Protein AF-A0A5E4KPK5-F1 (afdb_monomer)

Nearest PDB structures (foldseek):
  5vmr-assembly2_B  TM=8.075E-01  e=2.593E-10  Clostridium botulinum
  2nm1-assembly1_A  TM=7.982E-01  e=4.116E-10  Clostridium botulinum
  6uht-assembly2_B  TM=7.880E-01  e=7.507E-10  Clostridium botulinum
  1s0g-assembly1_A  TM=8.125E-01  e=2.384E-09  Clostridium botulinum
  3ja6-assembly1_I  TM=2.885E-01  e=7.053E-01  Escherichia coli

Radius of gyration: 38.28 Å; Cα contacts (8 Å, |Δi|>4): 1017; chains: 1; bounding box: 97×97×131 Å

Foldseek 3Di:
DPPPPPPPVVVVPPPPPDPDDDPDDDDDDDLDLAQWLFKAFLQPAQFTPSPNTQRKDWDPWDWDQDLPRIWTAWAQPTTKIWGAFDVSPLQQAKKKKKKKWAAAPDDPFWKFQKFFDDPPWTLWTWTQTRVQWIKIKTAAPVRDIDMDTFQDGDDHRDIWMWMWIDHGQKIWIDILLHTRDIDGHPDGGGGDSGIMMGQAYDPPGDRGTGGIMGTITMGSHGDDSVSSNQVSCVSVPVDADDDDDDDDDDDDDDDDDDDQLPVVLLVVLVVVVDAPQFDDKDWDDWFQAPVAIKTKMWTDGPPRLQTFIWMAGSVNDTDDDPSVVLLTLLLLLLLVLLVLQDPVLLVLLVVLLVLLVCLCVLCVLLLVLLVVLLVLLVLQVPAWDQDPPPGIDGLCVLLCVLPVCSVCLNVLSVVLVVLSVQLNVLSVQLNVQSVLLSVQSVCSNVSHHHDSCNLVSLVSNLVSLVSNLVSLVVNLVSLVVSLVSLVSSLVSLCVSCPDPVSNVSSVSSSVSSVSSSVSSVVSSVSSVVSNVSSVVSSVSSVSSSVSSVVSSVRNVSRHVSNSCSNVVVVVVVVVVVVVVVVVVVVVVVVVVVVVVVVVPDDDD

Sequence (604 aa):
MNNAKFSLAARILSMGMVVALVLIGTAMGEVSRDGLVAEYHFDSDAKDSSGNGHDMEIYGATFVDGKVGKALSFNGVDDYLYRADDDNLDITGDMSVIAWINHAETSSGDEGIISKESRPKYAYQFVIRSSNKIHFFHRNSGSQSEGHDSLGTVSPSSWHQVAYTISGTTLTFYIDGSSSGSSTLLYSRSGTNGNLYIGVENPAPKNYFNGLIDEVRIYNRALSAEEIKAEYDSYTTPSSSQLTSASTTLSSTITSNASPVSTSLILENANNYKVLLDSEISLQDSASLSHGAYYVVSYSNLLPYASGIEIFSSEGKKITSESEAEPVFTSIAWKEASGQVKPSDIQTMKDILQTSKDIDSAVSPVISVTGTTISSINSLKNACISVPFVGKKCAWDAVSSAFPGISTLASQLESLNSELDQWKSAAASAQQHLPNAISGIEQAKSGGDINPQLQSEISQSLSAFGTLQSKTNQMSEKLASVSSTLSDAESGVRNAAETPVVGSLISPVANAIGSMHSQVDSLKGKADSFSSNMGEQRAKLSAVTDTANKRDSELKSQWNARQSASTMVYGTIGGVVAVLIIVILLIRKKRSAERSSQEDKPKE

Solvent-accessible surface area (backbone atoms only — not comparable to full-atom values): 32135 Å² total; per-residue (Å²): 143,84,84,82,77,70,80,64,70,69,68,73,72,78,80,85,81,85,89,78,86,86,92,68,78,91,74,74,93,61,83,75,66,74,51,51,52,39,27,33,53,34,64,86,55,56,52,32,73,53,75,71,70,67,47,41,48,80,36,84,46,43,83,42,87,34,89,58,78,15,9,36,40,27,79,40,73,79,19,30,34,41,28,78,56,55,77,86,74,38,60,47,63,29,23,24,42,39,31,33,37,25,38,51,89,76,59,98,43,52,22,13,53,35,21,29,21,30,87,75,19,23,35,38,36,36,28,41,33,63,80,34,22,45,33,44,36,36,16,13,89,86,64,53,68,57,71,49,69,35,72,53,66,60,68,52,78,39,82,41,40,42,35,40,28,25,50,87,47,40,37,36,29,29,47,66,41,36,82,21,50,72,47,75,58,90,69,72,57,26,52,42,91,18,39,40,28,36,25,21,32,65,76,62,85,42,40,31,22,39,31,36,44,24,56,35,37,36,28,61,35,49,62,51,70,66,55,47,25,50,59,32,25,58,70,75,27,89,64,52,79,78,91,82,81,90,78,81,92,77,94,75,93,77,94,72,92,70,75,78,73,51,72,64,55,45,54,54,45,53,60,77,69,63,48,89,61,56,76,47,76,46,82,73,52,70,32,40,45,98,90,47,42,36,37,36,34,37,39,42,26,80,52,69,75,44,21,26,34,49,39,26,40,69,88,44,49,74,62,83,53,64,58,72,45,49,62,44,36,47,38,43,17,37,25,58,22,31,61,75,57,48,74,68,53,56,48,50,53,51,50,51,50,50,50,38,65,45,45,54,71,59,45,51,61,43,54,56,38,45,56,54,30,43,52,38,58,60,53,33,71,73,39,63,49,78,42,88,102,75,46,80,47,45,46,37,62,40,26,42,71,55,27,63,63,62,80,50,46,53,60,53,51,53,53,46,48,57,51,52,52,53,37,44,52,30,25,53,50,30,62,70,27,39,61,54,29,53,51,36,43,55,32,14,54,70,52,44,60,51,58,88,57,36,66,56,31,38,52,52,23,51,50,24,45,52,49,31,43,54,38,34,51,54,46,33,54,51,34,51,55,50,32,54,51,30,52,52,44,29,53,17,43,58,66,36,42,84,41,78,72,51,30,65,71,38,48,66,42,32,51,35,35,46,55,36,29,56,44,36,50,54,46,29,58,51,33,57,63,51,44,69,58,50,60,59,52,49,54,54,57,49,52,31,52,55,44,17,55,50,44,27,53,52,50,53,52,27,31,57,33,33,78,48,20,58,63,54,50,54,52,51,52,51,50,54,51,51,52,52,51,51,51,53,50,51,52,51,53,50,56,50,53,57,50,56,64,59,69,72,53,80,87,126

Structure (mmCIF, N/CA/C/O backbone):
data_AF-A0A5E4KPK5-F1
#
_entry.id   AF-A0A5E4KPK5-F1
#
loop_
_atom_site.group_PDB
_atom_site.id
_atom_site.type_symbol
_atom_site.label_atom_id
_atom_site.label_alt_id
_atom_site.label_comp_id
_atom_site.label_asym_id
_atom_site.label_entity_id
_atom_site.label_seq_id
_atom_site.pdbx_PDB_ins_code
_atom_site.Cartn_x
_atom_site.Cartn_y
_atom_site.Cartn_z
_atom_site.occupancy
_atom_site.B_iso_or_equiv
_atom_site.auth_seq_id
_atom_site.auth_comp_id
_atom_site.auth_asym_id
_atom_site.auth_atom_id
_atom_site.pdbx_PDB_model_num
ATOM 1 N N . MET A 1 1 ? -32.509 -30.599 69.204 1.00 42.00 1 MET A N 1
ATOM 2 C CA . MET A 1 1 ? -31.699 -30.552 67.960 1.00 42.00 1 MET A CA 1
ATOM 3 C C . MET A 1 1 ? -32.255 -29.506 66.980 1.00 42.00 1 MET A C 1
ATOM 5 O O . MET A 1 1 ? -32.537 -29.821 65.832 1.00 42.00 1 MET A O 1
ATOM 9 N N . ASN A 1 2 ? -32.406 -28.252 67.429 1.00 38.78 2 ASN A N 1
ATOM 10 C CA . ASN A 1 2 ? -33.184 -27.207 66.738 1.00 38.78 2 ASN A CA 1
ATOM 11 C C . ASN A 1 2 ? -32.368 -25.974 66.291 1.00 38.78 2 ASN A C 1
ATOM 13 O O . ASN A 1 2 ? -32.964 -24.945 66.019 1.00 38.78 2 ASN A O 1
ATOM 17 N N . ASN A 1 3 ? -31.039 -26.063 66.143 1.00 35.88 3 ASN A N 1
ATOM 18 C CA . ASN A 1 3 ? -30.207 -24.888 65.807 1.00 35.88 3 ASN A CA 1
ATOM 19 C C . ASN A 1 3 ? -29.458 -24.957 64.460 1.00 35.88 3 ASN A C 1
ATOM 21 O O . ASN A 1 3 ? -28.639 -24.092 64.188 1.00 35.88 3 ASN A O 1
ATOM 25 N N . ALA A 1 4 ? -29.749 -25.926 63.583 1.00 40.06 4 ALA A N 1
ATOM 26 C CA . ALA A 1 4 ? -29.068 -26.043 62.279 1.00 40.06 4 ALA A CA 1
ATOM 27 C C . ALA A 1 4 ? -29.969 -25.794 61.051 1.00 40.06 4 ALA A C 1
ATOM 29 O O . ALA A 1 4 ? -29.504 -25.879 59.920 1.00 40.06 4 ALA A O 1
ATOM 30 N N . LYS A 1 5 ? -31.260 -25.484 61.243 1.00 39.75 5 LYS A N 1
ATOM 31 C CA . LYS A 1 5 ? -32.221 -25.280 60.136 1.00 39.75 5 LYS A CA 1
ATOM 32 C C . LYS A 1 5 ? -32.587 -23.815 59.862 1.00 39.75 5 LYS A C 1
ATOM 34 O O . LYS A 1 5 ? -33.341 -23.557 58.932 1.00 39.75 5 LYS A O 1
ATOM 39 N N . PHE A 1 6 ? -32.024 -22.860 60.607 1.00 38.12 6 PHE A N 1
ATOM 40 C CA . PHE A 1 6 ? -32.364 -21.434 60.479 1.00 38.12 6 PHE A CA 1
ATOM 41 C C . PHE A 1 6 ? -31.363 -20.576 59.681 1.00 38.12 6 PHE A C 1
ATOM 43 O O . PHE A 1 6 ? -31.655 -19.411 59.439 1.00 38.12 6 PHE A O 1
ATOM 50 N N . SER A 1 7 ? -30.230 -21.110 59.198 1.00 47.94 7 SER A N 1
ATOM 51 C CA . SER A 1 7 ? -29.227 -20.289 58.479 1.00 47.94 7 SER A CA 1
ATOM 52 C C . SER A 1 7 ? -29.191 -20.452 56.952 1.00 47.94 7 SER A C 1
ATOM 54 O O . SER A 1 7 ? -28.295 -19.901 56.314 1.00 47.94 7 SER A O 1
ATOM 56 N N . LEU A 1 8 ? -30.143 -21.173 56.348 1.00 40.12 8 LEU A N 1
ATOM 57 C CA . LEU A 1 8 ? -30.224 -21.310 54.883 1.00 40.12 8 LEU A CA 1
ATOM 58 C C . LEU A 1 8 ? -31.479 -20.651 54.287 1.00 40.12 8 LEU A C 1
ATOM 60 O O . LEU A 1 8 ? -31.423 -20.126 53.183 1.00 40.12 8 LEU A O 1
ATOM 64 N N . ALA A 1 9 ? -32.577 -20.568 55.047 1.00 36.25 9 ALA A N 1
ATOM 65 C CA . ALA A 1 9 ? -33.789 -19.854 54.630 1.00 36.25 9 ALA A CA 1
ATOM 66 C C . ALA A 1 9 ? -33.678 -18.320 54.783 1.00 36.25 9 ALA A C 1
ATOM 68 O O . ALA A 1 9 ? -34.350 -17.585 54.070 1.00 36.25 9 ALA A O 1
ATOM 69 N N . ALA A 1 10 ? -32.784 -17.825 55.649 1.00 34.59 10 ALA A N 1
ATOM 70 C CA . ALA A 1 10 ? -32.555 -16.390 55.862 1.00 34.59 10 ALA A CA 1
ATOM 71 C C . ALA A 1 10 ? -31.521 -15.759 54.901 1.00 34.59 10 ALA A C 1
ATOM 73 O O . ALA A 1 10 ? -31.334 -14.549 54.922 1.00 34.59 10 ALA A O 1
ATOM 74 N N . ARG A 1 11 ? -30.858 -16.553 54.044 1.00 41.56 11 ARG A N 1
ATOM 75 C CA . ARG A 1 11 ? -29.912 -16.059 53.018 1.00 41.56 11 ARG A CA 1
ATOM 76 C C . ARG A 1 11 ? -30.475 -16.067 51.591 1.00 41.56 11 ARG A C 1
ATOM 78 O O . ARG A 1 11 ? -29.820 -15.581 50.682 1.00 41.56 11 ARG A O 1
ATOM 85 N N . ILE A 1 12 ? -31.689 -16.588 51.400 1.00 41.06 12 ILE A N 1
ATOM 86 C CA . ILE A 1 12 ? -32.365 -16.680 50.091 1.00 41.06 12 ILE A CA 1
ATOM 87 C C . ILE A 1 12 ? -33.417 -15.561 49.912 1.00 41.06 12 ILE A C 1
ATOM 89 O O . ILE A 1 12 ? -33.955 -15.373 48.829 1.00 41.06 12 ILE A O 1
ATOM 93 N N . LEU A 1 13 ? -33.655 -14.743 50.943 1.00 33.31 13 LEU A N 1
ATOM 94 C CA . LEU A 1 13 ? -34.635 -13.646 50.927 1.00 33.31 13 LEU A CA 1
ATOM 95 C C . LEU A 1 13 ? -34.024 -12.233 50.886 1.00 33.31 13 LEU A C 1
ATOM 97 O O . LEU A 1 13 ? -34.763 -11.257 50.918 1.00 33.31 13 LEU A O 1
ATOM 101 N N . SER A 1 14 ? -32.699 -12.097 50.763 1.00 32.75 14 SER A N 1
ATOM 102 C CA . SER A 1 14 ? -32.002 -10.797 50.731 1.00 32.75 14 SER A CA 1
ATOM 103 C C . SER A 1 14 ? -31.348 -10.462 49.385 1.00 32.75 14 SER A C 1
ATOM 105 O O . SER A 1 14 ? -30.422 -9.660 49.339 1.00 32.75 14 SER A O 1
ATOM 107 N N . MET A 1 15 ? -31.799 -11.072 48.286 1.00 32.81 15 MET A N 1
ATOM 108 C CA . MET A 1 15 ? -31.254 -10.811 46.943 1.00 32.81 15 MET A CA 1
ATOM 109 C C . MET A 1 15 ? -32.362 -10.715 45.886 1.00 32.81 15 MET A C 1
ATOM 111 O O . MET A 1 15 ? -32.217 -11.168 44.759 1.00 32.81 15 MET A O 1
ATOM 115 N N . GLY A 1 16 ? -33.509 -10.163 46.291 1.00 32.56 16 GLY A N 1
ATOM 116 C CA . GLY A 1 16 ? -34.693 -9.959 45.453 1.00 32.56 16 GLY A CA 1
ATOM 117 C C . GLY A 1 16 ? -34.993 -8.493 45.136 1.00 32.56 16 GLY A C 1
ATOM 118 O O . GLY A 1 16 ? -36.126 -8.182 44.795 1.00 32.56 16 GLY A O 1
ATOM 119 N N . MET A 1 17 ? -34.034 -7.572 45.283 1.00 30.61 17 MET A N 1
ATOM 120 C CA . MET A 1 17 ? -34.313 -6.141 45.121 1.00 30.61 17 MET A CA 1
ATOM 121 C C . MET A 1 17 ? -33.140 -5.355 44.527 1.00 30.61 17 MET A C 1
ATOM 123 O O . MET A 1 17 ? -32.620 -4.465 45.180 1.00 30.61 17 MET A O 1
ATOM 127 N N . VAL A 1 18 ? -32.755 -5.675 43.286 1.00 29.86 18 VAL A N 1
ATOM 128 C CA . VAL A 1 18 ? -32.304 -4.688 42.280 1.00 29.86 18 VAL A CA 1
ATOM 129 C C . VAL A 1 18 ? -32.681 -5.233 40.893 1.00 29.86 18 VAL A C 1
ATOM 131 O O . VAL A 1 18 ? -31.852 -5.704 40.126 1.00 29.86 18 VAL A O 1
ATOM 134 N N . VAL A 1 19 ? -33.978 -5.228 40.588 1.00 34.06 19 VAL A N 1
ATOM 135 C CA . VAL A 1 19 ? -34.464 -5.159 39.204 1.00 34.06 19 VAL A CA 1
ATOM 136 C C . VAL A 1 19 ? -35.104 -3.786 39.086 1.00 34.06 19 VAL A C 1
ATOM 138 O O . VAL A 1 19 ? -36.263 -3.611 39.445 1.00 34.06 19 VAL A O 1
ATOM 141 N N . ALA A 1 20 ? -34.309 -2.801 38.677 1.00 26.09 20 ALA A N 1
ATOM 142 C CA . ALA A 1 20 ? -34.774 -1.533 38.131 1.00 26.09 20 ALA A CA 1
ATOM 143 C C . ALA A 1 20 ? -33.590 -0.815 37.460 1.00 26.09 20 ALA A C 1
ATOM 145 O O . ALA A 1 20 ? -32.699 -0.324 38.142 1.00 26.09 20 ALA A O 1
ATOM 146 N N . LEU A 1 21 ? -33.644 -0.762 36.124 1.00 27.75 21 LEU A N 1
ATOM 147 C CA . LEU A 1 21 ? -32.968 0.189 35.231 1.00 27.75 21 LEU A CA 1
ATOM 148 C C . LEU A 1 21 ? -31.429 0.214 35.218 1.00 27.75 21 LEU A C 1
ATOM 150 O O . LEU A 1 21 ? -30.827 1.028 35.898 1.00 27.75 21 LEU A O 1
ATOM 154 N N . VAL A 1 22 ? -30.823 -0.566 34.314 1.00 27.08 22 VAL A N 1
ATOM 155 C CA . VAL A 1 22 ? -30.172 -0.025 33.098 1.00 27.08 22 VAL A CA 1
ATOM 156 C C . VAL A 1 22 ? -30.328 -1.079 31.993 1.00 27.08 22 VAL A C 1
ATOM 158 O O . VAL A 1 22 ? -29.552 -2.020 31.883 1.00 27.08 22 VAL A O 1
ATOM 161 N N . LEU A 1 23 ? -31.389 -0.944 31.199 1.00 35.34 23 LEU A N 1
ATOM 162 C CA . LEU A 1 23 ? -31.427 -1.431 29.823 1.00 35.34 23 LEU A CA 1
ATOM 163 C C . LEU A 1 23 ? -30.988 -0.233 28.981 1.00 35.34 23 LEU A C 1
ATOM 165 O O . LEU A 1 23 ? -31.818 0.578 28.590 1.00 35.34 23 LEU A O 1
ATOM 169 N N . ILE A 1 24 ? -29.683 -0.076 28.790 1.00 31.69 24 ILE A N 1
ATOM 170 C CA . ILE A 1 24 ? -29.124 0.655 27.653 1.00 31.69 24 ILE A CA 1
ATOM 171 C C . ILE A 1 24 ? -27.986 -0.222 27.162 1.00 31.69 24 ILE A C 1
ATOM 173 O O . ILE A 1 24 ? -27.135 -0.647 27.944 1.00 31.69 24 ILE A O 1
ATOM 177 N N . GLY A 1 25 ? -28.089 -0.595 25.892 1.00 29.16 25 GLY A N 1
ATOM 178 C CA . GLY A 1 25 ? -27.221 -1.557 25.254 1.00 29.16 25 GLY A CA 1
ATOM 179 C C . GLY A 1 25 ? -25.757 -1.156 25.322 1.00 29.16 25 GLY A C 1
ATOM 180 O O . GLY A 1 25 ? -25.384 0.014 25.343 1.00 29.16 25 GLY A O 1
ATOM 181 N N . THR A 1 26 ? -24.934 -2.190 25.310 1.00 37.16 26 THR A N 1
ATOM 182 C CA . THR A 1 26 ? -23.616 -2.159 24.695 1.00 37.16 26 THR A CA 1
ATOM 183 C C . THR A 1 26 ? -23.702 -1.473 23.330 1.00 37.16 26 THR A C 1
ATOM 185 O O . THR A 1 26 ? -24.361 -1.999 22.436 1.00 37.16 26 THR A O 1
ATOM 188 N N . ALA A 1 27 ? -23.029 -0.341 23.160 1.00 31.02 27 ALA A N 1
ATOM 189 C CA . ALA A 1 27 ? -22.614 0.128 21.847 1.00 31.02 27 ALA A CA 1
ATOM 190 C C . ALA A 1 27 ? -21.089 0.086 21.844 1.00 31.02 27 ALA A C 1
ATOM 192 O O . ALA A 1 27 ? -20.419 0.830 22.560 1.00 31.02 27 ALA A O 1
ATOM 193 N N . MET A 1 28 ? -20.563 -0.892 21.113 1.00 38.31 28 MET A N 1
ATOM 194 C CA . MET A 1 28 ? -19.174 -0.893 20.673 1.00 38.31 28 MET A CA 1
ATOM 195 C C . MET A 1 28 ? -18.973 0.364 19.812 1.00 38.31 28 MET A C 1
ATOM 197 O O . MET A 1 28 ? -19.945 0.853 19.243 1.00 38.31 28 MET A O 1
ATOM 201 N N . GLY A 1 29 ? -17.762 0.925 19.776 1.00 36.84 29 GLY A N 1
ATOM 202 C CA . GLY A 1 29 ? -17.456 2.149 19.028 1.00 36.84 29 GLY A CA 1
ATOM 203 C C . GLY A 1 29 ? -17.577 1.965 17.515 1.00 36.84 29 GLY A C 1
ATOM 204 O O . GLY A 1 29 ? -16.570 1.893 16.824 1.00 36.84 29 GLY A O 1
ATOM 205 N N . GLU A 1 30 ? -18.808 1.882 17.024 1.00 45.12 30 GLU A N 1
ATOM 206 C CA . GLU A 1 30 ? -19.176 2.221 15.658 1.00 45.12 30 GLU A CA 1
ATOM 207 C C . GLU A 1 30 ? -19.081 3.743 15.494 1.00 45.12 30 GLU A C 1
ATOM 209 O O . GLU A 1 30 ? -19.360 4.501 16.431 1.00 45.12 30 GLU A O 1
ATOM 214 N N . VAL A 1 31 ? -18.704 4.194 14.297 1.00 56.38 31 VAL A N 1
ATOM 215 C CA . VAL A 1 31 ? -18.865 5.592 13.883 1.00 56.38 31 VAL A CA 1
ATOM 216 C C . VAL A 1 31 ? -20.313 5.977 14.164 1.00 56.38 31 VAL A C 1
ATOM 218 O O . VAL A 1 31 ? -21.239 5.302 13.713 1.00 56.38 31 VAL A O 1
ATOM 221 N N . SER A 1 32 ? -20.512 7.010 14.984 1.00 66.88 32 SER A N 1
ATOM 222 C CA . SER A 1 32 ? -21.834 7.355 15.497 1.00 66.88 32 SER A CA 1
ATOM 223 C C . SER A 1 32 ? -22.799 7.612 14.341 1.00 66.88 32 SER A C 1
ATOM 225 O O . SER A 1 32 ? -22.699 8.620 13.642 1.00 66.88 32 SER A O 1
ATOM 227 N N . ARG A 1 33 ? -23.763 6.703 14.170 1.00 83.50 33 ARG A N 1
ATOM 228 C CA . ARG A 1 33 ? -24.861 6.833 13.201 1.00 83.50 33 ARG A CA 1
ATOM 229 C C . ARG A 1 33 ? -25.929 7.829 13.665 1.00 83.50 33 ARG A C 1
ATOM 231 O O . ARG A 1 33 ? -26.921 8.034 12.972 1.00 83.50 33 ARG A O 1
ATOM 238 N N . ASP A 1 34 ? -25.738 8.449 14.834 1.00 87.56 34 ASP A N 1
ATOM 239 C CA . ASP A 1 34 ? -26.604 9.520 15.312 1.00 87.56 34 ASP A CA 1
ATOM 240 C C . ASP A 1 34 ? -26.581 10.692 14.330 1.00 87.56 34 ASP A C 1
ATOM 242 O O . ASP A 1 34 ? -25.518 11.139 13.894 1.00 87.56 34 ASP A O 1
ATOM 246 N N . GLY A 1 35 ? -27.763 11.174 13.967 1.00 88.44 35 GLY A N 1
ATOM 247 C CA . GLY A 1 35 ? -27.931 12.239 12.987 1.00 88.44 35 GLY A CA 1
ATOM 248 C C . GLY A 1 35 ? -27.468 11.915 11.561 1.00 88.44 35 GLY A C 1
ATOM 249 O O . GLY A 1 35 ? -27.367 12.841 10.759 1.00 88.44 35 GLY A O 1
ATOM 250 N N . LEU A 1 36 ? -27.178 10.652 11.221 1.00 94.94 36 LEU A N 1
ATOM 251 C CA . LEU A 1 36 ? -26.852 10.247 9.851 1.00 94.94 36 LEU A CA 1
ATOM 252 C C . LEU A 1 36 ? -28.104 10.354 8.969 1.00 94.94 36 LEU A C 1
ATOM 254 O O . LEU A 1 36 ? -29.121 9.710 9.228 1.00 94.94 36 LEU A O 1
ATOM 258 N N . VAL A 1 37 ? -28.019 11.181 7.931 1.00 95.94 37 VAL A N 1
ATOM 259 C CA . VAL A 1 37 ? -29.106 11.435 6.981 1.00 95.94 37 VAL A CA 1
ATOM 260 C C . VAL A 1 37 ? -28.945 10.577 5.737 1.00 95.94 37 VAL A C 1
ATOM 262 O O . VAL A 1 37 ? -29.921 9.977 5.317 1.00 95.94 37 VAL A O 1
ATOM 265 N N . ALA A 1 38 ? -27.742 10.485 5.169 1.00 94.50 38 ALA A N 1
ATOM 266 C CA . ALA A 1 38 ? -27.480 9.666 3.986 1.00 94.50 38 ALA A CA 1
ATOM 267 C C . ALA A 1 38 ? -26.055 9.100 4.002 1.00 94.50 38 ALA A C 1
ATOM 269 O O . ALA A 1 38 ? -25.138 9.776 4.474 1.00 94.50 38 ALA A O 1
ATOM 270 N N . GLU A 1 39 ? -25.878 7.887 3.476 1.00 96.06 39 GLU A N 1
ATOM 271 C CA . GLU A 1 39 ? -24.592 7.177 3.397 1.00 9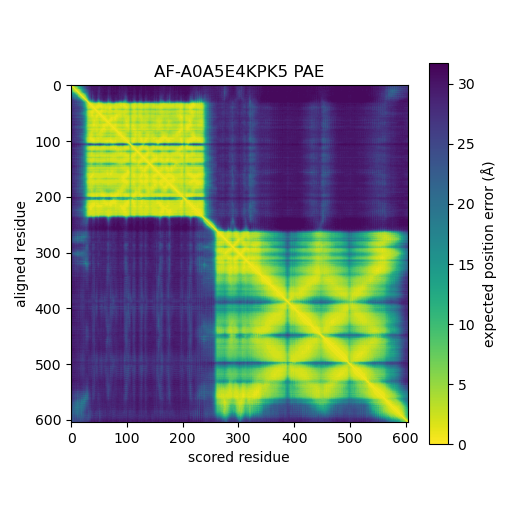6.06 39 GLU A CA 1
ATOM 272 C C . GLU A 1 39 ? -24.486 6.378 2.094 1.00 96.06 39 GLU A C 1
ATOM 274 O O . GLU A 1 39 ? -25.349 5.550 1.811 1.00 96.06 39 GLU A O 1
ATOM 279 N N . TYR A 1 40 ? -23.418 6.586 1.323 1.00 96.25 40 TYR A N 1
ATOM 280 C CA . TYR A 1 40 ? -23.185 5.898 0.054 1.00 96.25 40 TYR A CA 1
ATOM 281 C C . TYR A 1 40 ? -21.757 5.343 -0.008 1.00 96.25 40 TYR A C 1
ATOM 283 O O . TYR A 1 40 ? -20.797 6.111 -0.041 1.00 96.25 40 TYR A O 1
ATOM 291 N N . HIS A 1 41 ? -21.642 4.013 -0.052 1.00 91.81 41 HIS A N 1
ATOM 292 C CA . HIS A 1 41 ? -20.365 3.286 -0.132 1.00 91.81 41 HIS A CA 1
ATOM 293 C C . HIS A 1 41 ? -19.898 3.008 -1.565 1.00 91.81 41 HIS A C 1
ATOM 295 O O . HIS A 1 41 ? -18.753 2.665 -1.778 1.00 91.81 41 HIS A O 1
ATOM 301 N N . PHE A 1 42 ? -20.798 3.060 -2.552 1.00 93.81 42 PHE A N 1
ATOM 302 C CA . PHE A 1 42 ? -20.506 2.781 -3.967 1.00 93.81 42 PHE A CA 1
ATOM 303 C C . PHE A 1 42 ? -19.844 1.426 -4.295 1.00 93.81 42 PHE A C 1
ATOM 305 O O . PHE A 1 42 ? -19.411 1.219 -5.425 1.00 93.81 42 PHE A O 1
ATOM 312 N N . ASP A 1 43 ? -19.891 0.451 -3.385 1.00 85.06 43 ASP A N 1
ATOM 313 C CA . ASP A 1 43 ? -19.323 -0.890 -3.583 1.00 85.06 43 ASP A CA 1
ATOM 314 C C . ASP A 1 43 ? -19.997 -1.727 -4.685 1.00 85.06 43 ASP A C 1
ATOM 316 O O . ASP A 1 43 ? -19.363 -2.555 -5.348 1.00 85.06 43 ASP A O 1
ATOM 320 N N . SER A 1 44 ? -21.311 -1.572 -4.857 1.00 83.12 44 SER A N 1
ATOM 321 C CA . SER A 1 44 ? -22.089 -2.371 -5.822 1.00 83.12 44 SER A CA 1
ATOM 322 C C . SER A 1 44 ? -23.333 -1.680 -6.378 1.00 83.12 44 SER A C 1
ATOM 324 O O . SER A 1 44 ? -23.863 -2.105 -7.406 1.00 83.12 44 SER A O 1
ATOM 326 N N . ASP A 1 45 ? -23.801 -0.622 -5.719 1.00 88.75 45 ASP A N 1
ATOM 327 C CA . ASP A 1 45 ? -24.910 0.219 -6.143 1.00 88.75 45 ASP A CA 1
ATOM 328 C C . ASP A 1 45 ? -24.752 1.641 -5.564 1.00 88.75 45 ASP A C 1
ATOM 330 O O . ASP A 1 45 ? -23.764 1.944 -4.895 1.00 88.75 45 ASP A O 1
ATOM 334 N N . ALA A 1 46 ? -25.703 2.528 -5.861 1.00 92.69 46 ALA A N 1
ATOM 335 C CA . ALA A 1 46 ? -25.784 3.870 -5.281 1.00 92.69 46 ALA A CA 1
ATOM 336 C C . ALA A 1 46 ? -26.945 3.984 -4.274 1.00 92.69 46 ALA A C 1
ATOM 338 O O . ALA A 1 46 ? -27.645 5.000 -4.227 1.00 92.69 46 ALA A O 1
ATOM 339 N N . LYS A 1 47 ? -27.195 2.917 -3.502 1.00 92.44 47 LYS A N 1
ATOM 340 C CA . LYS A 1 47 ? -28.228 2.931 -2.463 1.00 92.44 47 LYS A CA 1
ATOM 341 C C . LYS A 1 47 ? -27.755 3.622 -1.197 1.00 92.44 47 LYS A C 1
ATOM 343 O O . LYS A 1 47 ? -26.579 3.581 -0.840 1.00 92.44 47 LYS A O 1
ATOM 348 N N . ASP A 1 48 ? -28.714 4.220 -0.508 1.00 92.19 48 ASP A N 1
ATOM 349 C CA . ASP A 1 48 ? -28.502 4.855 0.779 1.00 92.19 48 ASP A CA 1
ATOM 350 C C . ASP A 1 48 ? -28.452 3.802 1.897 1.00 92.19 48 ASP A C 1
ATOM 352 O O . ASP A 1 48 ? -29.451 3.169 2.247 1.00 92.19 48 ASP A O 1
ATOM 356 N N . SER A 1 49 ? -27.272 3.639 2.489 1.00 90.12 49 SER A N 1
ATOM 357 C CA . SER A 1 49 ? -27.015 2.708 3.591 1.00 90.12 49 SER A CA 1
ATOM 358 C C . SER A 1 49 ? -27.386 3.284 4.962 1.00 90.12 49 SER A C 1
ATOM 360 O O . SER A 1 49 ? -27.357 2.559 5.958 1.00 90.12 49 SER A O 1
ATOM 362 N N . SER A 1 50 ? -27.815 4.553 5.043 1.00 86.00 50 SER A N 1
ATOM 363 C CA . SER A 1 50 ? -28.240 5.180 6.304 1.00 86.00 50 SER A CA 1
ATOM 364 C C . SER A 1 50 ? -29.517 4.560 6.882 1.00 86.00 50 SER A C 1
ATOM 366 O O . SER A 1 50 ? -29.708 4.558 8.099 1.00 86.00 50 SER A O 1
ATOM 368 N N . GLY A 1 51 ? -30.369 4.000 6.016 1.00 86.62 51 GLY A N 1
ATOM 369 C CA . GLY A 1 51 ? -31.705 3.510 6.354 1.00 86.62 51 GLY A CA 1
ATOM 370 C C . GLY A 1 51 ? -32.832 4.522 6.112 1.00 86.62 51 GLY A C 1
ATOM 371 O O . GLY A 1 51 ? -33.989 4.184 6.363 1.00 86.62 51 GLY A O 1
ATOM 372 N N . ASN A 1 52 ? -32.530 5.723 5.601 1.00 86.56 52 ASN A N 1
ATOM 373 C CA . ASN A 1 52 ? -33.522 6.773 5.332 1.00 86.56 52 ASN A CA 1
ATOM 374 C C . ASN A 1 52 ? -34.097 6.740 3.903 1.00 86.56 52 ASN A C 1
ATOM 376 O O . ASN A 1 52 ? -35.083 7.420 3.619 1.00 86.56 52 ASN A O 1
ATOM 380 N N . GLY A 1 53 ? -33.553 5.897 3.020 1.00 89.75 53 GLY A N 1
ATOM 381 C CA . GLY A 1 53 ? -34.129 5.622 1.700 1.00 89.75 53 GLY A CA 1
ATOM 382 C C . GLY A 1 53 ? -33.848 6.708 0.662 1.00 89.75 53 GLY A C 1
ATOM 383 O O . GLY A 1 53 ? -34.653 6.920 -0.253 1.00 89.75 53 GLY A O 1
ATOM 384 N N . HIS A 1 54 ? -32.709 7.390 0.780 1.00 93.62 54 HIS A N 1
ATOM 385 C CA . HIS A 1 54 ? -32.254 8.400 -0.174 1.00 93.62 54 HIS A CA 1
ATOM 386 C C . HIS A 1 54 ? -31.484 7.809 -1.371 1.00 93.62 54 HIS A C 1
ATOM 388 O O . HIS A 1 54 ? -30.563 8.434 -1.878 1.00 93.62 54 HIS A O 1
ATOM 394 N N . ASP A 1 55 ? -31.879 6.630 -1.864 1.00 94.00 55 ASP A N 1
ATOM 395 C CA . ASP A 1 55 ? -31.230 5.957 -3.001 1.00 94.00 55 ASP A CA 1
ATOM 396 C C . ASP A 1 55 ? -31.069 6.880 -4.219 1.00 94.00 55 ASP A C 1
ATOM 398 O O . ASP A 1 55 ? -32.028 7.531 -4.656 1.00 94.00 55 ASP A O 1
ATOM 402 N N . MET A 1 56 ? -29.863 6.889 -4.783 1.00 94.88 56 MET A N 1
ATOM 403 C CA . MET A 1 56 ? -29.474 7.737 -5.905 1.00 94.88 56 MET A CA 1
ATOM 404 C C . MET A 1 56 ? -29.604 7.008 -7.245 1.00 94.88 56 MET A C 1
ATOM 406 O O . MET A 1 56 ? -29.360 5.805 -7.352 1.00 94.88 56 MET A O 1
ATOM 410 N N . GLU A 1 57 ? -29.919 7.757 -8.299 1.00 95.38 57 GLU A N 1
ATOM 411 C CA . GLU A 1 57 ? -29.859 7.284 -9.682 1.00 95.38 57 GLU A CA 1
ATOM 412 C C . GLU A 1 57 ? -28.558 7.760 -10.348 1.00 95.38 57 GLU A C 1
ATOM 414 O O . GLU A 1 57 ? -28.182 8.926 -10.226 1.00 95.38 57 GLU A O 1
ATOM 419 N N . ILE A 1 58 ? -27.867 6.851 -11.045 1.00 96.38 58 ILE A N 1
ATOM 420 C CA . ILE A 1 58 ? -26.562 7.095 -11.678 1.00 96.38 58 ILE A CA 1
ATOM 421 C C . ILE A 1 58 ? -26.746 7.514 -13.144 1.00 96.38 58 ILE A C 1
ATOM 423 O O . ILE A 1 58 ? -27.409 6.814 -13.910 1.00 96.38 58 ILE A O 1
ATOM 427 N N . TYR A 1 59 ? -26.090 8.603 -13.554 1.00 94.31 59 TYR A N 1
ATOM 428 C CA . TYR A 1 59 ? -26.019 9.093 -14.933 1.00 94.31 59 TYR A CA 1
ATOM 429 C C . TYR A 1 59 ? -24.566 9.101 -15.376 1.00 94.31 59 TYR A C 1
ATOM 431 O O . TYR A 1 59 ? -23.776 9.891 -14.871 1.00 94.31 59 TYR A O 1
ATOM 439 N N . GLY A 1 60 ? -24.215 8.206 -16.301 1.00 91.81 60 GLY A N 1
ATOM 440 C CA . GLY A 1 60 ? -22.900 8.162 -16.951 1.00 91.81 60 GLY A CA 1
ATOM 441 C C . GLY A 1 60 ? -21.749 7.619 -16.090 1.00 91.81 60 GLY A C 1
ATOM 442 O O . GLY A 1 60 ? -20.954 6.828 -16.598 1.00 91.81 60 GLY A O 1
ATOM 443 N N . ALA A 1 61 ? -21.721 7.928 -14.788 1.00 96.06 61 ALA A N 1
ATOM 444 C CA . ALA A 1 61 ? -20.677 7.470 -13.873 1.00 96.06 61 ALA A CA 1
ATOM 445 C C . ALA A 1 61 ? -20.595 5.933 -13.797 1.00 96.06 61 ALA A C 1
ATOM 447 O O . ALA A 1 61 ? -21.604 5.223 -13.864 1.00 96.06 61 ALA A O 1
ATOM 448 N N . THR A 1 62 ? -19.380 5.402 -13.634 1.00 94.94 62 THR A N 1
ATOM 449 C CA . THR A 1 62 ? -19.121 3.949 -13.658 1.00 94.94 62 THR A CA 1
ATOM 450 C C . THR A 1 62 ? -18.338 3.470 -12.442 1.00 94.94 62 THR A C 1
ATOM 452 O O . THR A 1 62 ? -17.522 4.205 -11.892 1.00 94.94 62 THR A O 1
ATOM 455 N N . PHE A 1 63 ? -18.572 2.221 -12.028 1.00 94.50 63 PHE A N 1
ATOM 456 C CA . PHE A 1 63 ? -17.870 1.611 -10.898 1.00 94.50 63 PHE A CA 1
ATOM 457 C C . PHE A 1 63 ? -16.426 1.244 -11.257 1.00 94.50 63 PHE A C 1
ATOM 459 O O . PHE A 1 63 ? -16.181 0.513 -12.221 1.00 94.50 63 PHE A O 1
ATOM 466 N N . VAL A 1 64 ? -15.479 1.693 -10.438 1.00 94.44 64 VAL A N 1
ATOM 467 C CA . VAL A 1 64 ? -14.042 1.388 -10.523 1.00 94.44 64 VAL A CA 1
ATOM 468 C C . VAL A 1 64 ? -13.503 1.005 -9.144 1.00 94.44 64 VAL A C 1
ATOM 470 O O . VAL A 1 64 ? -14.236 1.058 -8.162 1.00 94.44 64 VAL A O 1
ATOM 473 N N . ASP A 1 65 ? -12.243 0.581 -9.048 1.00 91.50 65 ASP A N 1
ATOM 474 C CA . ASP A 1 65 ? -11.624 0.328 -7.739 1.00 91.50 65 ASP A CA 1
ATOM 475 C C . ASP A 1 65 ? -11.537 1.632 -6.930 1.00 91.50 65 ASP A C 1
ATOM 477 O O . ASP A 1 65 ? -11.057 2.655 -7.429 1.00 91.50 65 ASP A O 1
ATOM 481 N N . GLY A 1 66 ? -12.063 1.589 -5.706 1.00 90.12 66 GLY A N 1
ATOM 482 C CA . GLY A 1 66 ? -12.282 2.756 -4.860 1.00 90.12 66 GLY A CA 1
ATOM 483 C C . GLY A 1 66 ? -11.210 2.988 -3.807 1.00 90.12 66 GLY A C 1
ATOM 484 O O . GLY A 1 66 ? -10.159 2.339 -3.788 1.00 90.12 66 GLY A O 1
ATOM 485 N N . LYS A 1 67 ? -11.489 3.934 -2.910 1.00 88.69 67 LYS A N 1
ATOM 486 C CA . LYS A 1 67 ? -10.740 4.096 -1.666 1.00 88.69 67 LYS A CA 1
ATOM 487 C C . LYS A 1 67 ? -11.009 2.905 -0.748 1.00 88.69 67 LYS A C 1
ATOM 489 O O . LYS A 1 67 ? -10.069 2.387 -0.142 1.00 88.69 67 LYS A O 1
ATOM 494 N N . VAL A 1 68 ? -12.269 2.485 -0.677 1.00 85.12 68 VAL A N 1
ATOM 495 C CA . VAL A 1 68 ? -12.750 1.276 -0.011 1.00 85.12 68 VAL A CA 1
ATOM 496 C C . VAL A 1 68 ? -13.543 0.504 -1.051 1.00 85.12 68 VAL A C 1
ATOM 498 O O . VAL A 1 68 ? -14.417 1.068 -1.683 1.00 85.12 68 VAL A O 1
ATOM 501 N N . GLY A 1 69 ? -13.200 -0.762 -1.295 1.00 90.44 69 GLY A N 1
ATOM 502 C CA . GLY A 1 69 ? -13.921 -1.577 -2.278 1.00 90.44 69 GLY A CA 1
ATOM 503 C C . GLY A 1 69 ? -14.044 -0.914 -3.662 1.00 90.44 69 GLY A C 1
ATOM 504 O O . GLY A 1 69 ? -13.060 -0.898 -4.413 1.00 90.44 69 GLY A O 1
ATOM 505 N N . LYS A 1 70 ? -15.238 -0.423 -4.030 1.00 93.62 70 LYS A N 1
ATOM 506 C CA . LYS A 1 70 ? -15.485 0.295 -5.299 1.00 93.62 70 LYS A CA 1
ATOM 507 C C . LYS A 1 70 ? -15.848 1.764 -5.085 1.00 93.62 70 LYS A C 1
ATOM 509 O O . LYS A 1 70 ? -16.494 2.119 -4.123 1.00 93.62 70 LYS A O 1
ATOM 514 N N . ALA A 1 71 ? -15.504 2.590 -6.069 1.00 96.69 71 ALA A N 1
ATOM 515 C CA . ALA A 1 71 ? -15.899 3.993 -6.164 1.00 96.69 71 ALA A CA 1
ATOM 516 C C . ALA A 1 71 ? -16.607 4.269 -7.493 1.00 96.69 71 ALA A C 1
ATOM 518 O O . ALA A 1 71 ? -16.564 3.449 -8.417 1.00 96.69 71 ALA A O 1
ATOM 519 N N . LEU A 1 72 ? -17.191 5.461 -7.627 1.00 97.94 72 LEU A N 1
ATOM 520 C CA . LEU A 1 72 ? -17.713 5.946 -8.904 1.00 97.94 72 LEU A CA 1
ATOM 521 C C . LEU A 1 72 ? -16.714 6.882 -9.588 1.00 97.94 72 LEU A C 1
ATOM 523 O O . LEU A 1 72 ? -16.167 7.793 -8.968 1.00 97.94 72 LEU A O 1
ATOM 527 N N . SER A 1 73 ? -16.482 6.640 -10.878 1.00 97.56 73 SER A N 1
ATOM 528 C CA . SER A 1 73 ? -15.665 7.466 -11.765 1.00 97.56 73 SER A CA 1
ATOM 529 C C . SER A 1 73 ? -16.541 8.427 -12.563 1.00 97.56 73 SER A C 1
ATOM 531 O O . SER A 1 73 ? -17.529 7.999 -13.161 1.00 97.56 73 SER A O 1
ATOM 533 N N . PHE A 1 74 ? -16.141 9.698 -12.575 1.00 96.69 74 PHE A N 1
ATOM 534 C CA . PHE A 1 74 ? -16.805 10.818 -13.235 1.00 96.69 74 PHE A CA 1
ATOM 535 C C . PHE A 1 74 ? -15.866 11.449 -14.267 1.00 96.69 74 PHE A C 1
ATOM 537 O O . PHE A 1 74 ? -14.684 11.671 -13.991 1.00 96.69 74 PHE A O 1
ATOM 544 N N . ASN A 1 75 ? -16.395 11.750 -15.450 1.00 93.62 75 ASN A N 1
ATOM 545 C CA . ASN A 1 75 ? -15.629 12.204 -16.611 1.00 93.62 75 ASN A CA 1
ATOM 546 C C . ASN A 1 75 ? -15.417 13.730 -16.720 1.00 93.62 75 ASN A C 1
ATOM 548 O O . ASN A 1 75 ? -14.757 14.177 -17.660 1.00 93.62 75 ASN A O 1
ATOM 552 N N . GLY A 1 76 ? -15.989 14.537 -15.819 1.00 92.50 76 GLY A N 1
ATOM 553 C CA . GLY A 1 76 ? -15.923 16.004 -15.880 1.00 92.50 76 GLY A CA 1
ATOM 554 C C . GLY A 1 76 ? -16.780 16.663 -16.969 1.00 92.50 76 GLY A C 1
ATOM 555 O O . GLY A 1 76 ? -16.605 17.851 -17.245 1.00 92.50 76 GLY A O 1
ATOM 556 N N . VAL A 1 77 ? -17.690 15.924 -17.612 1.00 91.62 77 VAL A N 1
ATOM 557 C CA . VAL A 1 77 ? -18.486 16.386 -18.763 1.00 91.62 77 VAL A CA 1
ATOM 558 C C . VAL A 1 77 ? -19.987 16.264 -18.524 1.00 91.62 77 VAL A C 1
ATOM 560 O O . VAL A 1 77 ? -20.698 17.252 -18.700 1.00 91.62 77 VAL A O 1
ATOM 563 N N . ASP A 1 78 ? -20.476 15.070 -18.192 1.00 92.19 78 ASP A N 1
ATOM 564 C CA . ASP A 1 78 ? -21.913 14.777 -18.087 1.00 92.19 78 ASP A CA 1
ATOM 565 C C . ASP A 1 78 ? -22.275 13.716 -17.033 1.00 92.19 78 ASP A C 1
ATOM 567 O O . ASP A 1 78 ? -23.456 13.390 -16.882 1.00 92.19 78 ASP A O 1
ATOM 571 N N . ASP A 1 79 ? -21.295 13.235 -16.264 1.00 95.44 79 ASP A N 1
ATOM 572 C CA . ASP A 1 79 ? -21.498 12.214 -15.235 1.00 95.44 79 ASP A CA 1
ATOM 573 C C . ASP A 1 79 ? -21.967 12.815 -13.901 1.00 95.44 79 ASP A C 1
ATOM 575 O O . ASP A 1 79 ? -21.361 13.756 -13.385 1.00 95.44 79 ASP A O 1
ATOM 579 N N . TYR A 1 80 ? -23.022 12.256 -13.304 1.00 96.50 80 TYR A N 1
ATOM 580 C CA . TYR A 1 80 ? -23.507 12.632 -11.969 1.00 96.50 80 TYR A CA 1
ATOM 581 C C . TYR A 1 80 ? -24.423 11.564 -11.362 1.00 96.50 80 TYR A C 1
ATOM 583 O O . TYR A 1 80 ? -24.899 10.653 -12.038 1.00 96.50 80 TYR A O 1
ATOM 591 N N . LEU A 1 81 ? -24.716 11.701 -10.071 1.00 97.06 81 LEU A N 1
ATOM 592 C CA . LEU A 1 81 ? -25.822 11.010 -9.413 1.00 97.06 81 LEU A CA 1
ATOM 593 C C . LEU A 1 81 ? -26.883 12.027 -9.023 1.00 97.06 81 LEU A C 1
ATOM 595 O O . LEU A 1 81 ? -26.544 13.158 -8.664 1.00 97.06 81 LEU A O 1
ATOM 599 N N . TYR A 1 82 ? -28.152 11.626 -9.053 1.00 93.19 82 TYR A N 1
ATOM 600 C CA . TYR A 1 82 ? -29.234 12.470 -8.559 1.00 93.19 82 TYR A CA 1
ATOM 601 C C . TYR A 1 82 ? -30.219 11.715 -7.672 1.00 93.19 82 TYR A C 1
ATOM 603 O O . TYR A 1 82 ? -30.510 10.534 -7.869 1.00 93.19 82 TYR A O 1
ATOM 611 N N . ARG A 1 83 ? -30.797 12.462 -6.731 1.00 92.81 83 ARG A N 1
ATOM 612 C CA . ARG A 1 83 ? -31.950 12.065 -5.929 1.00 92.81 83 ARG A CA 1
ATOM 613 C C . ARG A 1 83 ? -32.983 13.186 -5.935 1.00 92.81 83 ARG A C 1
ATOM 615 O O . ARG A 1 83 ? -32.645 14.358 -5.760 1.00 92.81 83 ARG A O 1
ATOM 622 N N . ALA A 1 84 ? -34.247 12.816 -6.134 1.00 93.81 84 ALA A N 1
ATOM 623 C CA . ALA A 1 84 ? -35.364 13.750 -6.054 1.00 93.81 84 ALA A CA 1
ATOM 624 C C . ALA A 1 84 ? -35.430 14.437 -4.680 1.00 93.81 84 ALA A C 1
ATOM 626 O O . ALA A 1 84 ? -35.057 13.844 -3.669 1.00 93.81 84 ALA A O 1
ATOM 627 N N . ASP A 1 85 ? -35.908 15.678 -4.672 1.00 93.81 85 ASP A N 1
ATOM 628 C CA . ASP A 1 85 ? -36.079 16.496 -3.475 1.00 93.81 85 ASP A CA 1
ATOM 629 C C . ASP A 1 85 ? -36.760 15.757 -2.305 1.00 93.81 85 ASP A C 1
ATOM 631 O O . ASP A 1 85 ? -37.681 14.961 -2.495 1.00 93.81 85 ASP A O 1
ATOM 635 N N . ASP A 1 86 ? -36.278 16.047 -1.098 1.00 92.81 86 ASP A N 1
ATOM 636 C CA . ASP A 1 86 ? -36.730 15.466 0.164 1.00 92.81 86 ASP A CA 1
ATOM 637 C C . ASP A 1 86 ? -36.438 16.452 1.306 1.00 92.81 86 ASP A C 1
ATOM 639 O O . ASP A 1 86 ? -35.313 16.955 1.425 1.00 92.81 86 ASP A O 1
ATOM 643 N N . ASP A 1 87 ? -37.442 16.706 2.150 1.00 90.38 87 ASP A N 1
ATOM 644 C CA . ASP A 1 87 ? -37.360 17.635 3.282 1.00 90.38 87 ASP A CA 1
ATOM 645 C C . ASP A 1 87 ? -36.321 17.184 4.330 1.00 90.38 87 ASP A C 1
ATOM 647 O O . ASP A 1 87 ? -35.748 18.016 5.033 1.00 90.38 87 ASP A O 1
ATOM 651 N N . ASN A 1 88 ? -36.011 15.885 4.431 1.00 89.75 88 ASN A N 1
ATOM 652 C CA . ASN A 1 88 ? -34.981 15.392 5.357 1.00 89.75 88 ASN A CA 1
ATOM 653 C C . ASN A 1 88 ? -33.562 15.812 4.943 1.00 89.75 88 ASN A C 1
ATOM 655 O O . ASN A 1 88 ? -32.648 15.822 5.768 1.00 89.75 88 ASN A O 1
ATOM 659 N N . LEU A 1 89 ? -33.379 16.202 3.678 1.00 93.19 89 LEU A N 1
ATOM 660 C CA . LEU A 1 89 ? -32.116 16.712 3.149 1.00 93.19 89 LEU A CA 1
ATOM 661 C C . LEU A 1 89 ? -32.000 18.241 3.281 1.00 93.19 89 LEU A C 1
ATOM 663 O O . LEU A 1 89 ? -30.937 18.792 2.980 1.00 93.19 89 LEU A O 1
ATOM 667 N N . ASP A 1 90 ? -33.046 18.930 3.755 1.00 92.62 90 ASP A N 1
ATOM 668 C CA . ASP A 1 90 ? -33.081 20.378 4.008 1.00 92.62 90 ASP A CA 1
ATOM 669 C C . ASP A 1 90 ? -32.472 20.752 5.370 1.00 92.62 90 ASP A C 1
ATOM 671 O O . ASP A 1 90 ? -33.109 21.293 6.277 1.00 92.62 90 ASP A O 1
ATOM 675 N N . ILE A 1 91 ? -31.176 20.487 5.514 1.00 94.06 91 ILE A N 1
ATOM 676 C CA . ILE A 1 91 ? -30.455 20.691 6.772 1.00 94.06 91 ILE A CA 1
ATOM 677 C C . ILE A 1 91 ? -30.097 22.175 6.955 1.00 94.06 91 ILE A C 1
ATOM 679 O O . ILE A 1 91 ? -29.103 22.677 6.426 1.00 94.06 91 ILE A O 1
ATOM 683 N N . THR A 1 92 ? -30.907 22.899 7.731 1.00 92.31 92 THR A N 1
ATOM 684 C CA . THR A 1 92 ? -30.703 24.336 8.013 1.00 92.31 92 THR A CA 1
ATOM 685 C C . THR A 1 92 ? -29.952 24.621 9.313 1.00 92.31 92 THR A C 1
ATOM 687 O O . THR A 1 92 ? -29.428 25.721 9.489 1.00 92.31 92 THR A O 1
ATOM 690 N N . GLY A 1 93 ? -29.947 23.656 10.235 1.00 91.94 93 GLY A N 1
ATOM 691 C CA . GLY A 1 93 ? -29.189 23.680 11.487 1.00 91.94 93 GLY A CA 1
ATOM 692 C C . GLY A 1 93 ? -27.829 23.010 11.328 1.00 91.94 93 GLY A C 1
ATOM 693 O O . GLY A 1 93 ? -27.340 22.865 10.208 1.00 91.94 93 GLY A O 1
ATOM 694 N N . ASP A 1 94 ? -27.210 22.623 12.436 1.00 96.50 94 ASP A N 1
ATOM 695 C CA . ASP A 1 94 ? -25.902 21.965 12.441 1.00 96.50 94 ASP A CA 1
ATOM 696 C C . ASP A 1 94 ? -25.823 20.825 11.410 1.00 96.50 94 ASP A C 1
ATOM 698 O O . ASP A 1 94 ? -26.793 20.103 11.196 1.00 96.50 94 ASP A O 1
ATOM 702 N N . MET A 1 95 ? -24.692 20.699 10.716 1.00 96.94 95 MET A N 1
ATOM 703 C CA . MET A 1 95 ? -24.545 19.696 9.657 1.00 96.94 95 MET A CA 1
ATOM 704 C C . MET A 1 95 ? -23.103 19.256 9.480 1.00 96.94 95 MET A C 1
ATOM 706 O O . MET A 1 95 ? -22.187 20.019 9.789 1.00 96.94 95 MET A O 1
ATOM 710 N N . SER A 1 96 ? -22.918 18.073 8.901 1.00 98.25 96 SER A N 1
ATOM 711 C CA . SER A 1 96 ? -21.614 17.618 8.419 1.00 98.25 96 SER A CA 1
ATOM 712 C C . SER A 1 96 ? -21.755 16.893 7.094 1.00 98.25 96 SER A C 1
ATOM 714 O O . SER A 1 96 ? -22.719 16.159 6.890 1.00 98.25 96 SER A O 1
ATOM 716 N N . VAL A 1 97 ? -20.789 17.090 6.207 1.00 98.38 97 VAL A N 1
ATOM 717 C CA . VAL A 1 97 ? -20.685 16.365 4.938 1.00 98.38 97 VAL A CA 1
ATOM 718 C C . VAL A 1 97 ? -19.269 15.850 4.809 1.00 98.38 97 VAL A C 1
ATOM 720 O O . VAL A 1 97 ? -18.331 16.607 5.058 1.00 98.38 97 VAL A O 1
ATOM 723 N N . ILE A 1 98 ? -19.130 14.584 4.424 1.00 97.94 98 ILE A N 1
ATOM 724 C CA . ILE A 1 98 ? -17.851 13.895 4.240 1.00 97.94 98 ILE A CA 1
ATOM 725 C C . ILE A 1 98 ? -17.884 13.164 2.899 1.00 97.94 98 ILE A C 1
ATOM 727 O O . ILE A 1 98 ? -18.916 12.601 2.535 1.00 97.94 98 ILE A O 1
ATOM 731 N N . ALA A 1 99 ? -16.766 13.170 2.180 1.00 98.19 99 ALA A N 1
ATOM 732 C CA . ALA A 1 99 ? -16.544 12.325 1.013 1.00 98.19 99 ALA A CA 1
ATOM 733 C C . ALA A 1 99 ? -15.059 11.966 0.887 1.00 98.19 99 ALA A C 1
ATOM 735 O O . ALA A 1 99 ? -14.187 12.760 1.251 1.00 98.19 99 ALA A O 1
ATOM 736 N N . TRP A 1 100 ? -14.770 10.803 0.314 1.00 98.19 100 TRP A N 1
ATOM 737 C CA . TRP A 1 100 ? -13.459 10.496 -0.243 1.00 98.19 100 TRP A CA 1
ATOM 738 C C . TRP A 1 100 ? -13.422 10.913 -1.708 1.00 98.19 100 TRP A C 1
ATOM 740 O O . TRP A 1 100 ? -14.303 10.548 -2.482 1.00 98.19 100 TRP A O 1
ATOM 750 N N . ILE A 1 101 ? -12.405 11.680 -2.099 1.00 98.19 101 ILE A N 1
ATOM 751 C CA . ILE A 1 101 ? -12.245 12.147 -3.479 1.00 98.19 101 ILE A CA 1
ATOM 752 C C . ILE A 1 101 ? -10.839 11.876 -4.010 1.00 98.19 101 ILE A C 1
ATOM 754 O O . ILE A 1 101 ? -9.856 11.967 -3.276 1.00 98.19 101 ILE A O 1
ATOM 758 N N . ASN A 1 102 ? -10.744 11.588 -5.304 1.00 97.12 102 ASN A N 1
ATOM 759 C CA . ASN A 1 102 ? -9.505 11.586 -6.075 1.00 97.12 102 ASN A CA 1
ATOM 760 C C . ASN A 1 102 ? -9.755 12.363 -7.372 1.00 97.12 102 ASN A C 1
ATOM 762 O O . ASN A 1 102 ? -10.302 11.818 -8.329 1.00 97.12 102 ASN A O 1
ATOM 766 N N . HIS A 1 103 ? -9.432 13.656 -7.362 1.00 93.94 103 HIS A N 1
ATOM 767 C CA . HIS A 1 103 ? -9.722 14.577 -8.468 1.00 93.94 103 HIS A CA 1
ATOM 768 C C . HIS A 1 103 ? -8.557 14.668 -9.462 1.00 93.94 103 HIS A C 1
ATOM 770 O O . HIS A 1 103 ? -7.397 14.481 -9.090 1.00 93.94 103 HIS A O 1
ATOM 776 N N . ALA A 1 104 ? -8.849 14.932 -10.733 1.00 90.31 104 ALA A N 1
ATOM 777 C CA . ALA A 1 104 ? -7.842 15.019 -11.789 1.00 90.31 104 ALA A CA 1
ATOM 778 C C . ALA A 1 104 ? -6.981 16.301 -11.701 1.00 90.31 104 ALA A C 1
ATOM 780 O O . ALA A 1 104 ? -7.371 17.300 -11.113 1.00 90.31 104 ALA A O 1
ATOM 781 N N . GLU A 1 105 ? -5.802 16.318 -12.342 1.00 77.06 105 GLU A N 1
ATOM 782 C CA . GLU A 1 105 ? -4.852 17.454 -12.283 1.00 77.06 105 GLU A CA 1
ATOM 783 C C . GLU A 1 105 ? -5.382 18.798 -12.805 1.00 77.06 105 GLU A C 1
ATOM 785 O O . GLU A 1 105 ? -4.770 19.839 -12.562 1.00 77.06 105 GLU A O 1
ATOM 790 N N . THR A 1 106 ? -6.481 18.806 -13.557 1.00 59.28 106 THR A N 1
ATOM 791 C CA . THR A 1 106 ? -6.964 20.020 -14.216 1.00 59.28 106 THR A CA 1
ATOM 792 C C . THR A 1 106 ? -8.478 20.074 -14.268 1.00 59.28 106 THR A C 1
ATOM 794 O O . THR A 1 106 ? -9.116 19.277 -14.953 1.00 59.28 106 THR A O 1
ATOM 797 N N . SER A 1 107 ? -9.021 21.114 -13.641 1.00 54.22 107 SER A N 1
ATOM 798 C CA . SER A 1 107 ? -10.370 21.597 -13.884 1.00 54.22 107 SER A CA 1
ATOM 799 C C . SER A 1 107 ? -10.349 23.107 -14.114 1.00 54.22 107 SER A C 1
ATOM 801 O O . SER A 1 107 ? -9.672 23.882 -13.432 1.00 54.22 107 SER A O 1
ATOM 803 N N . SER A 1 108 ? -11.045 23.550 -15.158 1.00 62.31 108 SER A N 1
ATOM 804 C CA . SER A 1 108 ? -11.253 24.966 -15.445 1.00 62.31 108 SER A CA 1
ATOM 805 C C . SER A 1 108 ? -12.502 25.447 -14.708 1.00 62.31 108 SER A C 1
ATOM 807 O O . SER A 1 108 ? -13.530 25.687 -15.337 1.00 62.31 108 SER A O 1
ATOM 809 N N . GLY A 1 109 ? -12.443 25.556 -13.382 1.00 76.88 109 GLY A N 1
ATOM 810 C CA . GLY A 1 109 ? -13.559 26.065 -12.583 1.00 76.88 109 GLY A CA 1
ATOM 811 C C . GLY A 1 109 ? -13.733 25.350 -11.253 1.00 76.88 109 GLY A C 1
ATOM 812 O O . GLY A 1 109 ? -12.814 24.703 -10.763 1.00 76.88 109 GLY A O 1
ATOM 813 N N . ASP A 1 110 ? -14.905 25.531 -10.656 1.00 88.88 110 ASP A N 1
ATOM 814 C CA . ASP A 1 110 ? -15.334 24.721 -9.522 1.00 88.88 110 ASP A CA 1
ATOM 815 C C . ASP A 1 110 ? -15.851 23.369 -10.055 1.00 88.88 110 ASP A C 1
ATOM 817 O O . ASP A 1 110 ? -16.315 23.300 -11.192 1.00 88.88 110 ASP A O 1
ATOM 821 N N . GLU A 1 111 ? -15.778 22.310 -9.256 1.00 93.25 111 GLU A N 1
ATOM 822 C CA . GLU A 1 111 ? -16.269 20.964 -9.569 1.00 93.25 111 GLU A CA 1
ATOM 823 C C . GLU A 1 111 ? -17.109 20.428 -8.406 1.00 93.25 111 GLU A C 1
ATOM 825 O O . GLU A 1 111 ? -16.675 20.431 -7.250 1.00 93.25 111 GLU A O 1
ATOM 830 N N . GLY A 1 112 ? -18.330 19.987 -8.701 1.00 94.38 112 GLY A N 1
ATOM 831 C CA . GLY A 1 112 ? -19.318 19.590 -7.705 1.00 94.38 112 GLY A CA 1
ATOM 832 C C . GLY A 1 112 ? -19.005 18.254 -7.047 1.00 94.38 112 GLY A C 1
ATOM 833 O O . GLY A 1 112 ? -19.089 17.222 -7.697 1.00 94.38 112 GLY A O 1
ATOM 834 N N . ILE A 1 113 ? -18.741 18.250 -5.740 1.00 97.25 113 ILE A N 1
ATOM 835 C CA . ILE A 1 113 ? -18.669 17.009 -4.955 1.00 97.25 113 ILE A CA 1
ATOM 836 C C . ILE A 1 113 ? -20.092 16.613 -4.562 1.00 97.25 113 ILE A C 1
ATOM 838 O O . ILE A 1 113 ? -20.554 15.527 -4.904 1.00 97.25 113 ILE A O 1
ATOM 842 N N . ILE A 1 114 ? -20.814 17.526 -3.904 1.00 97.00 114 ILE A N 1
ATOM 843 C CA . ILE A 1 114 ? -22.225 17.355 -3.546 1.00 97.00 114 ILE A CA 1
ATOM 844 C C . ILE A 1 114 ? -22.954 18.702 -3.532 1.00 97.00 114 ILE A C 1
ATOM 846 O O . ILE A 1 114 ? -22.411 19.715 -3.082 1.00 97.00 114 ILE A O 1
ATOM 850 N N . SER A 1 115 ? -24.192 18.737 -4.023 1.00 95.06 115 SER A N 1
ATOM 851 C CA . SER A 1 115 ? -24.997 19.961 -4.059 1.00 95.06 115 SER A CA 1
ATOM 852 C C . SER A 1 115 ? -26.484 19.693 -3.822 1.00 95.06 115 SER A C 1
ATOM 854 O O . SER A 1 115 ? -27.047 18.726 -4.333 1.00 95.06 115 SER A O 1
ATOM 856 N N . LYS A 1 116 ? -27.137 20.571 -3.050 1.00 93.94 116 LYS A N 1
ATOM 857 C CA . LYS A 1 116 ? -28.600 20.638 -2.931 1.00 93.94 116 LYS A CA 1
ATOM 858 C C . LYS A 1 116 ? -29.058 22.081 -3.071 1.00 93.94 116 LYS A C 1
ATOM 860 O O . LYS A 1 116 ? -28.858 22.926 -2.193 1.00 93.94 116 LYS A O 1
ATOM 865 N N . GLU A 1 117 ? -29.684 22.377 -4.200 1.00 89.50 117 GLU A N 1
ATOM 866 C CA . GLU A 1 117 ? -30.011 23.747 -4.572 1.00 89.50 117 GLU A CA 1
ATOM 867 C C . GLU A 1 117 ? -31.125 23.843 -5.614 1.00 89.50 117 GLU A C 1
ATOM 869 O O . GLU A 1 117 ? -31.297 22.992 -6.485 1.00 89.50 117 GLU A O 1
ATOM 874 N N . SER A 1 118 ? -31.875 24.935 -5.524 1.00 89.12 118 SER A N 1
ATOM 875 C CA . SER A 1 118 ? -32.910 25.339 -6.468 1.00 89.12 118 SER A CA 1
ATOM 876 C C . SER A 1 118 ? -32.997 26.856 -6.423 1.00 89.12 118 SER A C 1
ATOM 878 O O . SER A 1 118 ? -33.317 27.460 -5.398 1.00 89.12 118 SER A O 1
ATOM 880 N N . ARG A 1 119 ? -32.640 27.503 -7.535 1.00 83.88 119 ARG A N 1
ATOM 881 C CA . ARG A 1 119 ? -32.473 28.959 -7.593 1.00 83.88 119 ARG A CA 1
ATOM 882 C C . ARG A 1 119 ? -33.756 29.671 -7.132 1.00 83.88 119 ARG A C 1
ATOM 884 O O . ARG A 1 119 ? -34.831 29.371 -7.641 1.00 83.88 119 ARG A O 1
ATOM 891 N N . PRO A 1 120 ? -33.651 30.666 -6.231 1.00 83.44 120 PRO A N 1
ATOM 892 C CA . PRO A 1 120 ? -32.423 31.315 -5.765 1.00 83.44 120 PRO A CA 1
ATOM 893 C C . PRO A 1 120 ? -31.791 30.693 -4.506 1.00 83.44 120 PRO A C 1
ATOM 895 O O . PRO A 1 120 ? -30.823 31.262 -4.014 1.00 83.44 120 PRO A O 1
ATOM 898 N N . LYS A 1 121 ? -32.321 29.593 -3.963 1.00 89.00 121 LYS A N 1
ATOM 899 C CA . LYS A 1 121 ? -31.891 28.993 -2.693 1.00 89.00 121 LYS A CA 1
ATOM 900 C C . LYS A 1 121 ? -30.889 27.862 -2.890 1.00 89.00 121 LYS A C 1
ATOM 902 O O . LYS A 1 121 ? -31.107 26.944 -3.676 1.00 89.00 121 LYS A O 1
ATOM 907 N N . TYR A 1 122 ? -29.804 27.931 -2.142 1.00 90.44 122 TYR A N 1
ATOM 908 C CA . TYR A 1 122 ? -28.720 26.968 -2.186 1.00 90.44 122 TYR A CA 1
ATOM 909 C C . TYR A 1 122 ? -28.606 26.473 -0.752 1.00 90.44 122 TYR A C 1
ATOM 911 O O . TYR A 1 122 ? -28.125 27.223 0.100 1.00 90.44 122 TYR A O 1
ATOM 919 N N . ALA A 1 123 ? -29.148 25.286 -0.467 1.00 91.25 123 ALA A N 1
ATOM 920 C CA . ALA A 1 123 ? -29.141 24.761 0.896 1.00 91.25 123 ALA A CA 1
ATOM 921 C C . ALA A 1 123 ? -27.694 24.516 1.330 1.00 91.25 123 ALA A C 1
ATOM 923 O O . ALA A 1 123 ? -27.272 24.978 2.391 1.00 91.25 123 ALA A O 1
ATOM 924 N N . TYR A 1 124 ? -26.932 23.862 0.455 1.00 93.81 124 TYR A N 1
ATOM 925 C CA . TYR A 1 124 ? -25.492 23.693 0.567 1.00 93.81 124 TYR A CA 1
ATOM 926 C C . TYR A 1 124 ? -24.901 23.282 -0.784 1.00 93.81 124 TYR A C 1
ATOM 928 O O . TYR A 1 124 ? -25.498 22.516 -1.544 1.00 93.81 124 TYR A O 1
ATOM 936 N N . GLN A 1 125 ? -23.703 23.783 -1.057 1.00 93.88 125 GLN A N 1
ATOM 937 C CA . GLN A 1 125 ? -22.821 23.310 -2.113 1.00 93.88 125 GLN A CA 1
ATOM 938 C C . GLN A 1 125 ? -21.472 22.968 -1.499 1.00 93.88 125 GLN A C 1
ATOM 940 O O . GLN A 1 125 ? -20.945 23.741 -0.695 1.00 93.88 125 GLN A O 1
ATOM 945 N N . PHE A 1 126 ? -20.914 21.841 -1.921 1.00 96.88 126 PHE A N 1
ATOM 946 C CA . PHE A 1 126 ? -19.561 21.433 -1.601 1.00 96.88 126 PHE A CA 1
ATOM 947 C C . PHE A 1 126 ? -18.830 21.100 -2.889 1.00 96.88 126 PHE A C 1
ATOM 949 O O . PHE A 1 126 ? -19.220 20.190 -3.625 1.00 96.88 126 PHE A O 1
ATOM 956 N N . VAL A 1 127 ? -17.799 21.880 -3.182 1.00 95.44 127 VAL A N 1
ATOM 957 C CA . VAL A 1 127 ? -17.083 21.815 -4.456 1.00 95.44 127 VAL A CA 1
ATOM 958 C C . VAL A 1 127 ? -15.580 21.814 -4.214 1.00 95.44 127 VAL A C 1
ATOM 960 O O . VAL A 1 127 ? -15.114 22.327 -3.194 1.00 95.44 127 VAL A O 1
ATOM 963 N N . ILE A 1 128 ? -14.816 21.277 -5.160 1.00 94.94 128 ILE A N 1
ATOM 964 C CA . ILE A 1 128 ? -13.381 21.544 -5.264 1.00 94.94 128 ILE A CA 1
ATOM 965 C C . ILE A 1 128 ? -13.161 22.634 -6.312 1.00 94.94 128 ILE A C 1
ATOM 967 O O . ILE A 1 128 ? -13.752 22.611 -7.384 1.00 94.94 128 ILE A O 1
ATOM 971 N N . ARG A 1 129 ? -12.364 23.647 -5.983 1.00 92.31 129 ARG A N 1
ATOM 972 C CA . ARG A 1 129 ? -12.083 24.778 -6.876 1.00 92.31 129 ARG A CA 1
ATOM 973 C C . ARG A 1 129 ? -10.843 24.508 -7.709 1.00 92.31 129 ARG A C 1
ATOM 975 O O . ARG A 1 129 ? -9.957 23.781 -7.273 1.00 92.31 129 ARG A O 1
ATOM 982 N N . SER A 1 130 ? -10.669 25.258 -8.794 1.00 89.69 130 SER A N 1
ATOM 983 C CA . SER A 1 130 ? -9.441 25.249 -9.607 1.00 89.69 130 SER A CA 1
ATOM 984 C C . SER A 1 130 ? -8.157 25.609 -8.835 1.00 89.69 130 SER A C 1
ATOM 986 O O . SER A 1 130 ? -7.054 25.486 -9.358 1.00 89.69 130 SER A O 1
ATOM 988 N N . SER A 1 131 ? -8.277 26.127 -7.607 1.00 90.81 131 SER A N 1
ATOM 989 C CA . SER A 1 131 ? -7.167 26.363 -6.674 1.00 90.81 131 SER A CA 1
ATOM 990 C C . SER A 1 131 ? -6.824 25.142 -5.811 1.00 90.81 131 SER A C 1
ATOM 992 O O . SER A 1 131 ? -6.018 25.264 -4.888 1.00 90.81 131 SER A O 1
ATOM 994 N N . ASN A 1 132 ? -7.448 23.991 -6.076 1.00 92.75 132 ASN A N 1
ATOM 995 C CA . ASN A 1 132 ? -7.399 22.766 -5.280 1.00 92.75 132 ASN A CA 1
ATOM 996 C C . ASN A 1 132 ? -7.922 22.936 -3.849 1.00 92.75 132 ASN A C 1
ATOM 998 O O . ASN A 1 132 ? -7.630 22.129 -2.973 1.00 92.75 132 ASN A O 1
ATOM 1002 N N . LYS A 1 133 ? -8.679 23.997 -3.574 1.00 95.56 133 LYS A N 1
ATOM 1003 C CA . LYS A 1 133 ? -9.322 24.212 -2.276 1.00 95.56 133 LYS A CA 1
ATOM 1004 C C . LYS A 1 133 ? -10.725 23.640 -2.300 1.00 95.56 133 LYS A C 1
ATOM 1006 O O . LYS A 1 133 ? -11.415 23.769 -3.308 1.00 95.56 133 LYS A O 1
ATOM 1011 N N . ILE A 1 134 ? -11.156 23.070 -1.183 1.00 96.94 134 ILE A N 1
ATOM 1012 C CA . ILE A 1 134 ? -12.565 22.732 -1.007 1.00 96.94 134 ILE A CA 1
ATOM 1013 C C . ILE A 1 134 ? -13.334 23.982 -0.591 1.00 96.94 134 ILE A C 1
ATOM 1015 O O . ILE A 1 134 ? -12.807 24.845 0.118 1.00 96.94 134 ILE A O 1
ATOM 1019 N N . HIS A 1 135 ? -14.566 24.089 -1.066 1.00 96.19 135 HIS A N 1
ATOM 1020 C CA . HIS A 1 135 ? -15.382 25.280 -0.922 1.00 96.19 135 HIS A CA 1
ATOM 1021 C C . HIS A 1 135 ? -16.800 24.919 -0.525 1.00 96.19 135 HIS A C 1
ATOM 1023 O O . HIS A 1 135 ? -17.436 24.061 -1.136 1.00 96.19 135 HIS A O 1
ATOM 1029 N N . PHE A 1 136 ? -17.284 25.617 0.496 1.00 97.31 136 PHE A N 1
ATOM 1030 C CA . PHE A 1 136 ? -18.679 25.594 0.895 1.00 97.31 136 PHE A CA 1
ATOM 1031 C C . PHE A 1 136 ? -19.348 26.876 0.429 1.00 97.31 136 PHE A C 1
ATOM 1033 O O . PHE A 1 136 ? -18.815 27.964 0.658 1.00 97.31 136 PHE A O 1
ATOM 1040 N N . PHE A 1 137 ? -20.543 26.747 -0.136 1.00 94.81 137 PHE A N 1
ATOM 1041 C CA . PHE A 1 137 ? -21.390 27.875 -0.494 1.00 94.81 137 PHE A CA 1
ATOM 1042 C C . PHE A 1 137 ? -22.835 27.613 -0.087 1.00 94.81 137 PHE A C 1
ATOM 1044 O O . PHE A 1 137 ? -23.356 26.506 -0.235 1.00 94.81 137 PHE A O 1
ATOM 1051 N N . HIS A 1 138 ? -23.512 28.654 0.393 1.00 94.06 138 HIS A N 1
ATOM 1052 C CA . HIS A 1 138 ? -24.959 28.624 0.575 1.00 94.06 138 HIS A CA 1
ATOM 1053 C C . HIS A 1 138 ? -25.593 29.955 0.201 1.00 94.06 138 HIS A C 1
ATOM 1055 O O . HIS A 1 138 ? -24.938 31.000 0.124 1.00 94.06 138 HIS A O 1
ATOM 1061 N N . ARG A 1 139 ? -26.902 29.906 -0.038 1.00 93.31 139 ARG A N 1
ATOM 1062 C CA . ARG A 1 139 ? -27.708 31.073 -0.367 1.00 93.31 139 ARG A CA 1
ATOM 1063 C C . ARG A 1 139 ? -29.097 30.929 0.214 1.00 93.31 139 ARG A C 1
ATOM 1065 O O . ARG A 1 139 ? -29.841 30.006 -0.119 1.00 93.31 139 ARG A O 1
ATOM 1072 N N . ASN A 1 140 ? -29.459 31.887 1.051 1.00 89.62 140 ASN A N 1
ATOM 1073 C CA . ASN A 1 140 ? -30.693 31.833 1.811 1.00 89.62 140 ASN A CA 1
ATOM 1074 C C . ASN A 1 140 ? -31.912 32.340 1.025 1.00 89.62 140 ASN A C 1
ATOM 1076 O O . ASN A 1 140 ? -31.811 32.885 -0.078 1.00 89.62 140 ASN A O 1
ATOM 1080 N N . SER A 1 141 ? -33.095 32.204 1.628 1.00 84.25 141 SER A N 1
ATOM 1081 C CA . SER A 1 141 ? -34.364 32.686 1.057 1.00 84.25 141 SER A CA 1
ATOM 1082 C C . SER A 1 141 ? -34.402 34.194 0.757 1.00 84.25 141 SER A C 1
ATOM 1084 O O . SER A 1 141 ? -35.128 34.614 -0.142 1.00 84.25 141 SER A O 1
ATOM 1086 N N . GLY A 1 142 ? -33.585 34.996 1.447 1.00 86.38 142 GLY A N 1
ATOM 1087 C CA . GLY A 1 142 ? -33.391 36.427 1.202 1.00 86.38 142 GLY A CA 1
ATOM 1088 C C . GLY A 1 142 ? -32.395 36.741 0.081 1.00 86.38 142 GLY A C 1
ATOM 1089 O O . GLY A 1 142 ? -32.052 37.904 -0.111 1.00 86.38 142 GLY A O 1
ATOM 1090 N N . SER A 1 143 ? -31.928 35.730 -0.663 1.00 84.88 143 SER A N 1
ATOM 1091 C CA . SER A 1 143 ? -30.900 35.839 -1.705 1.00 84.88 143 SER A CA 1
ATOM 1092 C C . SER A 1 143 ? -29.513 36.268 -1.223 1.00 84.88 143 SER A C 1
ATOM 1094 O O . SER A 1 143 ? -28.664 36.555 -2.067 1.00 84.88 143 SER A O 1
ATOM 1096 N N . GLN A 1 144 ? -29.255 36.269 0.084 1.00 91.56 144 GLN A N 1
ATOM 1097 C CA . GLN A 1 144 ? -27.918 36.497 0.624 1.00 91.56 144 GLN A CA 1
ATOM 1098 C C . GLN A 1 144 ? -27.102 35.222 0.457 1.00 91.56 144 GLN A C 1
ATOM 1100 O O . GLN A 1 144 ? -27.590 34.139 0.780 1.00 91.56 144 GLN A O 1
ATOM 1105 N N . SER A 1 145 ? -25.889 35.359 -0.062 1.00 92.00 145 SER A N 1
ATOM 1106 C CA . SER A 1 145 ? -24.974 34.247 -0.279 1.00 92.00 145 SER A CA 1
ATOM 1107 C C . SER A 1 145 ? -23.642 34.509 0.386 1.00 92.00 145 SER A C 1
ATOM 1109 O O . SER A 1 145 ? -23.146 35.637 0.356 1.00 92.00 145 SER A O 1
ATOM 1111 N N . GLU A 1 146 ? -23.032 33.454 0.892 1.00 93.81 146 GLU A N 1
ATOM 1112 C CA . GLU A 1 146 ? -21.650 33.469 1.345 1.00 93.81 146 GLU A CA 1
ATOM 1113 C C . GLU A 1 146 ? -20.975 32.158 0.959 1.00 93.81 146 GLU A C 1
ATOM 1115 O O . GLU A 1 146 ? -21.620 31.111 0.856 1.00 93.81 146 GLU A O 1
ATOM 1120 N N . GLY A 1 147 ? -19.675 32.255 0.703 1.00 95.69 147 GLY A N 1
ATOM 1121 C CA . GLY A 1 147 ? -18.836 31.132 0.337 1.00 95.69 147 GLY A CA 1
ATOM 1122 C C . GLY A 1 147 ? -17.495 31.238 1.040 1.00 95.69 147 GLY A C 1
ATOM 1123 O O . GLY A 1 147 ? -16.964 32.337 1.218 1.00 95.69 147 GLY A O 1
ATOM 1124 N N . HIS A 1 148 ? -16.959 30.096 1.440 1.00 97.62 148 HIS A N 1
ATOM 1125 C CA . HIS A 1 148 ? -15.729 30.007 2.212 1.00 97.62 148 HIS A CA 1
ATOM 1126 C C . HIS A 1 148 ? -14.848 28.910 1.634 1.00 97.62 148 HIS A C 1
ATOM 1128 O O . HIS A 1 148 ? -15.343 27.849 1.263 1.00 97.62 148 HIS A O 1
ATOM 1134 N N . ASP A 1 149 ? -13.546 29.172 1.571 1.00 96.94 149 ASP A N 1
ATOM 1135 C CA . ASP A 1 149 ? -12.556 28.199 1.121 1.00 96.94 149 ASP A CA 1
ATOM 1136 C C . ASP A 1 149 ? -11.821 27.597 2.322 1.00 96.94 149 ASP A C 1
ATOM 1138 O O . ASP A 1 149 ? -11.586 28.273 3.331 1.00 96.94 149 ASP A O 1
ATOM 1142 N N . SER A 1 150 ? -11.355 26.362 2.167 1.00 97.25 150 SER A N 1
ATOM 1143 C CA . SER A 1 150 ? -10.338 25.799 3.048 1.00 97.25 150 SER A CA 1
ATOM 1144 C C . SER A 1 150 ? -9.031 26.606 3.006 1.00 97.25 150 SER A C 1
ATOM 1146 O O . SER A 1 150 ? -8.670 27.258 2.016 1.00 97.25 150 SER A O 1
ATOM 1148 N N . LEU A 1 151 ? -8.259 26.545 4.090 1.00 89.00 151 LEU A N 1
ATOM 1149 C CA . LEU A 1 151 ? -6.906 27.098 4.126 1.00 89.00 151 LEU A CA 1
ATOM 1150 C C . LEU A 1 151 ? -5.943 26.238 3.305 1.00 89.00 151 LEU A C 1
ATOM 1152 O O . LEU A 1 151 ? -5.205 26.789 2.484 1.00 89.00 151 LEU A O 1
ATOM 1156 N N . GLY A 1 152 ? -5.988 24.918 3.507 1.00 90.31 152 GLY A N 1
ATOM 1157 C CA . GLY A 1 152 ? -5.206 23.928 2.768 1.00 90.31 152 GLY A CA 1
ATOM 1158 C C . GLY A 1 152 ? -5.808 23.562 1.410 1.00 90.31 152 GLY A C 1
ATOM 1159 O O . GLY A 1 152 ? -6.925 23.968 1.078 1.00 90.31 152 GLY A O 1
ATOM 1160 N N . THR A 1 153 ? -5.049 22.786 0.641 1.00 94.69 153 THR A N 1
ATOM 1161 C CA . THR A 1 153 ? -5.390 22.304 -0.707 1.00 94.69 153 THR A CA 1
ATOM 1162 C C . THR A 1 153 ? -5.384 20.778 -0.763 1.00 94.69 153 THR A C 1
ATOM 1164 O O . THR A 1 153 ? -4.613 20.148 -0.044 1.00 94.69 153 THR A O 1
ATOM 1167 N N . VAL A 1 154 ? -6.180 20.203 -1.658 1.00 93.69 154 VAL A N 1
ATOM 1168 C CA . VAL A 1 154 ? -6.282 18.770 -1.954 1.00 93.69 154 VAL A CA 1
ATOM 1169 C C . VAL A 1 154 ? -5.440 18.463 -3.192 1.00 93.69 154 VAL A C 1
ATOM 1171 O O . VAL A 1 154 ? -5.722 18.979 -4.274 1.00 93.69 154 VAL A O 1
ATOM 1174 N N . SER A 1 155 ? -4.388 17.654 -3.067 1.00 92.94 155 SER A N 1
ATOM 1175 C CA . SER A 1 155 ? -3.577 17.287 -4.235 1.00 92.94 155 SER A CA 1
ATOM 1176 C C . SER A 1 155 ? -4.379 16.444 -5.234 1.00 92.94 155 SER A C 1
ATOM 1178 O O . SER A 1 155 ? -5.208 15.635 -4.817 1.00 92.94 155 SER A O 1
ATOM 1180 N N . PRO A 1 156 ? -4.167 16.640 -6.546 1.00 92.12 156 PRO A N 1
ATOM 1181 C CA . PRO A 1 156 ? -4.816 15.824 -7.561 1.00 92.12 156 PRO A CA 1
ATOM 1182 C C . PRO A 1 156 ? -4.200 14.425 -7.640 1.00 92.12 156 PRO A C 1
ATOM 1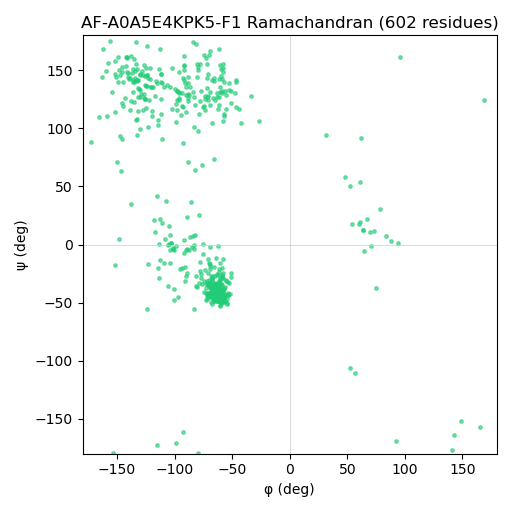184 O O . PRO A 1 156 ? -3.065 14.201 -7.222 1.00 92.12 156 PRO A O 1
ATOM 1187 N N . SER A 1 157 ? -4.928 13.499 -8.263 1.00 90.69 157 SER A N 1
ATOM 1188 C CA . SER A 1 157 ? -4.511 12.117 -8.538 1.00 90.69 157 SER A CA 1
ATOM 1189 C C . SER A 1 157 ? -4.192 11.276 -7.290 1.00 90.69 157 SER A C 1
ATOM 1191 O O . SER A 1 157 ? -3.530 10.240 -7.386 1.00 90.69 157 SER A O 1
ATOM 1193 N N . SER A 1 158 ? -4.677 11.687 -6.118 1.00 92.12 158 SER A N 1
ATOM 1194 C CA . SER A 1 158 ? -4.566 10.960 -4.852 1.00 92.12 158 SER A CA 1
ATOM 1195 C C . SER A 1 158 ? -5.879 10.998 -4.077 1.00 92.12 158 SER A C 1
ATOM 1197 O O . SER A 1 158 ? -6.629 11.968 -4.149 1.00 92.12 158 SER A O 1
ATOM 1199 N N . TRP A 1 159 ? -6.157 9.932 -3.325 1.00 96.38 159 TRP A N 1
ATOM 1200 C CA . TRP A 1 159 ? -7.322 9.869 -2.446 1.00 96.38 159 TRP A CA 1
ATOM 1201 C C . TRP A 1 159 ? -7.155 10.782 -1.235 1.00 96.38 159 TRP A C 1
ATOM 1203 O O . TRP A 1 159 ? -6.190 10.627 -0.488 1.00 96.38 159 TRP A O 1
ATOM 1213 N N . HIS A 1 160 ? -8.143 11.640 -1.004 1.00 97.06 160 HIS A N 1
ATOM 1214 C CA . HIS A 1 160 ? -8.250 12.487 0.178 1.00 97.06 160 HIS A CA 1
ATOM 1215 C C . HIS A 1 160 ? -9.648 12.405 0.777 1.00 97.06 160 HIS A C 1
ATOM 1217 O O . HIS A 1 160 ? -10.636 12.397 0.041 1.00 97.06 160 HIS A O 1
ATOM 1223 N N . GLN A 1 161 ? -9.735 12.405 2.106 1.00 98.06 161 GLN A N 1
ATOM 1224 C CA . GLN A 1 161 ? -11.011 12.652 2.769 1.00 98.06 161 GLN A CA 1
ATOM 1225 C C . GLN A 1 161 ? -11.217 14.160 2.845 1.00 98.06 161 GLN A C 1
ATOM 1227 O O . GLN A 1 161 ? -10.366 14.887 3.360 1.00 98.06 161 GLN A O 1
ATOM 1232 N N . VAL A 1 162 ? -12.360 14.633 2.370 1.00 98.38 162 VAL A N 1
ATOM 1233 C CA . VAL A 1 162 ? -12.757 16.035 2.457 1.00 98.38 162 VAL A CA 1
ATOM 1234 C C . VAL A 1 162 ? -14.061 16.146 3.221 1.00 98.38 162 VAL A C 1
ATOM 1236 O O . VAL A 1 162 ? -14.996 15.376 3.002 1.00 98.38 162 VAL A O 1
ATOM 1239 N N . ALA A 1 163 ? -14.128 17.111 4.132 1.00 98.44 163 ALA A N 1
ATOM 1240 C CA . ALA A 1 163 ? -15.331 17.340 4.909 1.00 98.44 163 ALA A CA 1
ATOM 1241 C C . ALA A 1 163 ? -15.513 18.805 5.292 1.00 98.44 163 ALA A C 1
ATOM 1243 O O . ALA A 1 163 ? -14.564 19.596 5.329 1.00 98.44 163 ALA A O 1
ATOM 1244 N N . TYR A 1 164 ? -16.744 19.150 5.647 1.00 98.44 164 TYR A N 1
ATOM 1245 C CA . TYR A 1 164 ? -17.023 20.345 6.427 1.00 98.44 164 TYR A CA 1
ATOM 1246 C C . TYR A 1 164 ? -18.039 20.046 7.526 1.00 98.44 164 TYR A C 1
ATOM 1248 O O . TYR A 1 164 ? -18.906 19.186 7.371 1.00 98.44 164 TYR A O 1
ATOM 1256 N N . THR A 1 165 ? -17.944 20.789 8.627 1.00 98.12 165 THR A N 1
ATOM 1257 C CA . THR A 1 165 ? -18.927 20.788 9.713 1.00 98.12 165 THR A CA 1
ATOM 1258 C C . THR A 1 165 ? -19.437 22.202 9.944 1.00 98.12 165 THR A C 1
ATOM 1260 O O . THR A 1 165 ? -18.706 23.182 9.776 1.00 98.12 165 THR A O 1
ATOM 1263 N N . ILE A 1 166 ? -20.706 22.325 10.317 1.00 97.94 166 ILE A N 1
ATOM 1264 C CA . ILE A 1 166 ? -21.312 23.580 10.751 1.00 97.94 166 ILE A CA 1
ATOM 1265 C C . ILE A 1 166 ? -21.913 23.352 12.129 1.00 97.94 166 ILE A C 1
ATOM 1267 O O . ILE A 1 166 ? -22.837 22.554 12.247 1.00 97.94 166 ILE A O 1
ATOM 1271 N N . SER A 1 167 ? -21.418 24.072 13.140 1.00 96.94 167 SER A N 1
ATOM 1272 C CA . SER A 1 167 ? -22.028 24.130 14.474 1.00 96.94 167 SER A CA 1
ATOM 1273 C C . SER A 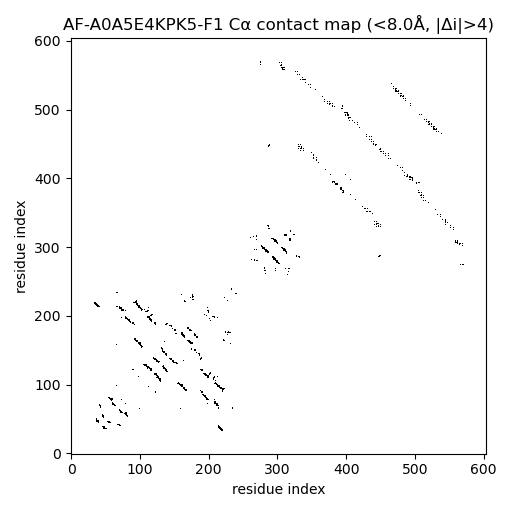1 167 ? -22.426 25.560 14.822 1.00 96.94 167 SER A C 1
ATOM 1275 O O . SER A 1 167 ? -21.578 26.457 14.902 1.00 96.94 167 SER A O 1
ATOM 1277 N N . GLY A 1 168 ? -23.728 25.801 14.968 1.00 95.25 168 GLY A N 1
ATOM 1278 C CA . GLY A 1 168 ? -24.299 27.140 15.027 1.00 95.25 168 GLY A CA 1
ATOM 1279 C C . GLY A 1 168 ? -23.929 27.943 13.777 1.00 95.25 168 GLY A C 1
ATOM 1280 O O . GLY A 1 168 ? -24.388 27.654 12.673 1.00 95.25 168 GLY A O 1
ATOM 1281 N N . THR A 1 169 ? -23.079 28.956 13.951 1.00 94.12 169 THR A N 1
ATOM 1282 C CA . THR A 1 169 ? -22.552 29.793 12.860 1.00 94.12 169 THR A CA 1
ATOM 1283 C C . THR A 1 169 ? -21.115 29.450 12.471 1.00 94.12 169 THR A C 1
ATOM 1285 O O . THR A 1 169 ? -20.546 30.129 11.627 1.00 94.12 169 THR A O 1
ATOM 1288 N N . THR A 1 170 ? -20.478 28.457 13.087 1.00 96.38 170 THR A N 1
ATOM 1289 C CA . THR A 1 170 ? -19.070 28.136 12.818 1.00 96.38 170 THR A CA 1
ATOM 1290 C C . THR A 1 170 ? -18.978 27.046 11.761 1.00 96.38 170 THR A C 1
ATOM 1292 O O . THR A 1 170 ? -19.324 25.902 12.039 1.00 96.38 170 THR A O 1
ATOM 1295 N N . LEU A 1 171 ? -18.487 27.399 10.573 1.00 97.69 171 LEU A N 1
ATOM 1296 C CA . LEU A 1 171 ? -18.097 26.470 9.514 1.00 97.69 171 LEU A CA 1
ATOM 1297 C C . LEU A 1 171 ? -16.634 26.069 9.713 1.00 97.69 171 LEU A C 1
ATOM 1299 O O . LEU A 1 171 ? -15.781 26.946 9.834 1.00 97.69 171 LEU A O 1
ATOM 1303 N N . THR A 1 172 ? -16.332 24.774 9.695 1.00 96.88 172 THR A N 1
ATOM 1304 C CA . THR A 1 172 ? -14.960 24.251 9.749 1.00 96.88 172 THR A CA 1
ATOM 1305 C C . THR A 1 172 ? -14.742 23.255 8.622 1.00 96.88 172 THR A C 1
ATOM 1307 O O . THR A 1 172 ? -15.542 22.341 8.454 1.00 96.88 172 THR A O 1
ATOM 1310 N N . PHE A 1 173 ? -13.662 23.420 7.861 1.00 98.25 173 PHE A N 1
ATOM 1311 C CA . PHE A 1 173 ? -13.246 22.462 6.836 1.00 98.25 173 PHE A CA 1
ATOM 1312 C C . PHE A 1 173 ? -12.280 21.437 7.410 1.00 98.25 173 PHE A C 1
ATOM 1314 O O . PHE A 1 173 ? -11.522 21.749 8.330 1.00 98.25 173 PHE A O 1
ATOM 1321 N N . TYR A 1 174 ? -12.251 20.251 6.813 1.00 98.00 174 TYR A N 1
ATOM 1322 C CA . TYR A 1 174 ? -11.300 19.196 7.131 1.00 98.00 174 TYR A CA 1
ATOM 1323 C C . TYR A 1 174 ? -10.767 18.559 5.848 1.00 98.00 174 TYR A C 1
ATOM 1325 O O . TYR A 1 174 ? -11.512 18.361 4.887 1.00 98.00 174 TYR A O 1
ATOM 1333 N N . ILE A 1 175 ? -9.469 18.267 5.848 1.00 97.81 175 ILE A N 1
ATOM 1334 C CA . ILE A 1 175 ? -8.784 17.489 4.815 1.00 97.81 175 ILE A CA 1
ATOM 1335 C C . ILE A 1 175 ? -7.991 16.413 5.554 1.00 97.81 175 ILE A C 1
ATOM 1337 O O . ILE A 1 175 ? -7.245 16.734 6.482 1.00 97.81 175 ILE A O 1
ATOM 1341 N N . ASP A 1 176 ? -8.187 15.155 5.174 1.00 93.81 176 ASP A N 1
ATOM 1342 C CA . ASP A 1 176 ? -7.507 13.993 5.747 1.00 93.81 176 ASP A CA 1
ATOM 1343 C C . ASP A 1 176 ? -7.599 13.934 7.286 1.00 93.81 176 ASP A C 1
ATOM 1345 O O . ASP A 1 176 ? -6.600 13.872 8.009 1.00 93.81 176 ASP A O 1
ATOM 1349 N N . GLY A 1 177 ? -8.824 14.070 7.807 1.00 91.50 177 GLY A N 1
ATOM 1350 C CA . GLY A 1 177 ? -9.110 14.057 9.246 1.00 91.50 177 GLY A CA 1
ATOM 1351 C C . GLY A 1 177 ? -8.627 15.287 10.030 1.00 91.50 177 GLY A C 1
ATOM 1352 O O . GLY A 1 177 ? -8.859 15.371 11.235 1.00 91.50 177 GLY A O 1
ATOM 1353 N N . SER A 1 178 ? -7.968 16.256 9.385 1.00 89.31 178 SER A N 1
ATOM 1354 C CA . SER A 1 178 ? -7.365 17.428 10.037 1.00 89.31 178 SER A CA 1
ATOM 1355 C C . SER A 1 178 ? -8.083 18.725 9.666 1.00 89.31 178 SER A C 1
ATOM 1357 O O . SER A 1 178 ? -8.438 18.933 8.508 1.00 89.31 178 SER A O 1
ATOM 1359 N N . SER A 1 179 ? -8.276 19.637 10.629 1.00 90.62 179 SER A N 1
ATOM 1360 C CA . SER A 1 179 ? -8.935 20.925 10.362 1.00 90.62 179 SER A CA 1
ATOM 1361 C C . SER A 1 179 ? -8.133 21.777 9.371 1.00 90.62 179 SER A C 1
ATOM 1363 O O . SER A 1 179 ? -6.942 22.024 9.551 1.00 90.62 179 SER A O 1
ATOM 1365 N N . SER A 1 180 ? -8.820 22.274 8.347 1.00 90.38 180 SER A N 1
ATOM 1366 C CA . SER A 1 180 ? -8.298 23.102 7.261 1.00 90.38 180 SER A CA 1
ATOM 1367 C C . SER A 1 180 ? -8.924 24.503 7.290 1.00 90.38 180 SER A C 1
ATOM 1369 O O . SER A 1 180 ? -9.276 25.079 6.262 1.00 90.38 180 SER A O 1
ATOM 1371 N N . GLY A 1 181 ? -9.059 25.065 8.494 1.00 84.19 181 GLY A N 1
ATOM 1372 C CA . GLY A 1 181 ? -9.573 26.414 8.733 1.00 84.19 181 GLY A CA 1
ATOM 1373 C C . GLY A 1 181 ? -11.062 26.474 9.057 1.00 84.19 181 GLY A C 1
ATOM 1374 O O . GLY A 1 181 ? -11.827 25.547 8.788 1.00 84.19 181 GLY A O 1
ATOM 1375 N N . SER A 1 182 ? -11.462 27.598 9.650 1.00 90.56 182 SER A N 1
ATOM 1376 C CA . SER A 1 182 ? -12.844 27.874 10.025 1.00 90.56 182 SER A CA 1
ATOM 1377 C C . SER A 1 182 ? -13.266 29.289 9.642 1.00 90.56 182 SER A C 1
ATOM 1379 O O . SER A 1 182 ? -12.447 30.173 9.382 1.00 90.56 182 SER A O 1
ATOM 1381 N N . SER A 1 183 ? -14.572 29.497 9.555 1.00 93.06 183 SER A N 1
ATOM 1382 C CA . SER A 1 183 ? -15.196 30.780 9.257 1.00 93.06 183 SER A CA 1
ATOM 1383 C C . SER A 1 183 ? -16.507 30.918 10.015 1.00 93.06 183 SER A C 1
ATOM 1385 O O . SER A 1 183 ? -17.163 29.932 10.346 1.00 93.06 183 SER A O 1
ATOM 1387 N N . THR A 1 184 ? -16.899 32.157 10.296 1.00 96.44 184 THR A N 1
ATOM 1388 C CA . THR A 1 184 ? -18.218 32.456 10.852 1.00 96.44 184 THR A CA 1
ATOM 1389 C C . THR A 1 184 ? -19.178 32.757 9.712 1.00 96.44 184 THR A C 1
ATOM 1391 O O . THR A 1 184 ? -18.968 33.720 8.979 1.00 96.44 184 THR A O 1
ATOM 1394 N N . LEU A 1 185 ? -20.224 31.946 9.592 1.00 94.31 185 LEU A N 1
ATOM 1395 C CA . LEU A 1 185 ? -21.361 32.184 8.717 1.00 94.31 185 LEU A CA 1
ATOM 1396 C C . LEU A 1 185 ? -22.136 33.401 9.219 1.00 94.31 185 LEU A C 1
ATOM 1398 O O . LEU A 1 185 ? -22.528 33.477 10.388 1.00 94.31 185 LEU A O 1
ATOM 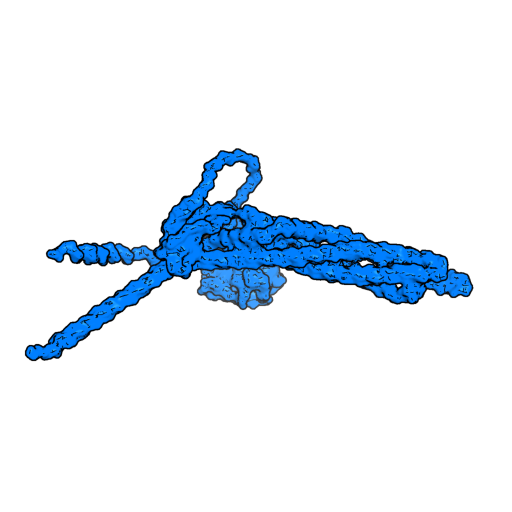1402 N N . LEU A 1 186 ? -22.337 34.364 8.331 1.00 94.19 186 LEU A N 1
ATOM 1403 C CA . LEU A 1 186 ? -23.030 35.616 8.603 1.00 94.19 186 LEU A CA 1
ATOM 1404 C C . LEU A 1 186 ? -24.513 35.532 8.243 1.00 94.19 186 LEU A C 1
ATOM 1406 O O . LEU A 1 186 ? -25.312 36.335 8.733 1.00 94.19 186 LEU A O 1
ATOM 1410 N N . TYR A 1 187 ? -24.888 34.574 7.394 1.00 92.19 187 TYR A N 1
ATOM 1411 C CA . TYR A 1 187 ? -26.249 34.408 6.913 1.00 92.19 187 TYR A CA 1
ATOM 1412 C C . TYR A 1 187 ? -26.840 33.080 7.381 1.00 92.19 187 TYR A C 1
ATOM 1414 O O . TYR A 1 187 ? -26.189 32.038 7.393 1.00 92.19 187 TYR A O 1
ATOM 1422 N N . SER A 1 188 ? -28.122 33.103 7.748 1.00 89.88 188 SER A N 1
ATOM 1423 C CA . SER A 1 188 ? -28.856 31.879 8.062 1.00 89.88 188 SER A CA 1
ATOM 1424 C C . SER A 1 188 ? -29.010 31.012 6.816 1.00 89.88 188 SER A C 1
ATOM 1426 O O . SER A 1 188 ? -29.283 31.529 5.735 1.00 89.88 188 SER A O 1
ATOM 1428 N N . ARG A 1 189 ? -28.887 29.693 6.971 1.00 92.12 189 ARG A N 1
ATOM 1429 C CA . ARG A 1 189 ? -29.170 28.722 5.908 1.00 92.12 189 ARG A CA 1
ATOM 1430 C C . ARG A 1 189 ? -30.669 28.463 5.791 1.00 92.12 189 ARG A C 1
ATOM 1432 O O . ARG A 1 189 ? -31.423 28.636 6.748 1.00 92.12 189 ARG A O 1
ATOM 1439 N N . SER A 1 190 ? -31.108 28.045 4.608 1.00 90.94 190 SER A N 1
ATOM 1440 C CA . SER A 1 190 ? -32.501 27.673 4.351 1.00 90.94 190 SER A CA 1
ATOM 1441 C C . SER A 1 190 ? -32.582 26.453 3.448 1.00 90.94 190 SER A C 1
ATOM 1443 O O . SER A 1 190 ? -31.803 26.363 2.503 1.00 90.94 190 SER A O 1
ATOM 1445 N N . GLY A 1 191 ? -33.570 25.594 3.695 1.00 91.06 191 GLY A N 1
ATOM 1446 C CA . GLY A 1 191 ? -33.917 24.485 2.815 1.00 91.06 191 GLY A CA 1
ATOM 1447 C C . GLY A 1 191 ? -34.364 24.943 1.428 1.00 91.06 191 GLY A C 1
ATOM 1448 O O . GLY A 1 191 ? -34.616 26.135 1.177 1.00 91.06 191 GLY A O 1
ATOM 1449 N N . THR A 1 192 ? -34.450 23.991 0.513 1.00 91.25 192 THR A N 1
ATOM 1450 C CA . THR A 1 192 ? -34.712 24.213 -0.898 1.00 91.25 192 THR A CA 1
ATOM 1451 C C . THR A 1 192 ? -35.421 23.016 -1.511 1.00 91.25 192 THR A C 1
ATOM 1453 O O . THR A 1 192 ? -35.078 21.878 -1.232 1.00 91.25 192 THR A O 1
ATOM 1456 N N . ASN A 1 193 ? -36.329 23.277 -2.452 1.00 91.69 193 ASN A N 1
ATOM 1457 C CA . ASN A 1 193 ? -37.026 22.224 -3.196 1.00 91.69 193 ASN A CA 1
ATOM 1458 C C . ASN A 1 193 ? -36.172 21.617 -4.329 1.00 91.69 193 ASN A C 1
ATOM 1460 O O . ASN A 1 193 ? -36.675 21.215 -5.380 1.00 91.69 193 ASN A O 1
ATOM 1464 N N . GLY A 1 194 ? -34.854 21.707 -4.174 1.00 91.06 194 GLY A N 1
ATOM 1465 C CA . GLY A 1 194 ? -33.871 21.249 -5.134 1.00 91.06 194 GLY A CA 1
ATOM 1466 C C . GLY A 1 194 ? -33.475 19.816 -4.842 1.00 91.06 194 GLY A C 1
ATOM 1467 O O . GLY A 1 194 ? -33.247 19.446 -3.693 1.00 91.06 194 GLY A O 1
ATOM 1468 N N . ASN A 1 195 ? -33.339 19.032 -5.899 1.00 93.81 195 ASN A N 1
ATOM 1469 C CA . ASN A 1 195 ? -32.771 17.692 -5.844 1.00 93.81 195 ASN A CA 1
ATOM 1470 C C . ASN A 1 195 ? -31.339 17.714 -5.266 1.00 93.81 195 ASN A C 1
ATOM 1472 O O . ASN A 1 195 ? -30.633 18.725 -5.359 1.00 93.81 195 ASN A O 1
ATOM 1476 N N . LEU A 1 196 ? -30.923 16.582 -4.702 1.00 95.38 196 LEU A N 1
ATOM 1477 C CA . LEU A 1 196 ? -29.553 16.344 -4.251 1.00 95.38 196 LEU A CA 1
ATOM 1478 C C . LEU A 1 196 ? -28.743 15.729 -5.397 1.00 95.38 196 LEU A C 1
ATOM 1480 O O . LEU A 1 196 ? -29.224 14.807 -6.058 1.00 95.38 196 LEU A O 1
ATOM 1484 N N . TYR A 1 197 ? -27.523 16.217 -5.605 1.00 96.56 197 TYR A N 1
ATOM 1485 C CA . TYR A 1 197 ? -26.594 15.712 -6.615 1.00 96.56 197 TYR A CA 1
ATOM 1486 C C . TYR A 1 197 ? -25.243 15.371 -6.011 1.00 96.56 197 TYR A C 1
ATOM 1488 O O . TYR A 1 197 ? -24.770 16.086 -5.129 1.00 96.56 197 TYR A O 1
ATOM 1496 N N . ILE A 1 198 ? -24.605 14.334 -6.551 1.00 98.06 198 ILE A N 1
ATOM 1497 C CA . ILE A 1 198 ? -23.186 14.021 -6.344 1.00 98.06 198 ILE A CA 1
ATOM 1498 C C . ILE A 1 198 ? -22.492 14.081 -7.707 1.00 98.06 198 ILE A C 1
ATOM 1500 O O . ILE A 1 198 ? -23.027 13.576 -8.695 1.00 98.06 198 ILE A O 1
ATOM 1504 N N . GLY A 1 199 ? -21.319 14.712 -7.767 1.00 95.81 199 GLY A N 1
ATOM 1505 C CA . GLY A 1 199 ? -20.531 14.840 -8.998 1.00 95.81 199 GLY A CA 1
ATOM 1506 C C . GLY A 1 199 ? -20.866 16.052 -9.880 1.00 95.81 199 GLY A C 1
ATOM 1507 O O . GLY A 1 199 ? -20.284 16.192 -10.952 1.00 95.81 199 GLY A O 1
ATOM 1508 N N . VAL A 1 200 ? -21.786 16.940 -9.470 1.00 94.00 200 VAL A N 1
ATOM 1509 C CA . VAL A 1 200 ? -22.137 18.155 -10.233 1.00 94.00 200 VAL A CA 1
ATOM 1510 C C . VAL A 1 200 ? -22.780 19.249 -9.363 1.00 94.00 200 VAL A C 1
ATOM 1512 O O . VAL A 1 200 ? -23.366 18.973 -8.312 1.00 94.00 200 VAL A O 1
ATOM 1515 N N . GLU A 1 201 ? -22.688 20.507 -9.806 1.00 88.75 201 GLU A N 1
ATOM 1516 C CA . GLU A 1 201 ? -23.461 21.641 -9.275 1.00 88.75 201 GLU A CA 1
ATOM 1517 C C . GLU A 1 201 ? -24.819 21.777 -10.003 1.00 88.75 201 GLU A C 1
ATOM 1519 O O . GLU A 1 201 ? -24.890 21.674 -11.230 1.00 88.75 201 GLU A O 1
ATOM 1524 N N . ASN A 1 202 ? -25.906 22.067 -9.280 1.00 77.12 202 ASN A N 1
ATOM 1525 C CA . ASN A 1 202 ? -27.283 22.145 -9.806 1.00 77.12 202 ASN A CA 1
ATOM 1526 C C . ASN A 1 202 ? -27.842 23.601 -9.692 1.00 77.12 202 ASN A C 1
ATOM 1528 O O . ASN A 1 202 ? -27.042 24.497 -9.454 1.00 77.12 202 ASN A O 1
ATOM 1532 N N . PRO A 1 203 ? -29.120 24.015 -9.942 1.00 58.00 203 PRO A N 1
ATOM 1533 C CA . PRO A 1 203 ? -30.234 23.459 -10.741 1.00 58.00 203 PRO A CA 1
ATOM 1534 C C . PRO A 1 203 ? -29.994 23.333 -12.256 1.00 58.00 203 PRO A C 1
ATOM 1536 O O . PRO A 1 203 ? -30.895 22.924 -12.982 1.00 58.00 203 PRO A O 1
ATOM 1539 N N . ALA A 1 204 ? -28.833 23.741 -12.766 1.00 68.56 204 ALA A N 1
ATOM 1540 C CA . ALA A 1 204 ? -28.469 23.575 -14.170 1.00 68.56 204 ALA A CA 1
ATOM 1541 C C . ALA A 1 204 ? -27.078 22.935 -14.204 1.00 68.56 204 ALA A C 1
ATOM 1543 O O . ALA A 1 204 ? -26.125 23.689 -13.991 1.00 68.56 204 ALA A O 1
ATOM 1544 N N . PRO A 1 205 ? -26.984 21.603 -14.414 1.00 69.88 205 PRO A N 1
ATOM 1545 C CA . PRO A 1 205 ? -25.746 20.836 -14.345 1.00 69.88 205 PRO A CA 1
ATOM 1546 C C . PRO A 1 205 ? -24.585 21.562 -15.016 1.00 69.88 205 PRO A C 1
ATOM 1548 O O . PRO A 1 205 ? -24.514 21.704 -16.239 1.00 69.88 205 PRO A O 1
ATOM 1551 N N . LYS A 1 206 ? -23.719 22.105 -14.173 1.00 78.38 206 LYS A N 1
ATOM 1552 C CA . LYS A 1 206 ? -22.480 22.788 -14.524 1.00 78.38 206 LYS A CA 1
ATOM 1553 C C . LYS A 1 206 ? -21.430 22.313 -13.538 1.00 78.38 206 LYS A C 1
ATOM 1555 O O . LYS A 1 206 ? -21.793 21.813 -12.476 1.00 78.38 206 LYS A O 1
ATOM 1560 N N . ASN A 1 207 ? -20.153 22.510 -13.857 1.00 90.19 207 ASN A N 1
ATOM 1561 C CA . ASN A 1 207 ? -19.082 22.203 -12.909 1.00 90.19 207 ASN A CA 1
ATOM 1562 C C . ASN A 1 207 ? -19.080 20.708 -12.526 1.00 90.19 207 ASN A C 1
ATOM 1564 O O . ASN A 1 207 ? -19.185 20.355 -11.354 1.00 90.19 207 ASN A O 1
ATOM 1568 N N . TYR A 1 208 ? -19.045 19.832 -13.534 1.00 94.00 208 TYR A N 1
ATOM 1569 C CA . TYR A 1 208 ? -18.993 18.380 -13.345 1.00 94.00 208 TYR A CA 1
ATOM 1570 C C . TYR A 1 208 ? -17.664 17.963 -12.725 1.00 94.00 208 TYR A C 1
ATOM 1572 O O . TYR A 1 208 ? -16.618 18.501 -13.082 1.00 94.00 208 TYR A O 1
ATOM 1580 N N . PHE A 1 209 ? -17.714 16.995 -11.820 1.00 95.75 209 PHE A N 1
ATOM 1581 C CA . PHE A 1 209 ? -16.532 16.435 -11.186 1.00 95.75 209 PHE A CA 1
ATOM 1582 C C . PHE A 1 209 ? -15.739 15.575 -12.166 1.00 95.75 209 PHE A C 1
ATOM 1584 O O . PHE A 1 209 ? -16.314 14.752 -12.879 1.00 95.75 209 PHE A O 1
ATOM 1591 N N . ASN A 1 210 ? -14.419 15.745 -12.190 1.00 94.94 210 ASN A N 1
ATOM 1592 C CA . ASN A 1 210 ? -13.514 14.910 -12.968 1.00 94.94 210 ASN A CA 1
ATOM 1593 C C . ASN A 1 210 ? -12.610 14.110 -12.027 1.00 94.94 210 ASN A C 1
ATOM 1595 O O . ASN A 1 210 ? -11.651 14.639 -11.459 1.00 94.94 210 ASN A O 1
ATOM 1599 N N . GLY A 1 211 ? -12.910 12.826 -11.852 1.00 96.44 211 GLY A N 1
ATOM 1600 C CA . GLY A 1 211 ? -12.176 11.979 -10.921 1.00 96.44 211 GLY A CA 1
ATOM 1601 C C . GLY A 1 211 ? -13.028 10.883 -10.303 1.00 96.44 211 GLY A C 1
ATOM 1602 O O . GLY A 1 211 ? -13.985 10.405 -10.907 1.00 96.44 211 GLY A O 1
ATOM 1603 N N . LEU A 1 212 ? -12.655 10.464 -9.097 1.00 98.25 212 LEU A N 1
ATOM 1604 C CA . LEU A 1 212 ? -13.325 9.414 -8.336 1.00 98.25 212 LEU A CA 1
ATOM 1605 C C . LEU A 1 212 ? -13.944 9.986 -7.057 1.00 98.25 212 LEU A C 1
ATOM 1607 O O . LEU A 1 212 ? -13.300 10.792 -6.381 1.00 98.25 212 LEU A O 1
ATOM 1611 N N . ILE A 1 213 ? -15.157 9.545 -6.718 1.00 98.56 213 ILE A N 1
ATOM 1612 C CA . ILE A 1 213 ? -15.819 9.832 -5.434 1.00 98.56 213 ILE A CA 1
ATOM 1613 C C . ILE A 1 213 ? -16.201 8.509 -4.768 1.00 98.56 213 ILE A C 1
ATOM 1615 O O . ILE A 1 213 ? -16.707 7.600 -5.429 1.00 98.56 213 ILE A O 1
ATOM 1619 N N . ASP A 1 214 ? -15.959 8.429 -3.463 1.00 97.44 214 ASP A N 1
ATOM 1620 C CA . ASP A 1 214 ? -16.213 7.266 -2.617 1.00 97.44 214 ASP A CA 1
ATOM 1621 C C . ASP A 1 214 ? -16.718 7.691 -1.222 1.00 97.44 214 ASP A C 1
ATOM 1623 O O . ASP A 1 214 ? -16.524 8.843 -0.823 1.00 97.44 214 ASP A O 1
ATOM 1627 N N . GLU A 1 215 ? -17.353 6.774 -0.484 1.00 95.56 215 GLU A N 1
ATOM 1628 C CA . GLU A 1 215 ? -17.671 6.902 0.951 1.00 95.56 215 GLU A CA 1
ATOM 1629 C C . GLU A 1 215 ? -18.316 8.256 1.347 1.00 95.56 215 GLU A C 1
ATOM 1631 O O . GLU A 1 215 ? -17.792 9.019 2.168 1.00 95.56 215 GLU A O 1
ATOM 1636 N N . VAL A 1 216 ? -19.459 8.589 0.733 1.00 98.06 216 VAL A N 1
ATOM 1637 C CA . VAL A 1 216 ? -20.164 9.870 0.939 1.00 98.06 216 VAL A CA 1
ATOM 1638 C C . VAL A 1 216 ? -21.131 9.780 2.116 1.00 98.06 216 VAL A C 1
ATOM 1640 O O . VAL A 1 216 ? -22.004 8.913 2.135 1.00 98.06 216 VAL A O 1
ATOM 1643 N N . ARG A 1 217 ? -21.055 10.727 3.061 1.00 97.06 217 ARG A N 1
ATOM 1644 C CA . ARG A 1 217 ? -21.967 10.816 4.217 1.00 97.06 217 ARG A CA 1
ATOM 1645 C C . ARG A 1 217 ? -22.484 12.224 4.470 1.00 97.06 217 ARG A C 1
ATOM 1647 O O . ARG A 1 217 ? -21.745 13.202 4.356 1.00 97.06 217 ARG A O 1
ATOM 1654 N N . ILE A 1 218 ? -23.749 12.316 4.882 1.00 97.88 218 ILE A N 1
ATOM 1655 C CA . ILE A 1 218 ? -24.424 13.561 5.271 1.00 97.88 218 ILE A CA 1
ATOM 1656 C C . ILE A 1 218 ? -25.020 13.386 6.667 1.00 97.88 218 ILE A C 1
ATOM 1658 O O . ILE A 1 218 ? -25.771 12.443 6.900 1.00 97.88 218 ILE A O 1
ATOM 1662 N N . TYR A 1 219 ? -24.744 14.326 7.568 1.00 97.56 219 TYR A N 1
ATOM 1663 C CA . TYR A 1 219 ? -25.277 14.356 8.929 1.00 97.56 219 TYR A CA 1
ATOM 1664 C C . TYR A 1 219 ? -26.062 15.646 9.189 1.00 97.56 219 TYR A C 1
ATOM 1666 O O . TYR A 1 219 ? -25.628 16.729 8.791 1.00 97.56 219 TYR A O 1
ATOM 1674 N N . ASN A 1 220 ? -27.166 15.555 9.935 1.00 96.50 220 ASN A N 1
ATOM 1675 C CA . ASN A 1 220 ? -27.956 16.697 10.426 1.00 96.50 220 ASN A CA 1
ATOM 1676 C C . ASN A 1 220 ? -27.476 17.228 11.790 1.00 96.50 220 ASN A C 1
ATOM 1678 O O . ASN A 1 220 ? -28.235 17.847 12.540 1.00 96.50 220 ASN A O 1
ATOM 1682 N N . ARG A 1 221 ? -26.206 16.964 12.108 1.00 96.38 221 ARG A N 1
ATOM 1683 C CA . ARG A 1 221 ? -25.490 17.499 13.262 1.00 96.38 221 ARG A CA 1
ATOM 1684 C C . ARG A 1 221 ? -24.048 17.818 12.889 1.00 96.38 221 ARG A C 1
ATOM 1686 O O . ARG A 1 221 ? -23.506 17.296 11.911 1.00 96.38 221 ARG A O 1
ATOM 1693 N N . ALA A 1 222 ? -23.415 18.654 13.700 1.00 95.62 222 ALA A N 1
ATOM 1694 C CA . ALA A 1 222 ? -21.983 18.873 13.632 1.00 95.62 222 ALA A CA 1
ATOM 1695 C C . ALA A 1 222 ? -21.273 17.660 14.238 1.00 95.62 222 ALA A C 1
ATOM 1697 O O . ALA A 1 222 ? -21.474 17.344 15.412 1.00 95.62 222 ALA A O 1
ATOM 1698 N N . LEU A 1 223 ? -20.454 16.987 13.439 1.00 94.62 223 LEU A N 1
ATOM 1699 C CA . LEU A 1 223 ? -19.491 16.022 13.933 1.00 94.62 223 LEU A CA 1
ATOM 1700 C C . LEU A 1 223 ? -18.370 16.774 14.650 1.00 94.62 223 LEU A C 1
ATOM 1702 O O . LEU A 1 223 ? -17.968 17.867 14.230 1.00 94.62 223 LEU A O 1
ATOM 1706 N N . SER A 1 224 ? -17.863 16.199 15.735 1.00 91.88 224 SER A N 1
ATOM 1707 C CA . SER A 1 224 ? -16.673 16.731 16.393 1.00 91.88 224 SER A CA 1
ATOM 1708 C C . SER A 1 224 ? -15.427 16.512 15.525 1.00 91.88 224 SER A C 1
ATOM 1710 O O . SER A 1 224 ? -15.417 15.690 14.606 1.00 91.88 224 SER A O 1
ATOM 1712 N N . ALA A 1 225 ? -14.342 17.235 15.818 1.00 82.06 225 ALA A N 1
ATOM 1713 C CA . ALA A 1 225 ? -13.072 17.017 15.126 1.00 82.06 225 ALA A CA 1
ATOM 1714 C C . ALA A 1 225 ? -12.565 15.573 15.311 1.00 82.06 225 ALA A C 1
ATOM 1716 O O . ALA A 1 225 ? -11.984 14.999 14.395 1.00 82.06 225 ALA A O 1
ATOM 1717 N N . GLU A 1 226 ? -12.819 14.978 16.476 1.00 83.69 226 GLU A N 1
ATOM 1718 C CA . GLU A 1 226 ? -12.491 13.590 16.792 1.00 83.69 226 GLU A CA 1
ATOM 1719 C C . GLU A 1 226 ? -13.355 12.606 16.003 1.00 83.69 226 GLU A C 1
ATOM 1721 O O . GLU A 1 226 ? -12.828 11.595 15.559 1.00 83.69 226 GLU A O 1
ATOM 1726 N N . GLU A 1 227 ? -14.642 12.895 15.785 1.00 87.75 227 GLU A N 1
ATOM 1727 C CA . GLU A 1 227 ? -15.510 12.064 14.939 1.00 87.75 227 GLU A CA 1
ATOM 1728 C C . GLU A 1 227 ? -15.080 12.118 13.467 1.00 87.75 227 GLU A C 1
ATOM 1730 O O . GLU A 1 227 ? -14.987 11.075 12.826 1.00 87.75 227 GLU A O 1
ATOM 1735 N N . ILE A 1 228 ? -14.732 13.302 12.945 1.00 87.75 228 ILE A N 1
ATOM 1736 C CA . ILE A 1 228 ? -14.180 13.445 11.585 1.00 87.75 228 ILE A CA 1
ATOM 1737 C C . ILE A 1 228 ? -12.852 12.692 11.451 1.00 87.75 228 ILE A C 1
ATOM 1739 O O . ILE A 1 228 ? -12.629 11.990 10.466 1.00 87.75 228 ILE A O 1
ATOM 1743 N N . LYS A 1 229 ? -11.970 12.806 12.450 1.00 83.44 229 LYS A N 1
ATOM 1744 C CA . LYS A 1 229 ? -10.698 12.084 12.455 1.00 83.44 229 LYS A CA 1
ATOM 1745 C C . LYS A 1 229 ? -10.886 10.575 12.607 1.00 83.44 229 LYS A C 1
ATOM 1747 O O . LYS A 1 229 ? -10.184 9.831 11.937 1.00 83.44 229 LYS A O 1
ATOM 1752 N N . ALA A 1 230 ? -11.818 10.118 13.438 1.00 81.25 230 ALA A N 1
ATOM 1753 C CA . ALA A 1 230 ? -12.147 8.701 13.559 1.00 81.25 230 ALA A CA 1
ATOM 1754 C C . ALA A 1 230 ? -12.681 8.144 12.235 1.00 81.25 230 ALA A C 1
ATOM 1756 O O . ALA A 1 230 ? -12.318 7.034 11.861 1.00 81.25 230 ALA A O 1
ATOM 1757 N N . GLU A 1 231 ? -13.468 8.937 11.505 1.00 84.25 231 GLU A N 1
ATOM 1758 C CA . GLU A 1 231 ? -13.950 8.579 10.173 1.00 84.25 231 GLU A CA 1
ATOM 1759 C C . GLU A 1 231 ? -12.847 8.619 9.110 1.00 84.25 231 GLU A C 1
ATOM 1761 O O . GLU A 1 231 ? -12.865 7.851 8.165 1.00 84.25 231 GLU A O 1
ATOM 1766 N N . TYR A 1 232 ? -11.849 9.492 9.231 1.00 86.81 232 TYR A N 1
ATOM 1767 C CA . TYR A 1 232 ? -10.674 9.429 8.358 1.00 86.81 232 TYR A CA 1
ATOM 1768 C C . TYR A 1 232 ? -9.863 8.164 8.643 1.00 86.81 232 TYR A C 1
ATOM 1770 O O . TYR A 1 232 ? -9.580 7.371 7.745 1.00 86.81 232 TYR A O 1
ATOM 1778 N N . ASP A 1 233 ? -9.549 7.960 9.923 1.00 81.50 233 ASP A N 1
ATOM 1779 C CA . ASP A 1 233 ? -8.751 6.850 10.416 1.00 81.50 233 ASP A CA 1
ATOM 1780 C C . ASP A 1 233 ? -9.442 5.501 10.115 1.00 81.50 233 ASP A C 1
ATOM 1782 O O . ASP A 1 233 ? -8.752 4.533 9.807 1.00 81.50 233 ASP A O 1
ATOM 1786 N N . SER A 1 234 ? -10.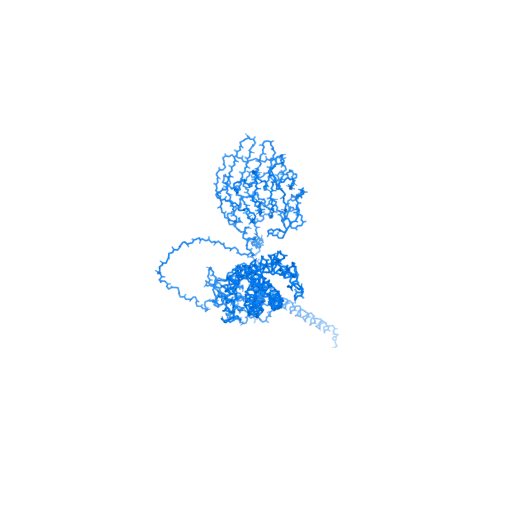776 5.404 10.101 1.00 79.06 234 SER A N 1
ATOM 1787 C CA . SER A 1 234 ? -11.485 4.165 9.728 1.00 79.06 234 SER A CA 1
ATOM 1788 C C . SER A 1 234 ? -11.200 3.706 8.286 1.00 79.06 234 SER A C 1
ATOM 1790 O O . SER A 1 234 ? -11.262 2.505 8.023 1.00 79.06 234 SER A O 1
ATOM 1792 N N . TYR A 1 235 ? -10.803 4.623 7.388 1.00 72.75 235 TYR A N 1
ATOM 1793 C CA . TYR A 1 235 ? -10.476 4.343 5.979 1.00 72.75 235 TYR A CA 1
ATOM 1794 C C . TYR A 1 235 ? -8.995 4.530 5.609 1.00 72.75 235 TYR A C 1
ATOM 1796 O O . TYR A 1 235 ? -8.568 4.126 4.521 1.00 72.75 235 TYR A O 1
ATOM 1804 N N . THR A 1 236 ? -8.185 5.168 6.460 1.00 55.09 236 THR A N 1
ATOM 1805 C CA . THR A 1 236 ? -6.733 5.345 6.226 1.00 55.09 236 THR A CA 1
ATOM 1806 C C . THR A 1 236 ? -5.833 4.540 7.126 1.00 55.09 236 THR A C 1
ATOM 1808 O O . THR A 1 236 ? -4.657 4.361 6.812 1.00 55.09 236 THR A O 1
ATOM 1811 N N . THR A 1 237 ? -6.375 4.029 8.215 1.00 44.69 237 THR A N 1
ATOM 1812 C CA . THR A 1 237 ? -5.781 2.934 8.965 1.00 44.69 237 THR A CA 1
ATOM 1813 C C . THR A 1 237 ? -6.629 1.695 8.685 1.00 44.69 237 THR A C 1
ATOM 1815 O O . THR A 1 237 ? -7.851 1.811 8.710 1.00 44.69 237 THR A O 1
ATOM 1818 N N . PRO A 1 238 ? -6.069 0.491 8.453 1.00 40.41 238 PRO A N 1
ATOM 1819 C CA . PRO A 1 238 ? -6.820 -0.690 8.871 1.00 40.41 238 PRO A CA 1
ATOM 1820 C C . PRO A 1 238 ? -7.055 -0.480 10.376 1.00 40.41 238 PRO A C 1
ATOM 1822 O O . PRO A 1 238 ? -6.079 -0.308 11.102 1.00 40.41 238 PRO A O 1
ATOM 1825 N N . SER A 1 239 ? -8.316 -0.262 10.776 1.00 29.91 239 SER A N 1
ATOM 1826 C CA . SER A 1 239 ? -8.716 0.460 11.997 1.00 29.91 239 SER A CA 1
ATOM 1827 C C . SER A 1 239 ? -7.702 0.432 13.149 1.00 29.91 239 SER A C 1
ATOM 1829 O O . SER A 1 239 ? -7.594 -0.552 13.867 1.00 29.91 239 SER A O 1
ATOM 1831 N N . SER A 1 240 ? -7.019 1.556 13.380 1.00 29.33 240 SER A N 1
ATOM 1832 C CA . SER A 1 240 ? -6.386 1.899 14.659 1.00 29.33 240 SER A CA 1
ATOM 1833 C C . SER A 1 240 ? -5.863 3.337 14.591 1.00 29.33 240 SER A C 1
ATOM 1835 O O . SER A 1 240 ? -4.710 3.603 14.257 1.00 29.33 240 SER A O 1
ATOM 1837 N N . SER A 1 241 ? -6.743 4.262 14.947 1.00 28.39 241 SER A N 1
ATOM 1838 C CA . SER A 1 241 ? -6.518 5.688 15.176 1.00 28.39 241 SER A CA 1
ATOM 1839 C C . SER A 1 241 ? -5.300 6.009 16.059 1.00 28.39 241 SER A C 1
ATOM 1841 O O . SER A 1 241 ? -5.200 5.532 17.191 1.00 28.39 241 SER A O 1
ATOM 1843 N N . GLN A 1 242 ? -4.447 6.926 15.587 1.00 24.91 242 GLN A N 1
ATOM 1844 C CA . GLN A 1 242 ? -3.512 7.698 16.410 1.00 24.91 242 GLN A CA 1
ATOM 1845 C C . GLN A 1 242 ? -3.695 9.204 16.177 1.00 24.91 242 GLN A C 1
ATOM 1847 O O . GLN A 1 242 ? -3.591 9.709 15.057 1.00 24.91 242 GLN A O 1
ATOM 1852 N N . LEU A 1 243 ? -3.930 9.934 17.268 1.00 25.53 243 LEU A N 1
ATOM 1853 C CA . LEU A 1 243 ? -3.689 11.371 17.382 1.00 25.53 243 LEU A CA 1
ATOM 1854 C C . LEU A 1 243 ? -2.177 11.596 17.516 1.00 25.53 243 LEU A C 1
ATOM 1856 O O . LEU A 1 243 ? -1.567 11.153 18.486 1.00 25.53 243 LEU A O 1
ATOM 1860 N N . THR A 1 244 ? -1.569 12.310 16.570 1.00 28.02 244 THR A N 1
ATOM 1861 C CA . THR A 1 244 ? -0.193 12.808 16.690 1.00 28.02 244 THR A CA 1
ATOM 1862 C C . THR A 1 244 ? -0.209 14.267 17.133 1.00 28.02 244 THR A C 1
ATOM 1864 O O . THR A 1 244 ? -0.721 15.126 16.417 1.00 28.02 244 THR A O 1
ATOM 1867 N N . SER A 1 245 ? 0.413 14.582 18.265 1.00 26.27 245 SER A N 1
ATOM 1868 C CA . SER A 1 245 ? 0.879 15.941 18.556 1.00 26.27 245 SER A CA 1
ATOM 1869 C C . SER A 1 245 ? 2.357 16.058 18.189 1.00 26.27 245 SER A C 1
ATOM 1871 O O . SER A 1 245 ? 3.187 15.282 18.661 1.00 26.27 245 SER A O 1
ATOM 1873 N N . ALA A 1 246 ? 2.667 17.030 17.332 1.00 31.06 246 ALA A N 1
ATOM 1874 C CA . ALA A 1 246 ? 4.016 17.388 16.921 1.00 31.06 246 ALA A CA 1
ATOM 1875 C C . ALA A 1 246 ? 4.904 17.744 18.125 1.00 31.06 246 ALA A C 1
ATOM 1877 O O . ALA A 1 246 ? 4.475 18.469 19.022 1.00 31.06 246 ALA A O 1
ATOM 1878 N N . SER A 1 247 ? 6.166 17.310 18.103 1.00 25.14 247 SER A N 1
ATOM 1879 C CA . SER A 1 247 ? 7.203 17.923 18.928 1.00 25.14 247 SER A CA 1
ATOM 1880 C C . SER A 1 247 ? 8.496 18.071 18.141 1.00 25.14 247 SER A C 1
ATOM 1882 O O . SER A 1 247 ? 9.116 17.110 17.686 1.00 25.14 247 SER A O 1
ATOM 1884 N N . THR A 1 248 ? 8.850 19.334 17.962 1.00 26.34 248 THR A N 1
ATOM 1885 C CA . THR A 1 248 ? 10.093 19.842 17.411 1.00 26.34 248 THR A CA 1
ATOM 1886 C C . THR A 1 248 ? 11.270 19.412 18.287 1.00 26.34 248 THR A C 1
ATOM 1888 O O . THR A 1 248 ? 11.198 19.401 19.513 1.00 26.34 248 THR A O 1
ATOM 1891 N N . THR A 1 249 ? 12.377 19.098 17.625 1.00 32.12 249 THR A N 1
ATOM 1892 C CA . THR A 1 249 ? 13.724 18.890 18.168 1.00 32.12 249 THR A CA 1
ATOM 1893 C C . THR A 1 249 ? 14.070 19.762 19.376 1.00 32.12 249 THR A C 1
ATOM 1895 O O . THR A 1 249 ? 14.058 20.983 19.247 1.00 32.12 249 THR A O 1
ATOM 1898 N N . LEU A 1 250 ? 14.528 19.143 20.469 1.00 24.42 250 LEU A N 1
ATOM 1899 C CA . LEU A 1 250 ? 15.591 19.663 21.338 1.00 24.42 250 LEU A CA 1
ATOM 1900 C C . LEU A 1 250 ? 16.212 18.508 22.143 1.00 24.42 250 LEU A C 1
ATOM 1902 O O . LEU A 1 250 ? 15.601 17.938 23.043 1.00 24.42 250 LEU A O 1
ATOM 1906 N N . SER A 1 251 ? 17.463 18.182 21.820 1.00 35.94 251 SER A N 1
ATOM 1907 C CA . SER A 1 251 ? 18.362 17.443 22.705 1.00 35.94 251 SER A CA 1
ATOM 1908 C C . SER A 1 251 ? 18.594 18.239 23.990 1.00 35.94 251 SER A C 1
ATOM 1910 O O . SER A 1 251 ? 19.036 19.382 23.911 1.00 35.94 251 SER A O 1
ATOM 1912 N N . SER A 1 252 ? 18.369 17.638 25.160 1.00 30.56 252 SER A N 1
ATOM 1913 C CA . SER A 1 252 ? 19.304 17.618 26.305 1.00 30.56 252 SER A CA 1
ATOM 1914 C C . SER A 1 252 ? 18.637 17.083 27.581 1.00 30.56 252 SER A C 1
ATOM 1916 O O . SER A 1 252 ? 17.622 17.583 28.045 1.00 30.56 252 SER A O 1
ATOM 1918 N N . THR A 1 253 ? 19.260 16.043 28.134 1.00 37.03 253 THR A N 1
ATOM 1919 C CA . THR A 1 253 ? 19.427 15.737 29.563 1.00 37.03 253 THR A CA 1
ATOM 1920 C C . THR A 1 253 ? 18.321 16.172 30.537 1.00 37.03 253 THR A C 1
ATOM 1922 O O . THR A 1 253 ? 18.426 17.227 31.155 1.00 37.03 253 THR A O 1
ATOM 1925 N N . ILE A 1 254 ? 17.378 15.270 30.832 1.00 27.41 254 ILE A N 1
ATOM 1926 C CA . ILE A 1 254 ? 16.818 15.132 32.186 1.00 27.41 254 ILE A CA 1
ATOM 1927 C C . ILE A 1 254 ? 16.799 13.646 32.545 1.00 27.41 254 ILE A C 1
ATOM 1929 O O . ILE A 1 254 ? 16.009 12.858 32.039 1.00 27.41 254 ILE A O 1
ATOM 1933 N N . THR A 1 255 ? 17.703 13.270 33.442 1.00 39.47 255 THR A N 1
ATOM 1934 C CA . THR A 1 255 ? 17.567 12.091 34.291 1.00 39.47 255 THR A CA 1
ATOM 1935 C C . THR A 1 255 ? 16.345 12.268 35.191 1.00 39.47 255 THR A C 1
ATOM 1937 O O . THR A 1 255 ? 16.351 13.148 36.054 1.00 39.47 255 THR A O 1
ATOM 1940 N N . SER A 1 256 ? 15.334 11.416 35.058 1.00 29.70 256 SER A N 1
ATOM 1941 C CA . SER A 1 256 ? 14.408 11.133 36.154 1.00 29.70 256 SER A CA 1
ATOM 1942 C C . SER A 1 256 ? 14.120 9.636 36.210 1.00 29.70 256 SER A C 1
ATOM 1944 O O . SER A 1 256 ? 13.734 8.992 35.239 1.00 29.70 256 SER A O 1
ATOM 1946 N N . ASN A 1 257 ? 14.394 9.075 37.383 1.00 36.88 257 ASN A N 1
ATOM 1947 C CA . ASN A 1 257 ? 14.067 7.713 37.758 1.00 36.88 257 ASN A CA 1
ATOM 1948 C C . ASN A 1 257 ? 12.552 7.484 37.634 1.00 36.88 257 ASN A C 1
ATOM 1950 O O . ASN A 1 257 ? 11.801 7.890 38.519 1.00 36.88 257 ASN A O 1
ATOM 1954 N N . ALA A 1 258 ? 12.120 6.754 36.610 1.00 29.17 258 ALA A N 1
ATOM 1955 C CA . ALA A 1 258 ? 10.995 5.841 36.744 1.00 29.17 258 ALA A CA 1
ATOM 1956 C C . ALA A 1 258 ? 11.595 4.438 36.862 1.00 29.17 258 ALA A C 1
ATOM 1958 O O . ALA A 1 258 ? 12.311 3.979 35.973 1.00 29.17 258 ALA A O 1
ATOM 1959 N N . SER A 1 259 ? 11.377 3.784 38.003 1.00 34.34 259 SER A N 1
ATOM 1960 C CA . SER A 1 259 ? 11.722 2.366 38.140 1.00 34.34 259 SER A CA 1
ATOM 1961 C C . SER A 1 259 ? 10.952 1.575 37.076 1.00 34.34 259 SER A C 1
ATOM 1963 O O . SER A 1 259 ? 9.794 1.921 36.824 1.00 34.34 259 SER A O 1
ATOM 1965 N N . PRO A 1 260 ? 11.536 0.533 36.457 1.00 43.12 260 PRO A N 1
ATOM 1966 C CA . PRO A 1 260 ? 10.763 -0.355 35.601 1.00 43.12 260 PRO A CA 1
ATOM 1967 C C . PRO A 1 260 ? 9.598 -0.885 36.434 1.00 43.12 260 PRO A C 1
ATOM 1969 O O . PRO A 1 260 ? 9.803 -1.344 37.560 1.00 43.12 260 PRO A O 1
ATOM 1972 N N . VAL A 1 261 ? 8.377 -0.772 35.917 1.00 51.16 261 VAL A N 1
ATOM 1973 C CA . VAL A 1 261 ? 7.223 -1.402 36.554 1.00 51.16 261 VAL A CA 1
ATOM 1974 C C . VAL A 1 261 ? 7.550 -2.884 36.688 1.00 51.16 261 VAL A C 1
ATOM 1976 O O . VAL A 1 261 ? 7.805 -3.566 35.696 1.00 51.16 261 VAL A O 1
ATOM 1979 N N . SER A 1 262 ? 7.640 -3.367 37.925 1.00 64.25 262 SER A N 1
ATOM 1980 C CA . SER A 1 262 ? 8.030 -4.741 38.210 1.00 64.25 262 SER A CA 1
ATOM 1981 C C . SER A 1 262 ? 7.042 -5.685 37.526 1.00 64.25 262 SER A C 1
ATOM 1983 O O . SER A 1 262 ? 5.835 -5.541 37.710 1.00 64.25 262 SER A O 1
ATOM 1985 N N . THR A 1 263 ? 7.520 -6.688 36.787 1.00 68.75 263 THR A N 1
ATOM 1986 C CA . THR A 1 263 ? 6.678 -7.747 36.187 1.00 68.75 263 THR A CA 1
ATOM 1987 C C . THR A 1 263 ? 5.735 -8.400 37.208 1.00 68.75 263 THR A C 1
ATOM 1989 O O . THR A 1 263 ? 4.655 -8.869 36.855 1.00 68.75 263 THR A O 1
ATOM 1992 N N . SER A 1 264 ? 6.095 -8.351 38.494 1.00 73.81 264 SER A N 1
ATOM 1993 C CA . SER A 1 264 ? 5.245 -8.732 39.621 1.00 73.81 264 SER A CA 1
ATOM 1994 C C . SER A 1 264 ? 3.951 -7.913 39.746 1.00 73.81 264 SER A C 1
ATOM 1996 O O . SER A 1 264 ? 2.922 -8.504 40.048 1.00 73.81 264 SER A O 1
ATOM 1998 N N . LEU A 1 265 ? 3.968 -6.598 39.485 1.00 79.81 265 LEU A N 1
ATOM 1999 C CA . LEU A 1 265 ? 2.773 -5.741 39.530 1.00 79.81 265 LEU A CA 1
ATOM 2000 C C . LEU A 1 265 ? 1.792 -6.102 38.409 1.00 79.81 265 LEU A C 1
ATOM 2002 O O . LEU A 1 265 ? 0.585 -6.140 38.625 1.00 79.81 265 LEU A O 1
ATOM 2006 N N . ILE A 1 266 ? 2.304 -6.413 37.215 1.00 85.75 266 ILE A N 1
ATOM 2007 C CA . ILE A 1 266 ? 1.465 -6.855 36.095 1.00 85.75 266 ILE A CA 1
ATOM 2008 C C . ILE A 1 266 ? 0.783 -8.184 36.431 1.00 85.75 266 ILE A C 1
ATOM 2010 O O . ILE A 1 266 ? -0.427 -8.300 36.258 1.00 85.75 266 ILE A O 1
ATOM 2014 N N . LEU A 1 267 ? 1.519 -9.163 36.973 1.00 85.50 267 LEU A N 1
ATOM 2015 C CA . LEU A 1 267 ? 0.921 -10.430 37.410 1.00 85.50 267 LEU A CA 1
ATOM 2016 C C . LEU A 1 267 ? -0.073 -10.246 38.568 1.00 85.50 267 LEU A C 1
ATOM 2018 O O . LEU A 1 267 ? -1.075 -10.957 38.634 1.00 85.50 267 LEU A O 1
ATOM 2022 N N . GLU A 1 268 ? 0.175 -9.311 39.484 1.00 85.44 268 GLU A N 1
ATOM 2023 C CA . GLU A 1 268 ? -0.761 -8.971 40.560 1.00 85.44 268 GLU A CA 1
ATOM 2024 C C . GLU A 1 268 ? -2.070 -8.400 40.002 1.00 85.44 268 GLU A C 1
ATOM 2026 O O . GLU A 1 268 ? -3.146 -8.901 40.326 1.00 85.44 268 GLU A O 1
ATOM 2031 N N . ASN A 1 269 ? -1.991 -7.439 39.081 1.00 83.62 269 ASN A N 1
ATOM 2032 C CA . ASN A 1 269 ? -3.169 -6.896 38.408 1.00 83.62 269 ASN A CA 1
ATOM 2033 C C . ASN A 1 269 ? -3.899 -7.966 37.591 1.00 83.62 269 ASN A C 1
ATOM 2035 O O . ASN A 1 269 ? -5.120 -8.074 37.681 1.00 83.62 269 ASN A O 1
ATOM 2039 N N . ALA A 1 270 ? -3.166 -8.815 36.871 1.00 88.12 270 ALA A N 1
ATOM 2040 C CA . ALA A 1 270 ? -3.717 -9.936 36.117 1.00 88.12 270 ALA A CA 1
ATOM 2041 C C . ALA A 1 270 ? -4.487 -10.934 37.005 1.00 88.12 270 ALA A C 1
ATOM 2043 O O . ALA A 1 270 ? -5.523 -11.463 36.591 1.00 88.12 270 ALA A O 1
ATOM 2044 N N . ASN A 1 271 ? -4.049 -11.160 38.251 1.00 85.56 271 ASN A N 1
ATOM 2045 C CA . ASN A 1 271 ? -4.779 -12.011 39.197 1.00 85.56 271 ASN A CA 1
ATOM 2046 C C . ASN A 1 271 ? -6.197 -11.496 39.492 1.00 85.56 271 ASN A C 1
ATOM 2048 O O . ASN A 1 271 ? -7.088 -12.317 39.718 1.00 85.56 271 ASN A O 1
ATOM 2052 N N . ASN A 1 272 ? -6.429 -10.179 39.449 1.00 86.62 272 ASN A N 1
ATOM 2053 C CA . ASN A 1 272 ? -7.751 -9.589 39.696 1.00 86.62 272 ASN A CA 1
ATOM 2054 C C . ASN A 1 272 ? -8.764 -9.886 38.577 1.00 86.62 272 ASN A C 1
ATOM 2056 O O . ASN A 1 272 ? -9.966 -9.752 38.794 1.00 86.62 272 ASN A O 1
ATOM 2060 N N . TYR A 1 273 ? -8.295 -10.325 37.406 1.00 85.31 273 TYR A N 1
ATOM 2061 C CA . TYR A 1 273 ? -9.126 -10.651 36.242 1.00 85.31 273 TYR A CA 1
ATOM 2062 C C . TYR A 1 273 ? -9.287 -12.161 36.015 1.00 85.31 273 TYR A C 1
ATOM 2064 O O . TYR A 1 273 ? -9.715 -12.589 34.942 1.00 85.31 273 TYR A O 1
ATOM 2072 N N . LYS A 1 274 ? -8.964 -12.991 37.016 1.00 85.81 274 LYS A N 1
ATOM 2073 C CA . LYS A 1 274 ? -9.183 -14.438 36.932 1.00 85.81 274 LYS A CA 1
ATOM 2074 C C . LYS A 1 274 ? -10.661 -14.777 36.746 1.00 85.81 274 LYS A C 1
ATOM 2076 O O . LYS A 1 274 ? -11.541 -14.279 37.447 1.00 85.81 274 LYS A O 1
ATOM 2081 N N . VAL A 1 275 ? -10.907 -15.700 35.831 1.00 84.38 275 VAL A N 1
ATOM 2082 C CA . VAL A 1 275 ? -12.185 -16.373 35.638 1.00 84.38 275 VAL A CA 1
ATOM 2083 C C . VAL A 1 275 ? -12.188 -17.652 36.478 1.00 84.38 275 VAL A C 1
ATOM 2085 O O . VAL A 1 275 ? -11.147 -18.212 36.831 1.00 84.38 275 VAL A O 1
ATOM 2088 N N . LEU A 1 276 ? -13.381 -18.114 36.851 1.00 75.00 276 LEU A N 1
ATOM 2089 C CA . LEU A 1 276 ? -13.547 -19.357 37.594 1.00 75.00 276 LEU A CA 1
ATOM 2090 C C . LEU A 1 276 ? -12.833 -20.518 36.870 1.00 75.00 276 LEU A C 1
ATOM 2092 O O . LEU A 1 276 ? -12.914 -20.638 35.651 1.00 75.00 276 LEU A O 1
ATOM 2096 N N . LEU A 1 277 ? -12.160 -21.379 37.638 1.00 79.81 277 LEU A N 1
ATOM 2097 C CA . LEU A 1 277 ? -11.338 -22.501 37.152 1.00 79.81 277 LEU A CA 1
ATOM 2098 C C . LEU A 1 277 ? -10.022 -22.130 36.442 1.00 79.81 277 LEU A C 1
ATOM 2100 O O . LEU A 1 277 ? -9.373 -23.027 35.901 1.00 79.81 277 LEU A O 1
ATOM 2104 N N . ASP A 1 278 ? -9.584 -20.868 36.480 1.00 87.69 278 ASP A N 1
ATOM 2105 C CA . ASP A 1 278 ? -8.208 -20.531 36.100 1.00 87.69 278 ASP A CA 1
ATOM 2106 C C . ASP A 1 278 ? -7.215 -21.166 37.085 1.00 87.69 278 ASP A C 1
ATOM 2108 O O . ASP A 1 278 ? -7.297 -20.952 38.299 1.00 87.69 278 ASP A O 1
ATOM 2112 N N . SER A 1 279 ? -6.270 -21.947 36.562 1.00 80.12 279 SER A N 1
ATOM 2113 C CA . SER A 1 279 ? -5.274 -22.689 37.336 1.00 80.12 279 SER A CA 1
ATOM 2114 C C . SER A 1 279 ? -3.914 -21.999 37.369 1.00 80.12 279 SER A C 1
ATOM 2116 O O . SER A 1 279 ? -3.260 -22.002 38.409 1.00 80.12 279 SER A O 1
ATOM 2118 N N . GLU A 1 280 ? -3.492 -21.385 36.261 1.00 86.19 280 GLU A N 1
ATOM 2119 C CA . GLU A 1 280 ? -2.170 -20.762 36.130 1.00 86.19 280 GLU A CA 1
ATOM 2120 C C . GLU A 1 280 ? -2.241 -19.452 35.347 1.00 86.19 280 GLU A C 1
ATOM 2122 O O . GLU A 1 280 ? -3.053 -19.311 34.431 1.00 86.19 280 GLU A O 1
ATOM 2127 N N . ILE A 1 281 ? -1.366 -18.511 35.711 1.00 90.25 281 ILE A N 1
ATOM 2128 C CA . ILE A 1 281 ? -1.120 -17.280 34.959 1.00 90.25 281 ILE A CA 1
ATOM 2129 C C . ILE A 1 281 ? 0.383 -17.068 34.796 1.00 90.25 281 ILE A C 1
ATOM 2131 O O . ILE A 1 281 ? 1.150 -17.324 35.729 1.00 90.25 281 ILE A O 1
ATOM 2135 N N . SER A 1 282 ? 0.814 -16.592 33.634 1.00 89.19 282 SER A N 1
ATOM 2136 C CA . SER A 1 282 ? 2.229 -16.309 33.378 1.00 89.19 282 SER A CA 1
ATOM 2137 C C . SER A 1 282 ? 2.404 -15.203 32.343 1.00 89.19 282 SER A C 1
ATOM 2139 O O . SER A 1 282 ? 1.604 -15.069 31.417 1.00 89.19 282 SER A O 1
ATOM 2141 N N . LEU A 1 283 ? 3.458 -14.398 32.500 1.00 91.00 283 LEU A N 1
ATOM 2142 C CA . LEU A 1 283 ? 3.859 -13.429 31.483 1.00 91.00 283 LEU A CA 1
ATOM 2143 C C . LEU A 1 283 ? 4.444 -14.180 30.282 1.00 91.00 283 LEU A C 1
ATOM 2145 O O . LEU A 1 283 ? 5.384 -14.956 30.449 1.00 91.00 283 LEU A O 1
ATOM 2149 N N . GLN A 1 284 ? 3.889 -13.942 29.099 1.00 90.19 284 GLN A N 1
ATOM 2150 C CA . GLN A 1 284 ? 4.265 -14.624 27.865 1.00 90.19 284 GLN A CA 1
ATOM 2151 C C . GLN A 1 284 ? 5.194 -13.776 26.994 1.00 90.19 284 GLN A C 1
ATOM 2153 O O . GLN A 1 284 ? 6.207 -14.286 26.526 1.00 90.19 284 GLN A O 1
ATOM 2158 N N . ASP A 1 285 ? 4.867 -12.500 26.779 1.00 90.00 285 ASP A N 1
ATOM 2159 C CA . ASP A 1 285 ? 5.667 -11.590 25.951 1.00 90.00 285 ASP A CA 1
ATOM 2160 C C . ASP A 1 285 ? 5.417 -10.124 26.333 1.00 90.00 285 ASP A C 1
ATOM 2162 O O . ASP A 1 285 ? 4.557 -9.811 27.165 1.00 90.00 285 ASP A O 1
ATOM 2166 N N . SER A 1 286 ? 6.164 -9.219 25.707 1.00 89.25 286 SER A N 1
ATOM 2167 C CA . SER A 1 286 ? 5.968 -7.780 25.810 1.00 89.25 286 SER A CA 1
ATOM 2168 C C . SER A 1 286 ? 6.292 -7.053 24.505 1.00 89.25 286 SER A C 1
ATOM 2170 O O . SER A 1 286 ? 7.208 -7.427 23.762 1.00 89.25 286 SER A O 1
ATOM 2172 N N . ALA A 1 287 ? 5.563 -5.961 24.279 1.00 86.31 287 ALA A N 1
ATOM 2173 C CA . ALA A 1 287 ? 5.751 -5.035 23.169 1.00 86.31 287 ALA A CA 1
ATOM 2174 C C . ALA A 1 287 ? 5.983 -3.616 23.700 1.00 86.31 287 ALA A C 1
ATOM 2176 O O . ALA A 1 287 ? 5.367 -3.214 24.688 1.00 86.31 287 ALA A O 1
ATOM 2177 N N . SER A 1 288 ? 6.852 -2.859 23.034 1.00 83.88 288 SER A N 1
ATOM 2178 C CA . SER A 1 288 ? 7.050 -1.431 23.296 1.00 83.88 288 SER A CA 1
ATOM 2179 C C . SER A 1 288 ? 6.530 -0.651 22.097 1.00 83.88 288 SER A C 1
ATOM 2181 O O . SER A 1 288 ? 7.103 -0.752 21.016 1.00 83.88 288 SER A O 1
ATOM 2183 N N . LEU A 1 289 ? 5.451 0.102 22.293 1.00 78.56 289 LEU A N 1
ATOM 2184 C CA . LEU A 1 289 ? 4.815 0.924 21.262 1.00 78.56 289 LEU A CA 1
ATOM 2185 C C . LEU A 1 289 ? 4.986 2.411 21.603 1.00 78.56 289 LEU A C 1
ATOM 2187 O O . LEU A 1 289 ? 5.333 2.753 22.737 1.00 78.56 289 LEU A O 1
ATOM 2191 N N . SER A 1 290 ? 4.681 3.312 20.664 1.00 71.50 290 SER A N 1
ATOM 2192 C CA . SER A 1 290 ? 4.773 4.770 20.861 1.00 71.50 290 SER A CA 1
ATOM 2193 C C . SER A 1 290 ? 4.065 5.307 22.116 1.00 71.50 290 SER A C 1
ATOM 2195 O O . SER A 1 290 ? 4.463 6.341 22.647 1.00 71.50 290 SER A O 1
ATOM 2197 N N . HIS A 1 291 ? 3.017 4.627 22.595 1.00 71.75 291 HIS A N 1
ATOM 2198 C CA . HIS A 1 291 ? 2.222 5.044 23.761 1.00 71.75 291 HIS A CA 1
ATOM 2199 C C . HIS A 1 291 ? 2.597 4.351 25.074 1.00 71.75 291 HIS A C 1
ATOM 2201 O O . HIS A 1 291 ? 1.991 4.644 26.101 1.00 71.75 291 HIS A O 1
ATOM 2207 N N . GLY A 1 292 ? 3.564 3.430 25.067 1.00 82.00 292 GLY A N 1
ATOM 2208 C CA . GLY A 1 292 ? 3.994 2.723 26.271 1.00 82.00 292 GLY A CA 1
ATOM 2209 C C . GLY A 1 292 ? 4.300 1.246 26.047 1.00 82.00 292 GLY A C 1
ATOM 2210 O O . GLY A 1 292 ? 4.256 0.727 24.931 1.00 82.00 292 GLY A O 1
ATOM 2211 N N . ALA A 1 293 ? 4.637 0.566 27.142 1.00 86.62 293 ALA A N 1
ATOM 2212 C CA . ALA A 1 293 ? 4.905 -0.865 27.130 1.00 86.62 293 ALA A CA 1
ATOM 2213 C C . ALA A 1 293 ? 3.632 -1.663 27.429 1.00 86.62 293 ALA A C 1
ATOM 2215 O O . ALA A 1 293 ? 2.844 -1.298 28.303 1.00 86.62 293 ALA A O 1
ATOM 2216 N N . TYR A 1 294 ? 3.479 -2.783 26.735 1.00 90.12 294 TYR A N 1
ATOM 2217 C CA . TYR A 1 294 ? 2.364 -3.709 26.861 1.00 90.12 294 TYR A CA 1
ATOM 2218 C C . TYR A 1 294 ? 2.883 -5.109 27.169 1.00 90.12 294 TYR A C 1
ATOM 2220 O O . TYR A 1 294 ? 3.942 -5.519 26.692 1.00 90.12 294 TYR A O 1
ATOM 2228 N N . TYR A 1 295 ? 2.123 -5.847 27.966 1.00 92.25 295 TYR A N 1
ATOM 2229 C CA . TYR A 1 295 ? 2.485 -7.156 28.489 1.00 92.25 295 TYR A CA 1
ATOM 2230 C C . TYR A 1 295 ? 1.384 -8.155 28.162 1.00 92.25 295 TYR A C 1
ATOM 2232 O O . TYR A 1 295 ? 0.224 -7.932 28.510 1.00 92.25 295 TYR A O 1
ATOM 2240 N N . VAL A 1 296 ? 1.749 -9.263 27.522 1.00 94.56 296 VAL A N 1
ATOM 2241 C CA . VAL A 1 296 ? 0.832 -10.364 27.218 1.00 94.56 296 VAL A CA 1
ATOM 2242 C C . VAL A 1 296 ? 0.916 -11.385 28.338 1.00 94.56 296 VAL A C 1
ATOM 2244 O O . VAL A 1 296 ? 1.977 -11.958 28.588 1.00 94.56 296 VAL A O 1
ATOM 2247 N N . VAL A 1 297 ? -0.201 -11.619 29.017 1.00 95.00 297 VAL A N 1
ATOM 2248 C CA . VAL A 1 297 ? -0.315 -12.586 30.110 1.00 95.00 297 VAL A CA 1
ATOM 2249 C C . VAL A 1 297 ? -1.197 -13.735 29.653 1.00 95.00 297 VAL A C 1
ATOM 2251 O O . VAL A 1 297 ? -2.333 -13.527 29.232 1.00 95.00 297 VAL A O 1
ATOM 2254 N N . SER A 1 298 ? -0.684 -14.956 29.758 1.00 94.44 298 SER A N 1
ATOM 2255 C CA . SER A 1 298 ? -1.442 -16.167 29.462 1.00 94.44 298 SER A CA 1
ATOM 2256 C C . SER A 1 298 ? -2.196 -16.662 30.696 1.00 94.44 298 SER A C 1
ATOM 2258 O O . SER A 1 298 ? -1.701 -16.561 31.821 1.00 94.44 298 SER A O 1
ATOM 2260 N N . TYR A 1 299 ? -3.392 -17.201 30.471 1.00 93.69 299 TYR A N 1
ATOM 2261 C CA . TYR A 1 299 ? -4.255 -17.820 31.472 1.00 93.69 299 TYR A CA 1
ATOM 2262 C C . TYR A 1 299 ? -4.545 -19.258 31.053 1.00 93.69 299 TYR A C 1
ATOM 2264 O O . TYR A 1 299 ? -5.080 -19.502 29.967 1.00 93.69 299 TYR A O 1
ATOM 2272 N N . SER A 1 300 ? -4.242 -20.208 31.935 1.00 89.62 300 SER A N 1
ATOM 2273 C CA . SER A 1 300 ? -4.658 -21.602 31.781 1.00 89.62 300 SER A CA 1
ATOM 2274 C C . SER A 1 300 ? -5.909 -21.856 32.608 1.00 89.62 300 SER A C 1
ATOM 2276 O O . SER A 1 300 ? -5.903 -21.632 33.818 1.00 89.62 300 SER A O 1
ATOM 2278 N N . ASN A 1 301 ? -6.968 -22.341 31.967 1.00 90.25 301 ASN A N 1
ATOM 2279 C CA . ASN A 1 301 ? -8.208 -22.747 32.614 1.00 90.25 301 ASN A CA 1
ATOM 2280 C C . ASN A 1 301 ? -8.381 -24.269 32.520 1.00 90.25 301 ASN A C 1
ATOM 2282 O O . ASN A 1 301 ? -8.001 -24.891 31.525 1.00 90.25 301 ASN A O 1
ATOM 2286 N N . LEU A 1 302 ? -8.992 -24.880 33.539 1.00 84.25 302 LEU A N 1
ATOM 2287 C CA . LEU A 1 302 ? -9.319 -26.313 33.510 1.00 84.25 302 LEU A CA 1
ATOM 2288 C C . LEU A 1 302 ? -10.283 -26.683 32.370 1.00 84.25 302 LEU A C 1
ATOM 2290 O O . LEU A 1 302 ? -10.347 -27.846 31.975 1.00 84.25 302 LEU A O 1
ATOM 2294 N N . LEU A 1 303 ? -11.033 -25.710 31.850 1.00 81.56 303 LEU A N 1
ATOM 2295 C CA . LEU A 1 303 ? -11.830 -25.811 30.635 1.00 81.56 303 LEU A CA 1
ATOM 2296 C C . LEU A 1 303 ? -11.026 -25.181 29.481 1.00 81.56 303 LEU A C 1
ATOM 2298 O O . LEU A 1 303 ? -10.944 -23.955 29.414 1.00 81.56 303 LEU A O 1
ATOM 2302 N N . PRO A 1 304 ? -10.438 -25.972 28.557 1.00 80.12 304 PRO A N 1
ATOM 2303 C CA . PRO A 1 304 ? -9.453 -25.462 27.595 1.00 80.12 304 PRO A CA 1
ATOM 2304 C C . PRO A 1 304 ? -9.941 -24.319 26.696 1.00 80.12 304 PRO A C 1
ATOM 2306 O O . PRO A 1 304 ? -9.144 -23.479 26.300 1.00 80.12 304 PRO A O 1
ATOM 2309 N N . TYR A 1 305 ? -11.242 -24.255 26.402 1.00 82.50 305 TYR A N 1
ATOM 2310 C CA . TYR A 1 305 ? -11.842 -23.178 25.603 1.00 82.50 305 TYR A CA 1
ATOM 2311 C C . TYR A 1 305 ? -11.907 -21.824 26.329 1.00 82.50 305 TYR A C 1
ATOM 2313 O O . TYR A 1 305 ? -12.213 -20.818 25.701 1.00 82.50 305 TYR A O 1
ATOM 2321 N N . ALA A 1 306 ? -11.666 -21.796 27.643 1.00 83.44 306 ALA A N 1
ATOM 2322 C CA . ALA A 1 306 ? -11.598 -20.582 28.458 1.00 83.44 306 ALA A CA 1
ATOM 2323 C C . ALA A 1 306 ? -10.148 -20.145 28.757 1.00 83.44 306 ALA A C 1
ATOM 2325 O O . ALA A 1 306 ? -9.932 -19.102 29.386 1.00 83.44 306 ALA A O 1
ATOM 2326 N N . SER A 1 307 ? -9.162 -20.936 28.318 1.00 87.50 307 SER A N 1
ATOM 2327 C CA . SER A 1 307 ? -7.753 -20.538 28.294 1.00 87.50 307 SER A CA 1
ATOM 2328 C C . SER A 1 307 ? -7.514 -19.503 27.197 1.00 87.50 307 SER A C 1
ATOM 2330 O O . SER A 1 307 ? -8.238 -19.453 26.204 1.00 87.50 307 SER A O 1
ATOM 2332 N N . GLY A 1 308 ? -6.478 -18.686 27.356 1.00 93.62 308 GLY A N 1
ATOM 2333 C CA . GLY A 1 308 ? -6.150 -17.661 26.373 1.00 93.62 308 GLY A CA 1
ATOM 2334 C C . GLY A 1 308 ? -5.169 -16.637 26.912 1.00 93.62 308 GLY A C 1
ATOM 2335 O O . GLY A 1 308 ? -4.439 -16.913 27.865 1.00 93.62 308 GLY A O 1
ATOM 2336 N N . ILE A 1 309 ? -5.169 -15.453 26.311 1.00 95.94 309 ILE A N 1
ATOM 2337 C CA . ILE A 1 309 ? -4.285 -14.355 26.707 1.00 95.94 309 ILE A CA 1
ATOM 2338 C C . ILE A 1 309 ? -5.074 -13.088 27.018 1.00 95.94 309 ILE A C 1
ATOM 2340 O O . ILE A 1 309 ? -6.139 -12.844 26.456 1.00 95.94 309 ILE A O 1
ATOM 2344 N N . GLU A 1 310 ? -4.519 -12.258 27.891 1.00 95.44 310 GLU A N 1
ATOM 2345 C CA . GLU A 1 310 ? -4.951 -10.879 28.108 1.00 95.44 310 GLU A CA 1
ATOM 2346 C C . GLU A 1 310 ? -3.747 -9.947 27.973 1.00 95.44 310 GLU A C 1
ATOM 2348 O O . GLU A 1 310 ? -2.604 -10.358 28.185 1.00 95.44 310 GLU A O 1
ATOM 2353 N N . ILE A 1 311 ? -4.001 -8.689 27.617 1.00 94.75 311 ILE A N 1
ATOM 2354 C CA . ILE A 1 311 ? -2.961 -7.668 27.487 1.00 94.75 311 ILE A CA 1
ATOM 2355 C C . ILE A 1 311 ? -3.129 -6.648 28.605 1.00 94.75 311 ILE A C 1
ATOM 2357 O O . ILE A 1 311 ? -4.247 -6.233 28.918 1.00 94.75 311 ILE A O 1
ATOM 2361 N N . PHE A 1 312 ? -2.007 -6.221 29.173 1.00 91.81 312 PHE A N 1
ATOM 2362 C CA . PHE A 1 312 ? -1.946 -5.170 30.178 1.00 91.81 312 PHE A CA 1
ATOM 2363 C C . PHE A 1 312 ? -0.983 -4.074 29.735 1.00 91.81 312 PHE A C 1
ATOM 2365 O O . PHE A 1 312 ? 0.116 -4.375 29.269 1.00 91.81 312 PHE A O 1
ATOM 2372 N N . SER A 1 313 ? -1.364 -2.808 29.906 1.00 90.38 313 SER A N 1
ATOM 2373 C CA . SER A 1 313 ? -0.417 -1.698 29.772 1.00 90.38 313 SER A CA 1
ATOM 2374 C C . SER A 1 313 ? 0.590 -1.710 30.926 1.00 90.38 313 SER A C 1
ATOM 2376 O O . SER A 1 313 ? 0.378 -2.351 31.960 1.00 90.38 313 SER A O 1
ATOM 2378 N N . SER A 1 314 ? 1.673 -0.945 30.800 1.00 85.31 314 SER A N 1
ATOM 2379 C CA . SER A 1 314 ? 2.654 -0.744 31.870 1.00 85.31 314 SER A CA 1
ATOM 2380 C C . SER A 1 314 ? 2.066 -0.154 33.146 1.00 85.31 314 SER A C 1
ATOM 2382 O O . SER A 1 314 ? 2.647 -0.316 34.210 1.00 85.31 314 SER A O 1
ATOM 2384 N N . GLU A 1 315 ? 0.905 0.486 33.071 1.00 82.88 315 GLU A N 1
ATOM 2385 C CA . GLU A 1 315 ? 0.185 1.009 34.235 1.00 82.88 315 GLU A CA 1
ATOM 2386 C C . GLU A 1 315 ? -0.695 -0.058 34.911 1.00 82.88 315 GLU A C 1
ATOM 2388 O O . GLU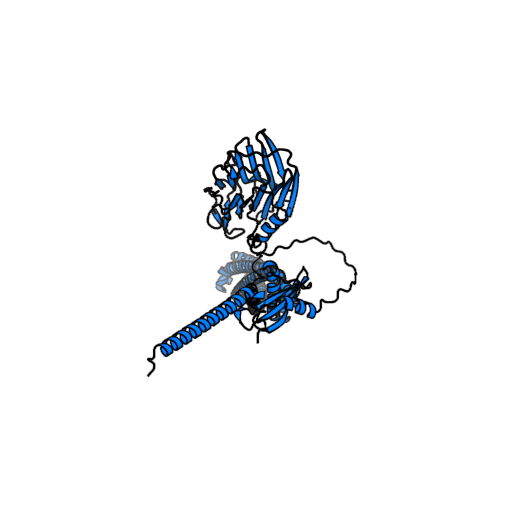 A 1 315 ? -1.332 0.207 35.927 1.00 82.88 315 GLU A O 1
ATOM 2393 N N . GLY A 1 316 ? -0.742 -1.277 34.362 1.00 80.69 316 GLY A N 1
ATOM 2394 C CA . GLY A 1 316 ? -1.560 -2.375 34.873 1.00 80.69 316 GLY A CA 1
ATOM 2395 C C . GLY A 1 316 ? -3.015 -2.354 34.408 1.00 80.69 316 GLY A C 1
ATOM 2396 O O . GLY A 1 316 ? -3.819 -3.161 34.880 1.00 80.69 316 GLY A O 1
ATOM 2397 N N . LYS A 1 317 ? -3.371 -1.459 33.478 1.00 87.81 317 LYS A N 1
ATOM 2398 C CA . LYS A 1 317 ? -4.702 -1.407 32.867 1.00 87.81 317 LYS A CA 1
ATOM 2399 C C . LYS A 1 317 ? -4.871 -2.597 31.921 1.00 87.81 317 LYS A C 1
ATOM 2401 O O . LYS A 1 317 ? -4.048 -2.787 31.028 1.00 87.81 317 LYS A O 1
ATOM 2406 N N . LYS A 1 318 ? -5.948 -3.369 32.095 1.00 90.38 318 LYS A N 1
ATOM 2407 C CA . LYS A 1 318 ? -6.338 -4.424 31.150 1.00 90.38 318 LYS A CA 1
ATOM 2408 C C . LYS A 1 318 ? -6.819 -3.796 29.843 1.00 90.38 318 LYS A C 1
ATOM 2410 O O . LYS A 1 318 ? -7.670 -2.908 29.863 1.00 90.38 318 LYS A O 1
ATOM 2415 N N . ILE A 1 319 ? -6.304 -4.294 28.727 1.00 89.31 319 ILE A N 1
ATOM 2416 C CA . ILE A 1 319 ? -6.722 -3.886 27.390 1.00 89.31 319 ILE A CA 1
ATOM 2417 C C . ILE A 1 319 ? -7.902 -4.749 26.952 1.00 89.31 319 ILE A C 1
ATOM 2419 O O . ILE A 1 319 ? -7.844 -5.981 26.993 1.00 89.31 319 ILE A O 1
ATOM 2423 N N . THR A 1 320 ? -8.985 -4.083 26.565 1.00 85.00 320 THR A N 1
ATOM 2424 C CA . THR A 1 320 ? -10.260 -4.716 26.197 1.00 85.00 320 THR A CA 1
ATOM 2425 C C . THR A 1 320 ? -10.723 -4.355 24.791 1.00 85.00 320 THR A C 1
ATOM 2427 O O . THR A 1 320 ? -11.604 -5.028 24.268 1.00 85.00 320 THR A O 1
ATOM 2430 N N . SER A 1 321 ? -10.170 -3.304 24.180 1.00 83.88 321 SER A N 1
ATOM 2431 C CA . SER A 1 321 ? -10.448 -2.945 22.790 1.00 83.88 321 SER A CA 1
ATOM 2432 C C . SER A 1 321 ? -9.515 -3.696 21.849 1.00 83.88 321 SER A C 1
ATOM 2434 O O . SER A 1 321 ? -8.305 -3.758 22.069 1.00 83.88 321 SER A O 1
ATOM 2436 N N . GLU A 1 322 ? -10.083 -4.229 20.771 1.00 80.88 322 GLU A N 1
ATOM 2437 C CA . GLU A 1 322 ? -9.320 -4.906 19.721 1.00 80.88 322 GLU A CA 1
ATOM 2438 C C . GLU A 1 322 ? -8.316 -3.952 19.055 1.00 80.88 322 GLU A C 1
ATOM 2440 O O . GLU A 1 322 ? -7.158 -4.317 18.892 1.00 80.88 322 GLU A O 1
ATOM 2445 N N . SER A 1 323 ? -8.700 -2.692 18.824 1.00 78.31 323 SER A N 1
ATOM 2446 C CA . SER A 1 323 ? -7.827 -1.663 18.237 1.00 78.31 323 SER A CA 1
ATOM 2447 C C . SER A 1 323 ? -6.587 -1.317 19.073 1.00 78.31 323 SER A C 1
ATOM 2449 O O . SER A 1 323 ? -5.579 -0.894 18.521 1.00 78.31 323 SER A O 1
ATOM 2451 N N . GLU A 1 324 ? -6.621 -1.500 20.400 1.00 83.25 324 GLU A N 1
ATOM 2452 C CA . GLU A 1 324 ? -5.445 -1.298 21.266 1.00 83.25 324 GLU A CA 1
ATOM 2453 C C . GLU A 1 324 ? -4.619 -2.593 21.403 1.00 83.25 324 GLU A C 1
ATOM 2455 O O . GLU A 1 324 ? -3.415 -2.550 21.655 1.00 83.25 324 GLU A O 1
ATOM 2460 N N . ALA A 1 325 ? -5.247 -3.756 21.207 1.00 85.38 325 ALA A N 1
ATOM 2461 C CA . ALA A 1 325 ? -4.602 -5.063 21.264 1.00 85.38 325 ALA A CA 1
ATOM 2462 C C . ALA A 1 325 ? -3.876 -5.438 19.957 1.00 85.38 325 ALA A C 1
ATOM 2464 O O . ALA A 1 325 ? -2.809 -6.051 19.993 1.00 85.38 325 ALA A O 1
ATOM 2465 N N . GLU A 1 326 ? -4.423 -5.053 18.805 1.00 86.25 326 GLU A N 1
ATOM 2466 C CA . GLU A 1 326 ? -3.913 -5.418 17.482 1.00 86.25 326 GLU A CA 1
ATOM 2467 C C . GLU A 1 326 ? -2.478 -4.933 17.202 1.00 86.25 326 GLU A C 1
ATOM 2469 O O . GLU A 1 326 ? -1.656 -5.752 16.767 1.00 86.25 326 GLU A O 1
ATOM 2474 N N . PRO A 1 327 ? -2.093 -3.685 17.534 1.00 84.50 327 PRO A N 1
ATOM 2475 C CA . PRO A 1 327 ? -0.703 -3.248 17.411 1.00 84.50 327 PRO A CA 1
ATOM 2476 C C . PRO A 1 327 ? 0.265 -4.063 18.286 1.00 84.50 327 PRO A C 1
ATOM 2478 O O . PRO A 1 327 ? 1.413 -4.292 17.903 1.00 84.50 327 PRO A O 1
ATOM 2481 N N . VAL A 1 328 ? -0.192 -4.555 19.446 1.00 88.31 328 VAL A N 1
ATOM 2482 C CA . VAL A 1 328 ? 0.608 -5.399 20.350 1.00 88.31 328 VAL A CA 1
ATOM 2483 C C . VAL A 1 328 ? 0.833 -6.783 19.739 1.00 88.31 328 VAL A C 1
ATOM 2485 O O . VAL A 1 328 ? 1.966 -7.270 19.743 1.00 88.31 328 VAL A O 1
ATOM 2488 N N . PHE A 1 329 ? -0.211 -7.403 19.176 1.00 90.19 329 PHE A N 1
ATOM 2489 C CA . PHE A 1 329 ? -0.095 -8.693 18.484 1.00 90.19 329 PHE A CA 1
ATOM 2490 C C . PHE A 1 329 ? 0.832 -8.604 17.280 1.00 90.19 329 PHE A C 1
ATOM 2492 O O . PHE A 1 329 ? 1.765 -9.401 17.170 1.00 90.19 329 PHE A O 1
ATOM 2499 N N . THR A 1 330 ? 0.634 -7.576 16.455 1.00 87.25 330 THR A N 1
ATOM 2500 C CA . THR A 1 330 ? 1.468 -7.290 15.288 1.00 87.25 330 THR A CA 1
ATOM 2501 C C . THR A 1 330 ? 2.925 -7.128 15.718 1.00 87.25 330 THR A C 1
ATOM 2503 O O . THR A 1 330 ? 3.809 -7.801 15.187 1.00 87.25 330 THR A O 1
ATOM 2506 N N . SER A 1 331 ? 3.189 -6.309 16.742 1.00 86.06 331 SER A N 1
ATOM 2507 C CA . SER A 1 331 ? 4.545 -6.077 17.248 1.00 86.06 331 SER A CA 1
ATOM 2508 C C . SER A 1 331 ? 5.244 -7.377 17.670 1.00 86.06 331 SER A C 1
ATOM 2510 O O . SER A 1 331 ? 6.366 -7.665 17.243 1.00 86.06 331 SER A O 1
ATOM 2512 N N . ILE A 1 332 ? 4.559 -8.214 18.451 1.00 89.31 332 ILE A N 1
ATOM 2513 C CA . ILE A 1 332 ? 5.094 -9.494 18.933 1.00 89.31 332 ILE A CA 1
ATOM 2514 C C . ILE A 1 332 ? 5.317 -10.475 17.781 1.00 89.31 332 ILE A C 1
ATOM 2516 O O . ILE A 1 332 ? 6.377 -11.096 17.689 1.00 89.31 332 ILE A O 1
ATOM 2520 N N . ALA A 1 333 ? 4.345 -10.590 16.880 1.00 90.75 333 ALA A N 1
ATOM 2521 C CA . ALA A 1 333 ? 4.410 -11.491 15.742 1.00 90.75 333 ALA A CA 1
ATOM 2522 C C . ALA A 1 333 ? 5.601 -11.175 14.826 1.00 90.75 333 ALA A C 1
ATOM 2524 O O . ALA A 1 333 ? 6.358 -12.070 14.443 1.00 90.75 333 ALA A O 1
ATOM 2525 N N . TRP A 1 334 ? 5.818 -9.895 14.524 1.00 88.62 334 TRP A N 1
ATOM 2526 C CA . TRP A 1 334 ? 6.932 -9.446 13.690 1.00 88.62 334 TRP A CA 1
ATOM 2527 C C . TRP A 1 334 ? 8.285 -9.525 14.406 1.00 88.62 334 TRP A C 1
ATOM 2529 O O . TRP A 1 334 ? 9.291 -9.856 13.774 1.00 88.62 334 TRP A O 1
ATOM 2539 N N . LYS A 1 335 ? 8.338 -9.299 15.722 1.00 88.62 335 LYS A N 1
ATOM 2540 C CA . LYS A 1 335 ? 9.536 -9.542 16.545 1.00 88.62 335 LYS A CA 1
ATOM 2541 C C . LYS A 1 335 ? 9.951 -11.017 16.510 1.00 88.62 335 LYS A C 1
ATOM 2543 O O . LYS A 1 335 ? 11.125 -11.322 16.303 1.00 88.62 335 LYS A O 1
ATOM 2548 N N . GLU A 1 336 ? 8.999 -11.939 16.639 1.00 89.38 336 GLU A N 1
ATOM 2549 C CA . GLU A 1 336 ? 9.258 -13.380 16.547 1.00 89.38 336 GLU A CA 1
ATOM 2550 C C . GLU A 1 336 ? 9.700 -13.787 15.133 1.00 89.38 336 GLU A C 1
ATOM 2552 O O . GLU A 1 336 ? 10.735 -14.438 14.956 1.00 89.38 336 GLU A O 1
ATOM 2557 N N . ALA A 1 337 ? 8.965 -13.347 14.110 1.00 90.62 337 ALA A N 1
ATOM 2558 C CA . ALA A 1 337 ? 9.255 -13.676 12.719 1.00 90.62 337 ALA A CA 1
ATOM 2559 C C . ALA A 1 337 ? 10.612 -13.127 12.247 1.00 90.62 337 ALA A C 1
ATOM 2561 O O . ALA A 1 337 ? 11.404 -13.852 11.643 1.00 90.62 337 ALA A O 1
ATOM 2562 N N . SER A 1 338 ? 10.933 -11.872 12.578 1.00 88.69 338 SER A N 1
ATOM 2563 C CA . SER A 1 338 ? 12.236 -11.255 12.271 1.00 88.69 338 SER A CA 1
ATOM 2564 C C . SER A 1 338 ? 13.403 -11.906 13.031 1.00 88.69 338 SER A C 1
ATOM 2566 O O . SER A 1 338 ? 14.563 -11.823 12.607 1.00 88.69 338 SER A O 1
ATOM 2568 N N . GLY A 1 339 ? 13.121 -12.630 14.119 1.00 86.81 339 GLY A N 1
ATOM 2569 C CA . GLY A 1 339 ? 14.081 -13.488 14.809 1.00 86.81 339 GLY A CA 1
ATOM 2570 C C . GLY A 1 339 ? 14.730 -14.528 13.887 1.00 86.81 339 GLY A C 1
ATOM 2571 O O . GLY A 1 339 ? 15.915 -14.826 14.055 1.00 86.81 339 GLY A O 1
ATOM 2572 N N . GLN A 1 340 ? 14.002 -15.003 12.868 1.00 86.31 340 GLN A N 1
ATOM 2573 C CA . GLN A 1 340 ? 14.473 -16.007 11.905 1.00 86.31 340 GLN A CA 1
ATOM 2574 C C . GLN A 1 340 ? 15.489 -15.458 10.891 1.00 86.31 340 GLN A C 1
ATOM 2576 O O . GLN A 1 340 ? 16.273 -16.225 10.330 1.00 86.31 340 GLN A O 1
ATOM 2581 N N . VAL A 1 341 ? 15.510 -14.139 10.674 1.00 87.94 341 VAL A N 1
ATOM 2582 C CA . VAL A 1 341 ? 16.432 -13.477 9.741 1.00 87.94 341 VAL A CA 1
ATOM 2583 C C . VAL A 1 341 ? 17.777 -13.255 10.424 1.00 87.94 341 VAL A C 1
ATOM 2585 O O . VAL A 1 341 ? 17.872 -12.553 11.438 1.00 87.94 341 VAL A O 1
ATOM 2588 N N . LYS A 1 342 ? 18.852 -13.830 9.881 1.00 89.25 342 LYS A N 1
ATOM 2589 C CA . LYS A 1 342 ? 20.201 -13.649 10.430 1.00 89.25 342 LYS A CA 1
ATOM 2590 C C . LYS A 1 342 ? 20.767 -12.286 10.019 1.00 89.25 342 LYS A C 1
ATOM 2592 O O . LYS A 1 342 ? 20.433 -11.782 8.948 1.00 89.25 342 LYS A O 1
ATOM 2597 N N . PRO A 1 343 ? 21.713 -11.716 10.787 1.00 89.06 343 PRO A N 1
ATOM 2598 C CA . PRO A 1 343 ? 22.435 -10.515 10.361 1.00 89.06 343 PRO A CA 1
ATOM 2599 C C . PRO A 1 343 ? 23.085 -10.647 8.971 1.00 89.06 343 PRO A C 1
ATOM 2601 O O . PRO A 1 343 ? 23.125 -9.681 8.217 1.00 89.06 343 PRO A O 1
ATOM 2604 N N . SER A 1 344 ? 23.535 -11.851 8.595 1.00 86.06 344 SER A N 1
ATOM 2605 C CA . SER A 1 344 ? 24.067 -12.143 7.256 1.00 86.06 344 SER A CA 1
ATOM 2606 C C . SER A 1 344 ? 23.023 -12.020 6.141 1.00 86.06 344 SER A C 1
ATOM 2608 O O . SER A 1 344 ? 23.359 -11.622 5.030 1.00 86.06 344 SER A O 1
ATOM 2610 N N . ASP A 1 345 ? 21.759 -12.340 6.425 1.00 88.56 345 ASP A N 1
ATOM 2611 C CA . ASP A 1 345 ? 20.663 -12.219 5.457 1.00 88.56 345 ASP A CA 1
ATOM 2612 C C . ASP A 1 345 ? 20.343 -10.739 5.216 1.00 88.56 345 ASP A C 1
ATOM 2614 O O . ASP A 1 345 ? 20.246 -10.296 4.075 1.00 88.56 345 ASP A O 1
ATOM 2618 N N . ILE A 1 346 ? 20.307 -9.944 6.294 1.00 88.31 346 ILE A N 1
ATOM 2619 C CA . ILE A 1 346 ? 20.166 -8.482 6.225 1.00 88.31 346 ILE A CA 1
ATOM 2620 C C . ILE A 1 346 ? 21.300 -7.866 5.408 1.00 88.31 346 ILE A C 1
ATOM 2622 O O . ILE A 1 346 ? 21.050 -7.025 4.544 1.00 88.31 346 ILE A O 1
ATOM 2626 N N . GLN A 1 347 ? 22.539 -8.307 5.636 1.00 88.75 347 GLN A N 1
ATOM 2627 C CA . GLN A 1 347 ? 23.671 -7.842 4.843 1.00 88.75 347 GLN A CA 1
ATOM 2628 C C . GLN A 1 347 ? 23.510 -8.212 3.364 1.00 88.75 347 GLN A C 1
ATOM 2630 O O . GLN A 1 347 ? 23.680 -7.353 2.510 1.00 88.75 347 GLN A O 1
ATOM 2635 N N . THR A 1 348 ? 23.077 -9.436 3.058 1.00 86.56 348 THR A N 1
ATOM 2636 C CA . THR A 1 348 ? 22.835 -9.857 1.669 1.00 86.56 348 THR A CA 1
ATOM 2637 C C . THR A 1 348 ? 21.748 -9.004 1.002 1.00 86.56 348 THR A C 1
ATOM 2639 O O . THR A 1 348 ? 21.887 -8.621 -0.157 1.00 86.56 348 THR A O 1
ATOM 2642 N N . MET A 1 349 ? 20.679 -8.639 1.721 1.00 87.50 349 MET A N 1
ATOM 2643 C CA . MET A 1 349 ? 19.658 -7.713 1.208 1.00 87.50 349 MET A CA 1
ATOM 2644 C C . MET A 1 349 ? 20.228 -6.313 0.936 1.00 87.50 349 MET A C 1
ATOM 2646 O O . MET A 1 349 ? 19.894 -5.705 -0.082 1.00 87.50 349 MET A O 1
ATOM 2650 N N . LYS A 1 350 ? 21.125 -5.811 1.796 1.00 90.38 350 LYS A N 1
ATOM 2651 C CA . LYS A 1 350 ? 21.850 -4.548 1.564 1.00 90.38 350 LYS A CA 1
ATOM 2652 C C . LYS A 1 350 ? 22.780 -4.642 0.351 1.00 90.38 350 LYS A C 1
ATOM 2654 O O . LYS A 1 350 ? 22.848 -3.693 -0.426 1.00 90.38 350 LYS A O 1
ATOM 2659 N N . ASP A 1 351 ? 23.429 -5.782 0.142 1.00 87.94 351 ASP A N 1
ATOM 2660 C CA . ASP A 1 351 ? 24.292 -6.017 -1.019 1.00 87.94 351 ASP A CA 1
ATOM 2661 C C . ASP A 1 351 ? 23.474 -6.079 -2.322 1.00 87.94 351 ASP A C 1
ATOM 2663 O O . ASP A 1 351 ? 23.880 -5.518 -3.342 1.00 87.94 351 ASP A O 1
ATOM 2667 N N . ILE A 1 352 ? 22.276 -6.680 -2.292 1.00 86.00 352 ILE A N 1
ATOM 2668 C CA . ILE A 1 352 ? 21.321 -6.653 -3.414 1.00 86.00 352 ILE A CA 1
ATOM 2669 C C . ILE A 1 352 ? 20.866 -5.217 -3.697 1.00 86.00 352 ILE A C 1
ATOM 2671 O O . ILE A 1 352 ? 20.860 -4.800 -4.857 1.00 86.00 352 ILE A O 1
ATOM 2675 N N . LEU A 1 353 ? 20.528 -4.442 -2.658 1.00 89.38 353 LEU A N 1
ATOM 2676 C CA . LEU A 1 353 ? 20.171 -3.028 -2.800 1.00 89.38 353 LEU A CA 1
ATOM 2677 C C . LEU A 1 353 ? 21.303 -2.245 -3.465 1.00 89.38 353 LEU A C 1
ATOM 2679 O O . LEU A 1 353 ? 21.060 -1.488 -4.403 1.00 89.38 353 LEU A O 1
ATOM 2683 N N . GLN A 1 354 ? 22.538 -2.433 -3.002 1.00 89.38 354 GLN A N 1
ATOM 2684 C CA . GLN A 1 354 ? 23.693 -1.760 -3.579 1.00 89.38 354 GLN A CA 1
ATOM 2685 C C . GLN A 1 354 ? 23.895 -2.167 -5.040 1.00 89.38 354 GLN A C 1
ATOM 2687 O O . GLN A 1 354 ? 23.980 -1.304 -5.907 1.00 89.38 354 GLN A O 1
ATOM 2692 N N . THR A 1 355 ? 23.840 -3.465 -5.335 1.00 85.81 355 THR A N 1
ATOM 2693 C CA . THR A 1 355 ? 23.963 -3.964 -6.710 1.00 85.81 355 THR A CA 1
ATOM 2694 C C . THR A 1 355 ? 22.879 -3.376 -7.617 1.00 85.81 355 THR A C 1
ATOM 2696 O O . THR A 1 355 ? 23.171 -2.985 -8.743 1.00 85.81 355 THR A O 1
ATOM 2699 N N . SER A 1 356 ? 21.643 -3.227 -7.125 1.00 88.62 356 SER A N 1
ATOM 2700 C CA . SER A 1 356 ? 20.557 -2.604 -7.890 1.00 88.62 356 SER A CA 1
ATOM 2701 C C . SER A 1 356 ? 20.832 -1.136 -8.241 1.00 88.62 356 SER A C 1
ATOM 2703 O O . SER A 1 356 ? 20.449 -0.692 -9.321 1.00 88.62 356 SER A O 1
ATOM 2705 N N . LYS A 1 357 ? 21.527 -0.389 -7.370 1.00 88.56 357 LYS A N 1
ATOM 2706 C CA . LYS A 1 357 ? 21.969 0.992 -7.636 1.00 88.56 357 LYS A CA 1
ATOM 2707 C C . LYS A 1 357 ? 23.094 1.030 -8.668 1.00 88.56 357 LYS A C 1
ATOM 2709 O O . LYS A 1 357 ? 23.148 1.939 -9.492 1.00 88.56 357 LYS A O 1
ATOM 2714 N N . ASP A 1 358 ? 23.949 0.014 -8.659 1.00 87.75 358 ASP A N 1
ATOM 2715 C CA . ASP A 1 358 ? 25.099 -0.083 -9.555 1.00 87.75 358 ASP A CA 1
ATOM 2716 C C . ASP A 1 358 ? 24.720 -0.538 -10.980 1.00 87.75 358 ASP A C 1
ATOM 2718 O O . ASP A 1 358 ? 25.517 -0.351 -11.905 1.00 87.75 358 ASP A O 1
ATOM 2722 N N . ILE A 1 359 ? 23.512 -1.090 -11.194 1.00 88.81 359 ILE A N 1
ATOM 2723 C CA . ILE A 1 359 ? 23.025 -1.528 -12.520 1.00 88.81 359 ILE A CA 1
ATOM 2724 C C . ILE A 1 359 ? 23.100 -0.389 -13.539 1.00 88.81 359 ILE A C 1
ATOM 2726 O O . ILE A 1 359 ? 23.629 -0.593 -14.627 1.00 88.81 359 ILE A O 1
ATOM 2730 N N . ASP A 1 360 ? 22.647 0.820 -13.202 1.00 86.44 360 ASP A N 1
ATOM 2731 C CA . ASP A 1 360 ? 22.655 1.939 -14.155 1.00 86.44 360 ASP A CA 1
ATOM 2732 C C . ASP A 1 360 ? 24.080 2.310 -14.605 1.00 86.44 360 ASP A C 1
ATOM 2734 O O . ASP A 1 360 ? 24.360 2.465 -15.799 1.00 86.44 360 ASP A O 1
ATOM 2738 N N . SER A 1 361 ? 25.016 2.342 -13.652 1.00 88.94 361 SER A N 1
ATOM 2739 C CA . SER A 1 361 ? 26.436 2.592 -13.923 1.00 88.94 361 SER A CA 1
ATOM 2740 C C . SER A 1 361 ? 27.093 1.454 -14.714 1.00 88.94 361 SER A C 1
ATOM 2742 O O . SER A 1 361 ? 28.018 1.697 -15.488 1.00 88.94 361 SER A O 1
ATOM 2744 N N . ALA A 1 362 ? 26.627 0.213 -14.552 1.00 90.06 362 ALA A N 1
ATOM 2745 C CA . ALA A 1 362 ? 27.117 -0.944 -15.298 1.00 90.06 362 ALA A CA 1
ATOM 2746 C C . ALA A 1 362 ? 26.543 -1.031 -16.724 1.00 90.06 362 ALA A C 1
ATOM 2748 O O . ALA A 1 362 ? 27.235 -1.485 -17.633 1.00 90.06 362 ALA A O 1
ATOM 2749 N N . VAL A 1 363 ? 25.301 -0.589 -16.922 1.00 93.25 363 VAL A N 1
ATOM 2750 C CA . VAL A 1 363 ? 24.579 -0.631 -18.201 1.00 93.25 363 VAL A CA 1
ATOM 2751 C C . VAL A 1 363 ? 24.984 0.522 -19.125 1.00 93.25 363 VAL A C 1
ATOM 2753 O O . VAL A 1 363 ? 25.107 0.332 -20.336 1.00 93.25 363 VAL A O 1
ATOM 2756 N N . SER A 1 364 ? 25.239 1.711 -18.571 1.00 89.69 364 SER A N 1
ATOM 2757 C CA . SER A 1 364 ? 25.531 2.925 -19.349 1.00 89.69 364 SER A CA 1
ATOM 2758 C C . SER A 1 364 ? 26.686 2.778 -20.365 1.00 89.69 364 SER A C 1
ATOM 2760 O O . SER A 1 364 ? 26.518 3.203 -21.514 1.00 89.69 364 SER A O 1
ATOM 2762 N N . PRO A 1 365 ? 27.831 2.140 -20.033 1.00 91.62 365 PRO A N 1
ATOM 2763 C CA . PRO A 1 365 ? 28.898 1.885 -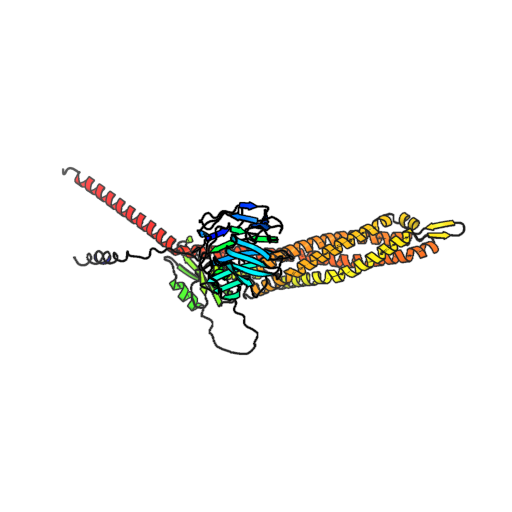21.005 1.00 91.62 365 PRO A CA 1
ATOM 2764 C C . PRO A 1 365 ? 28.461 0.988 -22.170 1.00 91.62 365 PRO A C 1
ATOM 2766 O O . PRO A 1 365 ? 28.841 1.243 -23.313 1.00 91.62 365 PRO A O 1
ATOM 2769 N N . VAL A 1 366 ? 27.631 -0.027 -21.905 1.00 94.25 366 VAL A N 1
ATOM 2770 C CA . VAL A 1 366 ? 27.132 -0.959 -22.928 1.00 94.25 366 VAL A CA 1
ATOM 2771 C C . VAL A 1 366 ? 26.231 -0.224 -23.917 1.00 94.25 366 VAL A C 1
ATOM 2773 O O . VAL A 1 366 ? 26.456 -0.319 -25.121 1.00 94.25 366 VAL A O 1
ATOM 2776 N N . ILE A 1 367 ? 25.277 0.582 -23.437 1.00 90.81 367 ILE A N 1
ATOM 2777 C CA . ILE A 1 367 ? 24.386 1.379 -24.302 1.00 90.81 367 ILE A CA 1
ATOM 2778 C C . ILE A 1 367 ? 25.200 2.323 -25.206 1.00 90.81 367 ILE A C 1
ATOM 2780 O O . ILE A 1 367 ? 24.965 2.397 -26.416 1.00 90.81 367 ILE A O 1
ATOM 2784 N N . SER A 1 368 ? 26.209 2.999 -24.645 1.00 89.12 368 SER A N 1
ATOM 2785 C CA . SER A 1 368 ? 27.085 3.918 -25.387 1.00 89.12 368 SER A CA 1
ATOM 2786 C C . SER A 1 368 ? 27.860 3.219 -26.517 1.00 89.12 368 SER A C 1
ATOM 2788 O O . SER A 1 368 ? 27.857 3.663 -27.675 1.00 89.12 368 SER A O 1
ATOM 2790 N N . VAL A 1 369 ? 28.483 2.074 -26.216 1.00 92.75 369 VAL A N 1
ATOM 2791 C CA . VAL A 1 369 ? 29.243 1.303 -27.212 1.00 92.75 369 VAL A CA 1
ATOM 2792 C C . VAL A 1 369 ? 28.313 0.652 -28.244 1.00 92.75 369 VAL A C 1
ATOM 2794 O O . VAL A 1 369 ? 28.677 0.557 -29.420 1.00 92.75 369 VAL A O 1
ATOM 2797 N N . THR A 1 370 ? 27.082 0.306 -27.861 1.00 92.94 370 THR A N 1
ATOM 2798 C CA . THR A 1 370 ? 26.053 -0.211 -28.777 1.00 92.94 370 THR A CA 1
ATOM 2799 C C . THR A 1 370 ? 25.747 0.790 -29.891 1.00 92.94 370 THR A C 1
ATOM 2801 O O . THR A 1 370 ? 25.818 0.441 -31.071 1.00 92.94 370 THR A O 1
ATOM 2804 N N . GLY A 1 371 ? 25.484 2.056 -29.544 1.00 88.81 371 GLY A N 1
ATOM 2805 C CA . GLY A 1 371 ? 25.196 3.108 -30.528 1.00 88.81 371 GLY A CA 1
ATOM 2806 C C . GLY A 1 371 ? 26.357 3.360 -31.499 1.00 88.81 371 GLY A C 1
ATOM 2807 O O . GLY A 1 371 ? 26.156 3.501 -32.711 1.00 88.81 371 GLY A O 1
ATOM 2808 N N . THR A 1 372 ? 27.590 3.328 -30.986 1.00 90.56 372 THR A N 1
ATOM 2809 C CA . THR A 1 372 ? 28.809 3.454 -31.805 1.00 90.56 372 THR A CA 1
ATOM 2810 C C . THR A 1 372 ? 28.977 2.263 -32.756 1.00 90.56 372 THR A C 1
ATOM 2812 O O . THR A 1 372 ? 29.322 2.431 -33.930 1.00 90.56 372 THR A O 1
ATOM 2815 N N . THR A 1 373 ? 28.679 1.053 -32.280 1.00 93.56 373 THR A N 1
ATOM 2816 C CA . THR A 1 373 ? 28.777 -0.186 -33.065 1.00 93.56 373 THR A CA 1
ATOM 2817 C C . THR A 1 373 ? 27.737 -0.220 -34.181 1.00 93.56 373 THR A C 1
ATOM 2819 O O . THR A 1 373 ? 28.091 -0.470 -35.333 1.00 93.56 373 THR A O 1
ATOM 2822 N N . ILE A 1 374 ? 26.478 0.130 -33.892 1.00 92.38 374 ILE A N 1
ATOM 2823 C CA . ILE A 1 374 ? 25.408 0.235 -34.900 1.00 92.38 374 ILE A CA 1
ATOM 2824 C C . ILE A 1 374 ? 25.786 1.251 -35.988 1.00 92.38 374 ILE A C 1
ATOM 2826 O O . ILE A 1 374 ? 25.679 0.961 -37.182 1.00 92.38 374 ILE A O 1
ATOM 2830 N N . SER A 1 375 ? 26.291 2.422 -35.592 1.00 91.31 375 SER A N 1
ATOM 2831 C CA . SER A 1 375 ? 26.738 3.462 -36.530 1.00 91.31 375 SER A CA 1
ATOM 2832 C C . SER A 1 375 ? 27.881 2.976 -37.431 1.00 91.31 375 SER A C 1
ATOM 2834 O O . SER A 1 375 ? 27.895 3.244 -38.637 1.00 91.31 375 SER A O 1
ATOM 2836 N N . SER A 1 376 ? 28.812 2.203 -36.867 1.00 90.56 376 SER A N 1
ATOM 2837 C CA . SER A 1 376 ? 29.935 1.606 -37.598 1.00 90.56 376 SER A CA 1
ATOM 2838 C C . SER A 1 376 ? 29.467 0.542 -38.599 1.00 90.56 376 SER A C 1
ATOM 2840 O O . SER A 1 376 ? 29.887 0.559 -39.756 1.00 90.56 376 SER A O 1
ATOM 2842 N N . ILE A 1 377 ? 28.533 -0.329 -38.201 1.00 90.12 377 ILE A N 1
ATOM 2843 C CA . ILE A 1 377 ? 27.913 -1.333 -39.084 1.00 90.12 377 ILE A CA 1
ATOM 2844 C C . ILE A 1 377 ? 27.163 -0.653 -40.240 1.00 90.1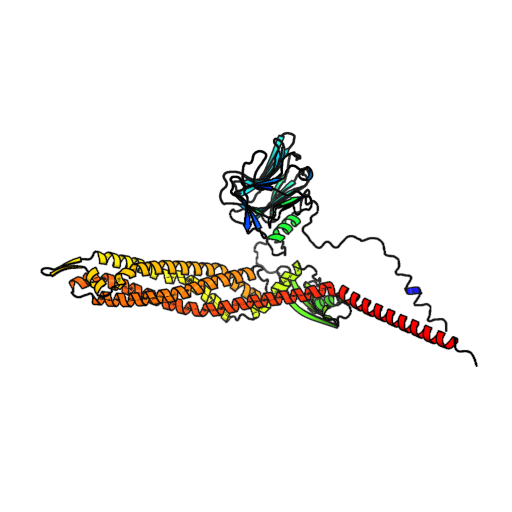2 377 ILE A C 1
ATOM 2846 O O . ILE A 1 377 ? 27.275 -1.075 -41.390 1.00 90.12 377 ILE A O 1
ATOM 2850 N N . ASN A 1 378 ? 26.424 0.425 -39.971 1.00 89.69 378 ASN A N 1
ATOM 2851 C CA . ASN A 1 378 ? 25.706 1.157 -41.016 1.00 89.69 378 ASN A CA 1
ATOM 2852 C C . ASN A 1 378 ? 26.650 1.879 -41.987 1.00 89.69 378 ASN A C 1
ATOM 2854 O O . ASN A 1 378 ? 26.382 1.910 -43.187 1.00 89.69 378 ASN A O 1
ATOM 2858 N N . SER A 1 379 ? 27.780 2.393 -41.499 1.00 88.00 379 SER A N 1
ATOM 2859 C CA . SER A 1 379 ? 28.812 3.000 -42.349 1.00 88.00 379 SER A CA 1
ATOM 2860 C C . SER A 1 379 ? 29.458 1.973 -43.289 1.00 88.00 379 SER A C 1
ATOM 2862 O O . SER A 1 379 ? 29.754 2.289 -44.443 1.00 88.00 379 SER A O 1
ATOM 2864 N N . LEU A 1 380 ? 29.604 0.720 -42.839 1.00 86.31 380 LEU A N 1
ATOM 2865 C CA . LEU A 1 380 ? 30.158 -0.382 -43.632 1.00 86.31 380 LEU A CA 1
ATOM 2866 C C . LEU A 1 380 ? 29.340 -0.678 -44.899 1.00 86.31 380 LEU A C 1
ATOM 2868 O O . LEU A 1 380 ? 29.927 -0.964 -45.942 1.00 86.31 380 LEU A O 1
ATOM 2872 N N . LYS A 1 381 ? 28.004 -0.565 -44.833 1.00 87.75 381 LYS A N 1
ATOM 2873 C CA . LYS A 1 381 ? 27.085 -0.825 -45.965 1.00 87.75 381 LYS A CA 1
ATOM 2874 C C . LYS A 1 381 ? 27.418 0.004 -47.208 1.00 87.75 381 LYS A C 1
ATOM 2876 O O . LYS A 1 381 ? 27.202 -0.450 -48.325 1.00 87.75 381 LYS A O 1
ATOM 2881 N N . ASN A 1 382 ? 27.975 1.198 -47.009 1.00 86.19 382 ASN A N 1
ATOM 2882 C CA . ASN A 1 382 ? 28.296 2.140 -48.080 1.00 86.19 382 ASN A CA 1
ATOM 2883 C C . ASN A 1 382 ? 29.806 2.230 -48.380 1.00 86.19 382 ASN A C 1
ATOM 2885 O O . ASN A 1 382 ? 30.213 2.977 -49.271 1.00 86.19 382 ASN A O 1
ATOM 2889 N N . ALA A 1 383 ? 30.648 1.483 -47.658 1.00 87.44 383 ALA A N 1
ATOM 2890 C CA . ALA A 1 383 ? 32.100 1.551 -47.782 1.00 87.44 383 ALA A CA 1
ATOM 2891 C C . ALA A 1 383 ? 32.602 0.691 -48.954 1.00 87.44 383 ALA A C 1
ATOM 2893 O O . ALA A 1 383 ? 32.746 -0.528 -48.841 1.00 87.44 383 ALA A O 1
ATOM 2894 N N . CYS A 1 384 ? 32.905 1.333 -50.084 1.00 86.25 384 CYS A N 1
ATOM 2895 C CA . CYS A 1 384 ? 33.462 0.677 -51.265 1.00 86.25 384 CYS A CA 1
ATOM 2896 C C . CYS A 1 384 ? 34.664 1.438 -51.825 1.00 86.25 384 CYS A C 1
ATOM 2898 O O . CYS A 1 384 ? 34.717 2.664 -51.763 1.00 86.25 384 CYS A O 1
ATOM 2900 N N . ILE A 1 385 ? 35.587 0.715 -52.454 1.00 83.31 385 ILE A N 1
ATOM 2901 C CA . ILE A 1 385 ? 36.749 1.280 -53.138 1.00 83.31 385 ILE A CA 1
ATOM 2902 C C . ILE A 1 385 ? 36.886 0.712 -54.550 1.00 83.31 385 ILE A C 1
ATOM 2904 O O . ILE A 1 385 ? 36.559 -0.447 -54.809 1.00 83.31 385 ILE A O 1
ATOM 2908 N N . SER A 1 386 ? 37.374 1.535 -55.475 1.00 81.44 386 SER A N 1
ATOM 2909 C CA . SER A 1 386 ? 37.715 1.110 -56.833 1.00 81.44 386 SER A CA 1
ATOM 2910 C C . SER A 1 386 ? 39.168 0.655 -56.877 1.00 81.44 386 SER A C 1
ATOM 2912 O O . SER A 1 386 ? 40.077 1.463 -56.699 1.00 81.44 386 SER A O 1
ATOM 2914 N N . VAL A 1 387 ? 39.388 -0.635 -57.121 1.00 77.81 387 VAL A N 1
ATOM 2915 C CA . VAL A 1 387 ? 40.730 -1.209 -57.243 1.00 77.81 387 VAL A CA 1
ATOM 2916 C C . VAL A 1 387 ? 41.111 -1.270 -58.729 1.00 77.81 387 VAL A C 1
ATOM 2918 O O . VAL A 1 387 ? 40.346 -1.834 -59.523 1.00 77.81 387 VAL A O 1
ATOM 2921 N N . PRO A 1 388 ? 42.268 -0.711 -59.141 1.00 74.00 388 PRO A N 1
ATOM 2922 C CA . PRO A 1 388 ? 42.725 -0.773 -60.528 1.00 74.00 388 PRO A CA 1
ATOM 2923 C C . PRO A 1 388 ? 42.746 -2.217 -61.044 1.00 74.00 388 PRO A C 1
ATOM 2925 O O . PRO A 1 388 ? 43.236 -3.107 -60.354 1.00 74.00 388 PRO A O 1
ATOM 2928 N N . PHE A 1 389 ? 42.206 -2.450 -62.244 1.00 74.44 389 PHE A N 1
ATOM 2929 C CA . PHE A 1 389 ? 42.139 -3.761 -62.920 1.00 74.44 389 PHE A CA 1
ATOM 2930 C C . PHE A 1 389 ? 41.288 -4.856 -62.236 1.00 74.44 389 PHE A C 1
ATOM 2932 O O . PHE A 1 389 ? 41.072 -5.903 -62.838 1.00 74.44 389 PHE A O 1
ATOM 2939 N N . VAL A 1 390 ? 40.758 -4.616 -61.028 1.00 73.94 390 VAL A N 1
ATOM 2940 C CA . VAL A 1 390 ? 39.955 -5.583 -60.244 1.00 73.94 390 VAL A CA 1
ATOM 2941 C C . VAL A 1 390 ? 38.497 -5.124 -60.063 1.00 73.94 390 VAL A C 1
ATOM 2943 O O . VAL A 1 390 ? 37.613 -5.945 -59.825 1.00 73.94 390 VAL A O 1
ATOM 2946 N N . GLY A 1 391 ? 38.217 -3.826 -60.221 1.00 81.06 391 GLY A N 1
ATOM 2947 C CA . GLY A 1 391 ? 36.867 -3.260 -60.141 1.00 81.06 391 GLY A CA 1
ATOM 2948 C C . GLY A 1 391 ? 36.482 -2.767 -58.741 1.00 81.06 391 GLY A C 1
ATOM 2949 O O . GLY A 1 391 ? 37.328 -2.617 -57.857 1.00 81.06 391 GLY A O 1
ATOM 2950 N N . LYS A 1 392 ? 35.193 -2.453 -58.548 1.00 84.38 392 LYS A N 1
ATOM 2951 C CA . LYS A 1 392 ? 34.653 -1.957 -57.272 1.00 84.38 392 LYS A CA 1
ATOM 2952 C C . LYS A 1 392 ? 34.579 -3.104 -56.262 1.00 84.38 392 LYS A C 1
ATOM 2954 O O . LYS A 1 392 ? 33.956 -4.126 -56.533 1.00 84.38 392 LYS A O 1
ATOM 2959 N N . LYS A 1 393 ? 35.190 -2.922 -55.095 1.00 83.50 393 LYS A N 1
ATOM 2960 C CA . LYS A 1 393 ? 35.127 -3.848 -53.960 1.00 83.50 393 LYS A CA 1
ATOM 2961 C C . LYS A 1 393 ? 34.464 -3.145 -52.784 1.00 83.50 393 LYS A C 1
ATOM 2963 O O . LYS A 1 393 ? 34.867 -2.039 -52.429 1.00 83.50 393 LYS A O 1
ATOM 2968 N N . CYS A 1 394 ? 33.444 -3.770 -52.208 1.00 88.06 394 CYS A N 1
ATOM 2969 C CA . CYS A 1 394 ? 32.702 -3.236 -51.072 1.00 88.06 394 CYS A CA 1
ATOM 2970 C C . CYS A 1 394 ? 33.010 -4.044 -49.814 1.00 88.06 394 CYS A C 1
ATOM 2972 O O . CYS A 1 394 ? 33.047 -5.273 -49.846 1.00 88.06 394 CYS A O 1
ATOM 2974 N N . ALA A 1 395 ? 33.234 -3.344 -48.704 1.00 87.12 395 ALA A N 1
ATOM 2975 C CA . ALA A 1 395 ? 33.553 -3.966 -47.426 1.00 87.12 395 ALA A CA 1
ATOM 2976 C C . ALA A 1 395 ? 32.361 -4.771 -46.881 1.00 87.12 395 ALA A C 1
ATOM 2978 O O . ALA A 1 395 ? 32.553 -5.835 -46.301 1.00 87.12 395 ALA A O 1
ATOM 2979 N N . TRP A 1 396 ? 31.132 -4.310 -47.137 1.00 90.00 396 TRP A N 1
ATOM 2980 C CA . TRP A 1 396 ? 29.910 -5.027 -46.771 1.00 90.00 396 TRP A CA 1
ATOM 2981 C C . TRP A 1 396 ? 29.801 -6.411 -47.418 1.00 90.00 396 TRP A C 1
ATOM 2983 O O . TRP A 1 396 ? 29.471 -7.370 -46.729 1.00 90.00 396 TRP A O 1
ATOM 2993 N N . ASP A 1 397 ? 30.109 -6.546 -48.709 1.00 88.88 397 ASP A N 1
ATOM 2994 C CA . ASP A 1 397 ? 30.002 -7.830 -49.419 1.00 88.88 397 ASP A CA 1
ATOM 2995 C C . ASP A 1 397 ? 31.014 -8.850 -48.876 1.00 88.88 397 ASP A C 1
ATOM 2997 O O . ASP A 1 397 ? 30.679 -10.016 -48.668 1.00 88.88 397 ASP A O 1
ATOM 3001 N N . ALA A 1 398 ? 32.236 -8.396 -48.577 1.00 86.81 398 ALA A N 1
ATOM 3002 C CA . ALA A 1 398 ? 33.272 -9.227 -47.965 1.00 86.81 398 ALA A CA 1
ATOM 3003 C C . ALA A 1 398 ? 32.865 -9.682 -46.552 1.00 86.81 398 ALA A C 1
ATOM 3005 O O . ALA A 1 398 ? 32.923 -10.869 -46.234 1.00 86.81 398 ALA A O 1
ATOM 3006 N N . VAL A 1 399 ? 32.391 -8.750 -45.719 1.00 88.88 399 VAL A N 1
ATOM 3007 C CA . VAL A 1 399 ? 31.978 -9.047 -44.340 1.00 88.88 399 VAL A CA 1
ATOM 3008 C C . VAL A 1 399 ? 30.722 -9.916 -44.293 1.00 88.88 399 VAL A C 1
ATOM 3010 O O . VAL A 1 399 ? 30.688 -10.864 -43.523 1.00 88.88 399 VAL A O 1
ATOM 3013 N N . SER A 1 400 ? 29.707 -9.645 -45.115 1.00 89.56 400 SER A N 1
ATOM 3014 C CA . SER A 1 400 ? 28.466 -10.438 -45.148 1.00 89.56 400 SER A CA 1
ATOM 3015 C C . SER A 1 400 ? 28.669 -11.848 -45.704 1.00 89.56 400 SER A C 1
ATOM 3017 O O . SER A 1 400 ? 27.956 -12.764 -45.300 1.00 89.56 400 SER A O 1
ATOM 3019 N N . SER A 1 401 ? 29.669 -12.047 -46.567 1.00 88.06 401 SER A N 1
ATOM 3020 C CA . SER A 1 401 ? 30.076 -13.383 -47.018 1.00 88.06 401 SER A CA 1
ATOM 3021 C C . SER A 1 401 ? 30.812 -14.158 -45.920 1.00 88.06 401 SER A C 1
ATOM 3023 O O . SER A 1 401 ? 30.554 -15.344 -45.734 1.00 88.06 401 SER A O 1
ATOM 3025 N N . ALA A 1 402 ? 31.703 -13.495 -45.174 1.00 87.31 402 ALA A N 1
ATOM 3026 C CA . ALA A 1 402 ? 32.446 -14.110 -44.071 1.00 87.31 402 ALA A CA 1
ATOM 3027 C C . ALA A 1 402 ? 31.585 -14.334 -42.812 1.00 87.31 402 ALA A C 1
ATOM 3029 O O . ALA A 1 402 ? 31.812 -15.282 -42.064 1.00 87.31 402 ALA A O 1
ATOM 3030 N N . PHE A 1 403 ? 30.595 -13.468 -42.581 1.00 90.19 403 PHE A N 1
ATOM 3031 C CA . PHE A 1 403 ? 29.669 -13.512 -41.453 1.00 90.19 403 PHE A CA 1
ATOM 3032 C C . PHE A 1 403 ? 28.267 -13.023 -41.874 1.00 90.19 403 PHE A C 1
ATOM 3034 O O . PHE A 1 403 ? 27.947 -11.837 -41.749 1.00 90.19 403 PHE A O 1
ATOM 3041 N N . PRO A 1 404 ? 27.381 -13.931 -42.327 1.00 89.56 404 PRO A N 1
ATOM 3042 C CA . PRO A 1 404 ? 26.016 -13.577 -42.737 1.00 89.56 404 PRO A CA 1
ATOM 3043 C C . PRO A 1 404 ? 25.176 -12.905 -41.634 1.00 89.56 404 PRO A C 1
ATOM 3045 O O . PRO A 1 404 ? 24.309 -12.071 -41.923 1.00 89.56 404 PRO A O 1
ATOM 3048 N N . GLY A 1 405 ? 25.466 -13.214 -40.363 1.00 88.06 405 GLY A N 1
ATOM 3049 C CA . GLY A 1 405 ? 24.801 -12.639 -39.187 1.00 88.06 405 GLY A CA 1
ATOM 3050 C C . GLY A 1 405 ? 25.002 -11.128 -39.011 1.00 88.06 405 GLY A C 1
ATOM 3051 O O . GLY A 1 405 ? 24.263 -10.497 -38.256 1.00 88.06 405 GLY A O 1
ATOM 3052 N N . ILE A 1 406 ? 25.928 -10.502 -39.755 1.00 88.56 406 ILE A N 1
ATOM 3053 C CA . ILE A 1 406 ? 26.135 -9.043 -39.719 1.00 88.56 406 ILE A CA 1
ATOM 3054 C C . ILE A 1 406 ? 24.864 -8.271 -40.100 1.00 88.56 406 ILE A C 1
ATOM 3056 O O . ILE A 1 406 ? 24.655 -7.143 -39.655 1.00 88.56 406 ILE A O 1
ATOM 3060 N N . SER A 1 407 ? 24.000 -8.891 -40.910 1.00 87.12 407 SER A N 1
ATOM 3061 C CA . SER A 1 407 ? 22.739 -8.314 -41.376 1.00 87.12 407 SER A CA 1
ATOM 3062 C C . SER A 1 407 ? 21.709 -8.128 -40.256 1.00 87.12 407 SER A C 1
ATOM 3064 O O . SER A 1 407 ? 20.923 -7.183 -40.313 1.00 87.12 407 SER A O 1
ATOM 3066 N N . THR A 1 408 ? 21.744 -8.974 -39.222 1.00 91.12 408 THR A N 1
ATOM 3067 C CA . THR A 1 408 ? 20.812 -8.946 -38.084 1.00 91.12 408 THR A CA 1
ATOM 3068 C C . THR A 1 408 ? 21.426 -8.356 -36.817 1.00 91.12 408 THR A C 1
ATOM 3070 O O . THR A 1 408 ? 20.681 -7.958 -35.921 1.00 91.12 408 THR A O 1
ATOM 3073 N N . LEU A 1 409 ? 22.757 -8.240 -36.741 1.00 91.69 409 LEU A N 1
ATOM 3074 C CA . LEU A 1 409 ? 23.469 -7.775 -35.546 1.00 91.69 409 LEU A CA 1
ATOM 3075 C C . LEU A 1 409 ? 22.960 -6.417 -35.037 1.00 91.69 409 LEU A C 1
ATOM 3077 O O . LEU A 1 409 ? 22.713 -6.268 -33.846 1.00 91.69 409 LEU A O 1
ATOM 3081 N N . ALA A 1 410 ? 22.721 -5.444 -35.924 1.00 91.00 410 ALA A N 1
ATOM 3082 C CA . ALA A 1 410 ? 22.192 -4.136 -35.522 1.00 91.00 410 ALA A CA 1
ATOM 3083 C C . ALA A 1 410 ? 20.826 -4.244 -34.813 1.00 91.00 410 ALA A C 1
ATOM 3085 O O . ALA A 1 410 ? 20.639 -3.651 -33.757 1.00 91.00 410 ALA A O 1
ATOM 3086 N N . SER A 1 411 ? 19.911 -5.071 -35.330 1.00 91.69 411 SER A N 1
ATOM 3087 C CA . SER A 1 411 ? 18.596 -5.288 -34.704 1.00 91.69 411 SER A CA 1
ATOM 3088 C C . SER A 1 411 ? 18.681 -6.040 -33.368 1.00 91.69 411 SER A C 1
ATOM 3090 O O . SER A 1 411 ? 17.923 -5.761 -32.442 1.00 91.69 411 SER A O 1
ATOM 3092 N N . GLN A 1 412 ? 19.639 -6.964 -33.222 1.00 94.38 412 GLN A N 1
ATOM 3093 C CA . GLN A 1 412 ? 19.890 -7.648 -31.949 1.00 94.38 412 GLN A CA 1
ATOM 3094 C C . GLN A 1 412 ? 20.438 -6.683 -30.891 1.00 94.38 412 GLN A C 1
ATOM 3096 O O . GLN A 1 412 ? 20.054 -6.772 -29.727 1.00 94.38 412 GLN A O 1
ATOM 3101 N N . LEU A 1 413 ? 21.294 -5.746 -31.306 1.00 94.50 413 LEU A N 1
ATOM 3102 C CA . LEU A 1 413 ? 21.837 -4.679 -30.470 1.00 94.50 413 LEU A CA 1
ATOM 3103 C C . LEU A 1 413 ? 20.763 -3.660 -30.041 1.00 94.50 413 LEU A C 1
ATOM 3105 O O . LEU A 1 413 ? 20.725 -3.257 -28.881 1.00 94.50 413 LEU A O 1
ATOM 3109 N N . GLU A 1 414 ? 19.840 -3.292 -30.932 1.00 93.12 414 GLU A N 1
ATOM 3110 C CA . GLU A 1 414 ? 18.671 -2.465 -30.586 1.00 93.12 414 GLU A CA 1
ATOM 3111 C C . GLU A 1 414 ? 17.749 -3.175 -29.585 1.00 93.12 414 GLU A C 1
ATOM 3113 O O . GLU A 1 414 ? 17.319 -2.585 -28.593 1.00 93.12 414 GLU A O 1
ATOM 3118 N N . SER A 1 415 ? 17.496 -4.469 -29.800 1.00 94.81 415 SER A N 1
ATOM 3119 C CA . SER A 1 415 ? 16.721 -5.288 -28.868 1.00 94.81 415 SER A CA 1
ATOM 3120 C C . SER A 1 415 ? 17.408 -5.425 -27.503 1.00 94.81 415 SER A C 1
ATOM 3122 O O . SER A 1 415 ? 16.721 -5.389 -26.485 1.00 94.81 415 SER A O 1
ATOM 3124 N N . LEU A 1 416 ? 18.743 -5.527 -27.462 1.00 95.50 416 LEU A N 1
ATOM 3125 C CA . LEU A 1 416 ? 19.513 -5.502 -26.215 1.00 95.50 416 LEU A CA 1
ATOM 3126 C C . LEU A 1 416 ? 19.304 -4.184 -25.454 1.00 95.50 416 LEU A C 1
ATOM 3128 O O . LEU A 1 416 ? 19.031 -4.234 -24.260 1.00 95.50 416 LEU A O 1
ATOM 3132 N N . ASN A 1 417 ? 19.368 -3.026 -26.122 1.00 94.19 417 ASN A N 1
ATOM 3133 C CA . ASN A 1 417 ? 19.133 -1.728 -25.470 1.00 94.19 417 ASN A CA 1
ATOM 3134 C C . ASN A 1 417 ? 17.753 -1.659 -24.800 1.00 94.19 417 ASN A C 1
ATOM 3136 O O . ASN A 1 417 ? 17.652 -1.248 -23.648 1.00 94.19 417 ASN A O 1
ATOM 3140 N N . SER A 1 418 ? 16.705 -2.133 -25.481 1.00 93.44 418 SER A N 1
ATOM 3141 C CA . SER A 1 418 ? 15.355 -2.163 -24.905 1.00 93.44 418 SER A CA 1
ATOM 3142 C C . SER A 1 418 ? 15.268 -3.037 -23.647 1.00 93.44 418 SER A C 1
ATOM 3144 O O . SER A 1 418 ? 14.610 -2.667 -22.675 1.00 93.44 418 SER A O 1
ATOM 3146 N N . GLU A 1 419 ? 15.943 -4.188 -23.631 1.00 95.19 419 GLU A N 1
ATOM 3147 C CA . GLU A 1 419 ? 15.980 -5.050 -22.445 1.00 95.19 419 GLU A CA 1
ATOM 3148 C C . GLU A 1 419 ? 16.824 -4.443 -21.313 1.00 95.19 419 GLU A C 1
ATOM 3150 O O . GLU A 1 419 ? 16.470 -4.594 -20.142 1.00 95.19 419 GLU A O 1
ATOM 3155 N N . LEU A 1 420 ? 17.907 -3.728 -21.641 1.00 95.38 420 LEU A N 1
ATOM 3156 C CA . LEU A 1 420 ? 18.744 -3.020 -20.668 1.00 95.38 420 LEU A CA 1
ATOM 3157 C C . LEU A 1 420 ? 17.947 -1.921 -19.953 1.00 95.38 420 LEU A C 1
ATOM 3159 O O . LEU A 1 420 ? 18.044 -1.796 -18.731 1.00 95.38 420 LEU A O 1
ATOM 3163 N N . ASP A 1 421 ? 17.101 -1.190 -20.681 1.00 92.69 421 ASP A N 1
ATOM 3164 C CA . ASP A 1 421 ? 16.196 -0.195 -20.098 1.00 92.69 421 ASP A CA 1
ATOM 3165 C C . ASP A 1 421 ? 15.157 -0.841 -19.172 1.00 92.69 421 ASP A C 1
ATOM 3167 O O . ASP A 1 421 ? 14.949 -0.375 -18.051 1.00 92.69 421 ASP A O 1
ATOM 3171 N N . GLN A 1 422 ? 14.559 -1.967 -19.578 1.00 93.19 422 GLN A N 1
ATOM 3172 C CA . GLN A 1 422 ? 13.626 -2.705 -18.717 1.00 93.19 422 GLN A CA 1
ATOM 3173 C C . GLN A 1 422 ? 14.298 -3.223 -17.437 1.00 93.19 422 GLN A C 1
ATOM 3175 O O . GLN A 1 422 ? 13.685 -3.213 -16.367 1.00 93.19 422 GLN A O 1
ATOM 3180 N N . TRP A 1 423 ? 15.554 -3.672 -17.526 1.00 94.75 423 TRP A N 1
ATOM 3181 C CA . TRP A 1 423 ? 16.319 -4.115 -16.361 1.00 94.75 423 TRP A CA 1
ATOM 3182 C C . TRP A 1 423 ? 16.623 -2.954 -15.406 1.00 94.75 423 TRP A C 1
ATOM 3184 O O . TRP A 1 423 ? 16.447 -3.102 -14.195 1.00 94.75 423 TRP A O 1
ATOM 3194 N N . LYS A 1 424 ? 16.967 -1.772 -15.939 1.00 93.75 424 LYS A N 1
ATOM 3195 C CA . LYS A 1 424 ? 17.123 -0.534 -15.158 1.00 93.75 424 LYS A CA 1
ATOM 3196 C C . LYS A 1 424 ? 15.834 -0.132 -14.440 1.00 93.75 424 LYS A C 1
ATOM 3198 O O . LYS A 1 424 ? 15.879 0.186 -13.254 1.00 93.75 424 LYS A O 1
ATOM 3203 N N . SER A 1 425 ? 14.687 -0.178 -15.119 1.00 92.12 425 SER A N 1
ATOM 3204 C CA . SER A 1 425 ? 13.391 0.135 -14.499 1.00 92.12 425 SER A CA 1
ATOM 3205 C C . SER A 1 425 ? 13.058 -0.823 -13.355 1.00 92.12 425 SER A C 1
ATOM 3207 O O . SER A 1 425 ? 12.664 -0.376 -12.281 1.00 92.12 425 SER A O 1
ATOM 3209 N N . ALA A 1 426 ? 13.281 -2.129 -13.539 1.00 92.44 426 ALA A N 1
ATOM 3210 C CA . ALA A 1 426 ? 13.071 -3.111 -12.475 1.00 92.44 426 ALA A CA 1
ATOM 3211 C C . ALA A 1 426 ? 14.001 -2.876 -11.270 1.00 92.44 426 ALA A C 1
ATOM 3213 O O . ALA A 1 426 ? 13.588 -3.041 -10.121 1.00 92.44 426 ALA A O 1
ATOM 3214 N N . ALA A 1 427 ? 15.245 -2.456 -11.521 1.00 92.00 427 ALA A N 1
ATOM 3215 C CA . ALA A 1 427 ? 16.186 -2.095 -10.467 1.00 92.00 427 ALA A CA 1
ATOM 3216 C C . ALA A 1 427 ? 15.710 -0.866 -9.678 1.00 92.00 427 ALA A C 1
ATOM 3218 O O . ALA A 1 427 ? 15.755 -0.883 -8.450 1.00 92.00 427 ALA A O 1
ATOM 3219 N N . ALA A 1 428 ? 15.192 0.160 -10.359 1.00 90.81 428 ALA A N 1
ATOM 3220 C CA . ALA A 1 428 ? 14.636 1.352 -9.718 1.00 90.81 428 ALA A CA 1
ATOM 3221 C C . ALA A 1 428 ? 13.442 1.019 -8.805 1.00 90.81 428 ALA A C 1
ATOM 3223 O O . ALA A 1 428 ? 13.383 1.503 -7.676 1.00 90.81 428 ALA A O 1
ATOM 3224 N N . SER A 1 429 ? 12.541 0.126 -9.231 1.00 88.69 429 SER A N 1
ATOM 3225 C CA . SER A 1 429 ? 11.435 -0.337 -8.380 1.00 88.69 429 SER A CA 1
ATOM 3226 C C . SER A 1 429 ? 11.925 -1.047 -7.112 1.00 88.69 429 SER A C 1
ATOM 3228 O O . SER A 1 429 ? 11.376 -0.835 -6.034 1.00 88.69 429 SER A O 1
ATOM 3230 N N . ALA A 1 430 ? 12.984 -1.860 -7.196 1.00 88.06 430 ALA A N 1
ATOM 3231 C CA . ALA A 1 430 ? 13.560 -2.502 -6.010 1.00 88.06 430 ALA A CA 1
ATOM 3232 C C . ALA A 1 430 ? 14.194 -1.486 -5.045 1.00 88.06 430 ALA A C 1
ATOM 3234 O O . ALA A 1 430 ? 14.086 -1.645 -3.829 1.00 88.06 430 ALA A O 1
ATOM 3235 N N . GLN A 1 431 ? 14.808 -0.421 -5.570 1.00 89.75 431 GLN A N 1
ATOM 3236 C CA . GLN A 1 431 ? 15.401 0.651 -4.762 1.00 89.75 431 GLN A CA 1
ATOM 3237 C C . GLN A 1 431 ? 14.363 1.441 -3.956 1.00 89.75 431 GLN A C 1
ATOM 3239 O O . GLN A 1 431 ? 14.712 1.987 -2.911 1.00 89.75 431 GLN A O 1
ATOM 3244 N N . GLN A 1 432 ? 13.114 1.497 -4.423 1.00 88.50 432 GLN A N 1
ATOM 3245 C CA . GLN A 1 432 ? 12.042 2.249 -3.774 1.00 88.50 432 GLN A CA 1
ATOM 3246 C C . GLN A 1 432 ? 11.574 1.602 -2.462 1.00 88.50 432 GLN A C 1
ATOM 3248 O O . GLN A 1 432 ? 11.393 2.305 -1.473 1.00 88.50 432 GLN A O 1
ATOM 3253 N N . HIS A 1 433 ? 11.405 0.277 -2.440 1.00 84.12 433 HIS A N 1
ATOM 3254 C CA . HIS A 1 433 ? 10.714 -0.416 -1.340 1.00 84.12 433 HIS A CA 1
ATOM 3255 C C . HIS A 1 433 ? 11.657 -1.175 -0.403 1.00 84.12 433 HIS A C 1
ATOM 3257 O O . HIS A 1 433 ? 11.468 -1.199 0.815 1.00 84.12 433 HIS A O 1
ATOM 3263 N N . LEU A 1 434 ? 12.726 -1.760 -0.951 1.00 86.75 434 LEU A N 1
ATOM 3264 C CA . LEU A 1 434 ? 13.639 -2.602 -0.184 1.00 86.75 434 LEU A CA 1
ATOM 3265 C C . LEU A 1 434 ? 14.275 -1.908 1.038 1.00 86.75 434 LEU A C 1
ATOM 3267 O O . LEU A 1 434 ? 14.418 -2.574 2.067 1.00 86.75 434 LEU A O 1
ATOM 3271 N N . PRO A 1 435 ? 14.649 -0.610 0.997 1.00 90.38 435 PRO A N 1
ATOM 3272 C CA . PRO A 1 435 ? 15.181 0.068 2.179 1.00 90.38 435 PRO A CA 1
ATOM 3273 C C . PRO A 1 435 ? 14.213 0.048 3.370 1.00 90.38 435 PRO A C 1
ATOM 3275 O O . PRO A 1 435 ? 14.647 -0.167 4.504 1.00 90.38 435 PRO A O 1
ATOM 3278 N N . ASN A 1 436 ? 12.913 0.215 3.114 1.00 87.19 436 ASN A N 1
ATOM 3279 C CA . ASN A 1 436 ? 11.883 0.233 4.150 1.00 87.19 436 ASN A CA 1
ATOM 3280 C C . ASN A 1 436 ? 11.682 -1.161 4.751 1.00 87.19 436 ASN A C 1
ATOM 3282 O O . ASN A 1 436 ? 11.623 -1.297 5.973 1.00 87.19 436 ASN A O 1
ATOM 3286 N N . ALA A 1 437 ? 11.672 -2.202 3.911 1.00 87.62 437 ALA A N 1
ATOM 3287 C CA . ALA A 1 437 ? 11.612 -3.589 4.369 1.00 87.62 437 ALA A CA 1
ATOM 3288 C C . ALA A 1 437 ? 12.823 -3.963 5.244 1.00 87.62 437 ALA A C 1
ATOM 3290 O O . ALA A 1 437 ? 12.650 -4.547 6.313 1.00 87.62 437 ALA A O 1
ATOM 3291 N N . ILE A 1 438 ? 14.044 -3.589 4.834 1.00 89.56 438 ILE A N 1
ATOM 3292 C CA . ILE A 1 438 ? 15.264 -3.826 5.625 1.00 89.56 438 ILE A CA 1
ATOM 3293 C C . ILE A 1 438 ? 15.169 -3.117 6.981 1.00 89.56 438 ILE A C 1
ATOM 3295 O O . ILE A 1 438 ? 15.349 -3.756 8.017 1.00 89.56 438 ILE A O 1
ATOM 3299 N N . SER A 1 439 ? 14.855 -1.819 6.970 1.00 88.38 439 SER A N 1
ATOM 3300 C CA . SER A 1 439 ? 14.756 -0.999 8.182 1.00 88.38 439 SER A CA 1
ATOM 3301 C C . SER A 1 439 ? 13.712 -1.549 9.155 1.00 88.38 439 SER A C 1
ATOM 3303 O O . SER A 1 439 ? 13.983 -1.699 10.345 1.00 88.38 439 SER A O 1
ATOM 3305 N N . GLY A 1 440 ? 12.532 -1.929 8.660 1.00 86.94 440 GLY A N 1
ATOM 3306 C CA . GLY A 1 440 ? 11.479 -2.456 9.518 1.00 86.94 440 GLY A CA 1
ATOM 3307 C C . GLY A 1 440 ? 11.779 -3.848 10.079 1.00 86.94 440 GLY A C 1
ATOM 3308 O O . GLY A 1 440 ? 11.444 -4.113 11.230 1.00 86.94 440 GLY A O 1
ATOM 3309 N N . ILE A 1 441 ? 12.484 -4.718 9.342 1.00 87.06 441 ILE A N 1
ATOM 3310 C CA . ILE A 1 441 ? 12.976 -5.996 9.892 1.00 87.06 441 ILE A CA 1
ATOM 3311 C C . ILE A 1 441 ? 14.005 -5.750 11.002 1.00 87.06 441 ILE A C 1
ATOM 3313 O O . ILE A 1 441 ? 13.970 -6.426 12.031 1.00 87.06 441 ILE A O 1
ATOM 3317 N N . GLU A 1 442 ? 14.914 -4.788 10.821 1.00 88.62 442 GLU A N 1
ATOM 3318 C CA . GLU A 1 442 ? 15.888 -4.403 11.851 1.00 88.62 442 GLU A CA 1
ATOM 3319 C C . GLU A 1 442 ? 15.190 -3.853 13.110 1.00 88.62 442 GLU A C 1
ATOM 3321 O O . GLU A 1 442 ? 15.515 -4.271 14.226 1.00 88.62 442 GLU A O 1
ATOM 3326 N N . GLN A 1 443 ? 14.186 -2.986 12.941 1.00 84.25 443 GLN A N 1
ATOM 3327 C CA . GLN A 1 443 ? 13.358 -2.450 14.030 1.00 84.25 443 GLN A CA 1
ATOM 3328 C C . GLN A 1 443 ? 12.597 -3.554 14.774 1.00 84.25 443 GLN A C 1
ATOM 3330 O O . GLN A 1 443 ? 12.699 -3.641 16.001 1.00 84.25 443 GLN A O 1
ATOM 3335 N N . ALA A 1 444 ? 11.922 -4.445 14.042 1.00 84.69 444 ALA A N 1
ATOM 3336 C CA . ALA A 1 444 ? 11.210 -5.593 14.601 1.00 84.69 444 ALA A CA 1
ATOM 3337 C C . ALA A 1 444 ? 12.137 -6.479 15.442 1.00 84.69 444 ALA A C 1
ATOM 3339 O O . ALA A 1 444 ? 11.799 -6.860 16.564 1.00 84.69 444 ALA A O 1
ATOM 3340 N N . LYS A 1 445 ? 13.356 -6.732 14.949 1.00 84.31 445 LYS A N 1
ATOM 3341 C CA . LYS A 1 445 ? 14.356 -7.538 15.656 1.00 84.31 445 LYS A CA 1
ATOM 3342 C C . LYS A 1 445 ? 14.813 -6.885 16.961 1.00 84.31 445 LYS A C 1
ATOM 3344 O O . LYS A 1 445 ? 15.107 -7.585 17.927 1.00 84.31 445 LYS A O 1
ATOM 3349 N N . SER A 1 446 ? 14.876 -5.555 16.997 1.00 77.38 446 SER A N 1
ATOM 3350 C CA . SER A 1 446 ? 15.211 -4.802 18.212 1.00 77.38 446 SER A CA 1
ATOM 3351 C C . SER A 1 446 ? 14.076 -4.738 19.246 1.00 77.38 446 SER A C 1
ATOM 3353 O O . SER A 1 446 ? 14.315 -4.295 20.368 1.00 77.38 446 SER A O 1
ATOM 3355 N N . GLY A 1 447 ? 12.863 -5.198 18.906 1.00 66.62 447 GLY A N 1
ATOM 3356 C CA . GLY A 1 447 ? 11.679 -5.075 19.765 1.00 66.62 447 GLY A CA 1
ATOM 3357 C C . GLY A 1 447 ? 11.202 -3.631 19.951 1.00 66.62 447 GLY A C 1
ATOM 3358 O O . GLY A 1 447 ? 10.557 -3.334 20.958 1.00 66.62 447 GLY A O 1
ATOM 3359 N N . GLY A 1 448 ? 11.577 -2.742 19.026 1.00 63.69 448 GLY A N 1
ATOM 3360 C CA . GLY A 1 448 ? 11.102 -1.364 18.970 1.00 63.69 448 GLY A CA 1
ATOM 3361 C C . GLY A 1 448 ? 9.718 -1.257 18.332 1.00 63.69 448 GLY A C 1
ATOM 3362 O O . GLY A 1 448 ? 9.128 -2.260 17.928 1.00 63.69 448 GLY A O 1
ATOM 3363 N N . ASP A 1 449 ? 9.224 -0.025 18.233 1.00 64.94 449 ASP A N 1
ATOM 3364 C CA . ASP A 1 449 ? 7.953 0.264 17.575 1.00 64.94 449 ASP A CA 1
ATOM 3365 C C . ASP A 1 449 ? 8.031 -0.150 16.101 1.00 64.94 449 ASP A C 1
ATOM 3367 O O . ASP A 1 449 ? 8.925 0.285 15.366 1.00 64.94 449 ASP A O 1
ATOM 3371 N N . ILE A 1 450 ? 7.152 -1.063 15.693 1.00 66.56 450 ILE A N 1
ATOM 3372 C CA . ILE A 1 450 ? 7.189 -1.642 14.354 1.00 66.56 450 ILE A CA 1
ATOM 3373 C C . ILE A 1 450 ? 6.358 -0.753 13.450 1.00 66.56 450 ILE A C 1
ATOM 3375 O O . ILE A 1 450 ? 5.176 -0.547 13.706 1.00 66.56 450 ILE A O 1
ATOM 3379 N N . ASN A 1 451 ? 6.979 -0.263 12.374 1.00 66.12 451 ASN A N 1
ATOM 3380 C CA . ASN A 1 451 ? 6.295 0.486 11.328 1.00 66.12 451 ASN A CA 1
ATOM 3381 C C . ASN A 1 451 ? 4.988 -0.244 10.921 1.00 66.12 451 ASN A C 1
ATOM 3383 O O . ASN A 1 451 ? 5.070 -1.369 10.419 1.00 66.12 451 ASN A O 1
ATOM 3387 N N . PRO A 1 452 ? 3.800 0.367 11.092 1.00 61.84 452 PRO A N 1
ATOM 3388 C CA . PRO A 1 452 ? 2.522 -0.263 10.752 1.00 61.84 452 PRO A CA 1
ATOM 3389 C C . PRO A 1 452 ? 2.408 -0.665 9.275 1.00 61.84 452 PRO A C 1
ATOM 3391 O O . PRO A 1 452 ? 1.708 -1.613 8.929 1.00 61.84 452 PRO A O 1
ATOM 3394 N N . GLN A 1 453 ? 3.135 0.015 8.387 1.00 67.56 453 GLN A N 1
ATOM 3395 C CA . GLN A 1 453 ? 3.208 -0.297 6.964 1.00 67.56 453 GLN A CA 1
ATOM 3396 C C . GLN A 1 453 ? 4.223 -1.404 6.632 1.00 67.56 453 GLN A C 1
ATOM 3398 O O . GLN A 1 453 ? 4.330 -1.779 5.465 1.00 67.56 453 GLN A O 1
ATOM 3403 N N . LEU A 1 454 ? 4.947 -1.974 7.606 1.00 73.81 454 LEU A N 1
ATOM 3404 C CA . LEU A 1 454 ? 6.022 -2.947 7.364 1.00 73.81 454 LEU A CA 1
ATOM 3405 C C . LEU A 1 454 ? 5.577 -4.134 6.499 1.00 73.81 454 LEU A C 1
ATOM 3407 O O . LEU A 1 454 ? 6.291 -4.534 5.582 1.00 73.81 454 LEU A O 1
ATOM 3411 N N . GLN A 1 455 ? 4.384 -4.673 6.741 1.00 77.19 455 GLN A N 1
ATOM 3412 C CA . GLN A 1 455 ? 3.844 -5.770 5.937 1.00 77.19 455 GLN A CA 1
ATOM 3413 C C . GLN A 1 455 ? 3.641 -5.373 4.467 1.00 77.19 455 GLN A C 1
ATOM 3415 O O . GLN A 1 455 ? 3.956 -6.147 3.558 1.00 77.19 455 GLN A O 1
ATOM 3420 N N . SER A 1 456 ? 3.133 -4.162 4.230 1.00 77.94 456 SER A N 1
ATOM 3421 C CA . SER A 1 456 ? 2.936 -3.612 2.887 1.00 77.94 456 SER A CA 1
ATOM 3422 C C . SER A 1 456 ? 4.280 -3.364 2.202 1.00 77.94 456 SER A C 1
ATOM 3424 O O . SER A 1 456 ? 4.494 -3.822 1.082 1.00 77.94 456 SER A O 1
ATOM 3426 N N . GLU A 1 457 ? 5.230 -2.749 2.908 1.00 81.69 457 GLU A N 1
ATOM 3427 C CA . GLU A 1 457 ? 6.587 -2.487 2.414 1.00 81.69 457 GLU A CA 1
ATOM 3428 C C . GLU A 1 457 ? 7.329 -3.781 2.055 1.00 81.69 457 GLU A C 1
ATOM 3430 O O . GLU A 1 457 ? 7.991 -3.864 1.017 1.00 81.69 457 GLU A O 1
ATOM 3435 N N . ILE A 1 458 ? 7.179 -4.834 2.864 1.00 82.31 458 ILE A N 1
ATOM 3436 C CA . ILE A 1 458 ? 7.738 -6.158 2.570 1.00 82.31 458 ILE A CA 1
ATOM 3437 C C . ILE A 1 458 ? 7.051 -6.787 1.358 1.00 82.31 458 ILE A C 1
ATOM 3439 O O . ILE A 1 458 ? 7.736 -7.329 0.491 1.00 82.31 458 ILE A O 1
ATOM 3443 N N . SER A 1 459 ? 5.728 -6.674 1.239 1.00 82.50 459 SER A N 1
ATOM 3444 C CA . SER A 1 459 ? 4.977 -7.205 0.092 1.00 82.50 459 SER A CA 1
ATOM 3445 C C . SER A 1 459 ? 5.373 -6.517 -1.221 1.00 82.50 459 SER A C 1
ATOM 3447 O O . SER A 1 459 ? 5.635 -7.182 -2.228 1.00 82.50 459 SER A O 1
ATOM 3449 N N . GLN A 1 460 ? 5.497 -5.189 -1.203 1.00 87.50 460 GLN A N 1
ATOM 3450 C CA . GLN A 1 460 ? 5.969 -4.398 -2.341 1.00 87.50 460 GLN A CA 1
ATOM 3451 C C . GLN A 1 460 ? 7.425 -4.742 -2.684 1.00 87.50 460 GLN A C 1
ATOM 3453 O O . GLN A 1 460 ? 7.748 -4.969 -3.851 1.00 87.50 460 GLN A O 1
ATOM 3458 N N . SER A 1 461 ? 8.283 -4.904 -1.672 1.00 87.56 461 SER A N 1
ATOM 3459 C CA . SER A 1 461 ? 9.670 -5.349 -1.852 1.00 87.56 461 SER A CA 1
ATOM 3460 C C . SER A 1 461 ? 9.762 -6.748 -2.467 1.00 87.56 461 SER A C 1
ATOM 3462 O O . SER A 1 461 ? 10.563 -6.961 -3.375 1.00 87.56 461 SER A O 1
ATOM 3464 N N . LEU A 1 462 ? 8.924 -7.699 -2.039 1.00 86.44 462 LEU A N 1
ATOM 3465 C CA . LEU A 1 462 ? 8.858 -9.058 -2.592 1.00 86.44 462 LEU A CA 1
ATOM 3466 C C . LEU A 1 462 ? 8.441 -9.065 -4.068 1.00 86.44 462 LEU A C 1
ATOM 3468 O O . LEU A 1 462 ? 8.979 -9.855 -4.854 1.00 86.44 462 LEU A O 1
ATOM 3472 N N . SER A 1 463 ? 7.502 -8.193 -4.443 1.00 88.44 463 SER A N 1
ATOM 3473 C CA . SER A 1 463 ? 7.057 -8.010 -5.829 1.00 88.44 463 SER A CA 1
ATOM 3474 C C . SER A 1 463 ? 8.156 -7.388 -6.697 1.00 88.44 463 SER A C 1
ATOM 3476 O O . SER A 1 463 ? 8.516 -7.933 -7.749 1.00 88.44 463 SER A O 1
ATOM 3478 N N . ALA A 1 464 ? 8.767 -6.299 -6.220 1.00 88.88 464 ALA A N 1
ATOM 3479 C CA . ALA A 1 464 ? 9.865 -5.625 -6.905 1.00 88.88 464 ALA A CA 1
ATOM 3480 C C . ALA A 1 464 ? 11.076 -6.558 -7.086 1.00 88.88 464 ALA A C 1
ATOM 3482 O O . ALA A 1 464 ? 11.632 -6.653 -8.181 1.00 88.88 464 ALA A O 1
ATOM 3483 N N . PHE A 1 465 ? 11.427 -7.336 -6.058 1.00 86.62 465 PHE A N 1
ATOM 3484 C CA . PHE A 1 465 ? 12.449 -8.381 -6.141 1.00 86.62 465 PHE A CA 1
ATOM 3485 C C . PHE A 1 465 ? 12.107 -9.496 -7.118 1.00 86.62 465 PHE A C 1
ATOM 3487 O O . PHE A 1 465 ? 12.983 -9.920 -7.870 1.00 86.62 465 PHE A O 1
ATOM 3494 N N . GLY A 1 466 ? 10.857 -9.963 -7.149 1.00 87.94 466 GLY A N 1
ATOM 3495 C CA . GLY A 1 466 ? 10.427 -10.954 -8.134 1.00 87.94 466 GLY A CA 1
ATOM 3496 C C . GLY A 1 466 ? 10.618 -10.455 -9.568 1.00 87.94 466 GLY A C 1
ATOM 3497 O O . GLY A 1 466 ? 11.163 -11.170 -10.412 1.00 87.94 466 GLY A O 1
ATOM 3498 N N . THR A 1 467 ? 10.243 -9.201 -9.822 1.00 91.00 467 THR A N 1
ATOM 3499 C CA . THR A 1 467 ? 10.408 -8.557 -11.131 1.00 91.00 467 THR A CA 1
ATOM 3500 C C . THR A 1 467 ? 11.885 -8.393 -11.494 1.00 91.00 467 THR A C 1
ATOM 3502 O O . THR A 1 467 ? 12.295 -8.773 -12.593 1.00 91.00 467 THR A O 1
ATOM 3505 N N . LEU A 1 468 ? 12.707 -7.893 -10.566 1.00 91.25 468 LEU A N 1
ATOM 3506 C CA . LEU A 1 468 ? 14.143 -7.707 -10.776 1.00 91.25 468 LEU A CA 1
ATOM 3507 C C . LEU A 1 468 ? 14.867 -9.031 -11.034 1.00 91.25 468 LEU A C 1
ATOM 3509 O O . LEU A 1 468 ? 15.695 -9.108 -11.942 1.00 91.25 468 LEU A O 1
ATOM 3513 N N . GLN A 1 469 ? 14.524 -10.089 -10.300 1.00 89.56 469 GLN A N 1
ATOM 3514 C CA . GLN A 1 469 ? 15.065 -11.426 -10.528 1.00 89.56 469 GLN A CA 1
ATOM 3515 C C . GLN A 1 469 ? 14.706 -11.934 -11.929 1.00 89.56 469 GLN A C 1
ATOM 3517 O O . GLN A 1 469 ? 15.586 -12.367 -12.672 1.00 89.56 469 GLN A O 1
ATOM 3522 N N . SER A 1 470 ? 13.431 -11.830 -12.320 1.00 91.50 470 SER A N 1
ATOM 3523 C CA . SER A 1 470 ? 12.977 -12.245 -13.650 1.00 91.50 470 SER A CA 1
ATOM 3524 C C . SER A 1 470 ? 13.706 -11.491 -14.763 1.00 91.50 470 SER A C 1
ATOM 3526 O O . SER A 1 470 ? 14.135 -12.108 -15.737 1.00 91.50 470 SER A O 1
ATOM 3528 N N . LYS A 1 471 ? 13.866 -10.170 -14.624 1.00 93.69 471 LYS A N 1
ATOM 3529 C CA . LYS A 1 471 ? 14.557 -9.340 -15.620 1.00 93.69 471 LYS A CA 1
ATOM 3530 C C . LYS A 1 471 ? 16.059 -9.586 -15.655 1.00 93.69 471 LYS A C 1
ATOM 3532 O O . LYS A 1 471 ? 16.636 -9.569 -16.733 1.00 93.69 471 LYS A O 1
ATOM 3537 N N . THR A 1 472 ? 16.673 -9.896 -14.517 1.00 92.50 472 THR A N 1
ATOM 3538 C CA . THR A 1 472 ? 18.087 -10.288 -14.456 1.00 92.50 472 THR A CA 1
ATOM 3539 C C . THR A 1 472 ? 18.323 -11.616 -15.177 1.00 92.50 472 THR A C 1
ATOM 3541 O O . THR A 1 472 ? 19.256 -11.709 -15.964 1.00 92.50 472 THR A O 1
ATOM 3544 N N . ASN A 1 473 ? 17.450 -12.613 -14.993 1.00 91.50 473 ASN A N 1
ATOM 3545 C CA . ASN A 1 473 ? 17.554 -13.894 -15.705 1.00 91.50 473 ASN A CA 1
ATOM 3546 C C . ASN A 1 473 ? 17.407 -13.718 -17.220 1.00 91.50 473 ASN A C 1
ATOM 3548 O O . ASN A 1 473 ? 18.240 -14.204 -17.981 1.00 91.50 473 ASN A O 1
ATOM 3552 N N . GLN A 1 474 ? 16.387 -12.962 -17.641 1.00 92.50 474 GLN A N 1
ATOM 3553 C CA . GLN A 1 474 ? 16.179 -12.619 -19.048 1.00 92.50 474 GLN A CA 1
ATOM 3554 C C . GLN A 1 474 ? 17.417 -11.913 -19.633 1.00 92.50 474 GLN A C 1
ATOM 3556 O O . GLN A 1 474 ? 17.885 -12.262 -20.715 1.00 92.50 474 GLN A O 1
ATOM 3561 N N . MET A 1 475 ? 17.989 -10.961 -18.889 1.00 94.75 475 MET A N 1
ATOM 3562 C CA . MET A 1 475 ? 19.184 -10.229 -19.298 1.00 94.75 475 MET A CA 1
ATOM 3563 C C . MET A 1 475 ? 20.419 -11.132 -19.407 1.00 94.75 475 MET A C 1
ATOM 3565 O O . MET A 1 475 ? 21.148 -11.032 -20.390 1.00 94.75 475 MET A O 1
ATOM 3569 N N . SER A 1 476 ? 20.654 -12.041 -18.455 1.00 92.94 476 SER A N 1
ATOM 3570 C CA . SER A 1 476 ? 21.759 -13.012 -18.521 1.00 92.94 476 SER A CA 1
ATOM 3571 C C . SER A 1 476 ? 21.694 -13.868 -19.792 1.00 92.94 476 SER A C 1
ATOM 3573 O O . SER A 1 476 ? 22.703 -14.029 -20.484 1.00 92.94 476 SER A O 1
ATOM 3575 N N . GLU A 1 477 ? 20.506 -14.364 -20.153 1.00 93.88 477 GLU A N 1
ATOM 3576 C CA . GLU A 1 477 ? 20.290 -15.121 -21.393 1.00 93.88 477 GLU A CA 1
ATOM 3577 C C . GLU A 1 477 ? 20.545 -14.259 -22.637 1.00 93.88 477 GLU A C 1
ATOM 3579 O O . GLU A 1 477 ? 21.249 -14.678 -23.566 1.00 93.88 477 GLU A O 1
ATOM 3584 N N . LYS A 1 478 ? 20.032 -13.021 -22.642 1.00 95.25 478 LYS A N 1
ATOM 3585 C CA . LYS A 1 478 ? 20.218 -12.083 -23.752 1.00 95.25 478 LYS A CA 1
ATOM 3586 C C . LYS A 1 478 ? 21.685 -11.709 -23.951 1.00 95.25 478 LYS A C 1
ATOM 3588 O O . LYS A 1 478 ? 22.177 -11.760 -25.079 1.00 95.25 478 LYS A O 1
ATOM 3593 N N . LEU A 1 479 ? 22.400 -11.387 -22.874 1.00 96.00 479 LEU A N 1
ATOM 3594 C CA . LEU A 1 479 ? 23.827 -11.066 -22.899 1.00 96.00 479 LEU A CA 1
ATOM 3595 C C . LEU A 1 479 ? 24.658 -12.264 -23.361 1.00 96.00 479 LEU A C 1
ATOM 3597 O O . LEU A 1 479 ? 25.592 -12.080 -24.134 1.00 96.00 479 LEU A O 1
ATOM 3601 N N . ALA A 1 480 ? 24.306 -13.491 -22.961 1.00 95.38 480 ALA A N 1
ATOM 3602 C CA . ALA A 1 480 ? 24.974 -14.697 -23.446 1.00 95.38 480 ALA A CA 1
ATOM 3603 C C . ALA A 1 480 ? 24.811 -14.881 -24.965 1.00 95.38 480 ALA A C 1
ATOM 3605 O O . ALA A 1 480 ? 25.791 -15.155 -25.659 1.00 95.38 480 ALA A O 1
ATOM 3606 N N . SER A 1 481 ? 23.595 -14.688 -25.486 1.00 94.81 481 SER A N 1
ATOM 3607 C CA . SER A 1 481 ? 23.313 -14.776 -26.923 1.00 94.81 481 SER A CA 1
ATOM 3608 C C . SER A 1 481 ? 24.032 -13.683 -27.728 1.00 94.81 481 SER A C 1
ATOM 3610 O O . SER A 1 481 ? 24.644 -13.968 -28.764 1.00 94.81 481 SER A O 1
ATOM 3612 N N . VAL A 1 482 ? 24.014 -12.437 -27.240 1.00 95.38 482 VAL A N 1
ATOM 3613 C CA . VAL A 1 482 ? 24.682 -11.308 -27.903 1.00 95.38 482 VAL A CA 1
ATOM 3614 C C . VAL A 1 482 ? 26.205 -11.443 -27.842 1.00 95.38 482 VAL A C 1
ATOM 3616 O O . VAL A 1 482 ? 26.855 -11.230 -28.859 1.00 95.38 482 VAL A O 1
ATOM 3619 N N . SER A 1 483 ? 26.773 -11.856 -26.704 1.00 95.88 483 SER A N 1
ATOM 3620 C CA . SER A 1 483 ? 28.208 -12.147 -26.544 1.00 95.88 483 SER A CA 1
ATOM 3621 C C . SER A 1 483 ? 28.695 -13.157 -27.588 1.00 95.88 483 SER A C 1
ATOM 3623 O O . SER A 1 483 ? 29.614 -12.861 -28.351 1.00 95.88 483 SER A O 1
ATOM 3625 N N . SER A 1 484 ? 27.997 -14.293 -27.727 1.00 94.69 484 SER A N 1
ATOM 3626 C CA . SER A 1 484 ? 28.323 -15.301 -28.747 1.00 94.69 484 SER A CA 1
ATOM 3627 C C . SER A 1 484 ? 28.301 -14.711 -30.158 1.00 94.69 484 SER A C 1
ATOM 3629 O O . SER A 1 484 ? 29.231 -14.920 -30.932 1.00 94.69 484 SER A O 1
ATOM 3631 N N . THR A 1 485 ? 27.268 -13.927 -30.480 1.00 94.44 485 THR A N 1
ATOM 3632 C CA . THR A 1 485 ? 27.134 -13.308 -31.806 1.00 94.44 485 THR A CA 1
ATOM 3633 C C . THR A 1 485 ? 28.241 -12.282 -32.070 1.00 94.44 485 THR A C 1
ATOM 3635 O O . THR A 1 485 ? 28.739 -12.189 -33.188 1.00 94.44 485 THR A O 1
ATOM 3638 N N . LEU A 1 486 ? 28.644 -11.508 -31.058 1.00 95.06 486 LEU A N 1
ATOM 3639 C CA . LEU A 1 486 ? 29.723 -10.525 -31.165 1.00 95.06 486 LEU A CA 1
ATOM 3640 C C . LEU A 1 486 ? 31.092 -11.190 -31.337 1.00 95.06 486 LEU A C 1
ATOM 3642 O O . LEU A 1 486 ? 31.904 -10.683 -32.106 1.00 95.06 486 LEU A O 1
ATOM 3646 N N . SER A 1 487 ? 31.328 -12.331 -30.685 1.00 94.81 487 SER A N 1
ATOM 3647 C CA . SER A 1 487 ? 32.544 -13.134 -30.858 1.00 94.81 487 SER A CA 1
ATOM 3648 C C . SER A 1 487 ? 32.679 -13.675 -32.289 1.00 94.81 487 SER A C 1
ATOM 3650 O O . SER A 1 487 ? 33.729 -13.525 -32.931 1.00 94.81 487 SER A O 1
ATOM 3652 N N . ASP A 1 488 ? 31.583 -14.215 -32.836 1.00 93.31 488 ASP A N 1
ATOM 3653 C CA . ASP A 1 488 ? 31.511 -14.669 -34.229 1.00 93.31 488 ASP A CA 1
ATOM 3654 C C . ASP A 1 488 ? 31.680 -13.497 -35.205 1.00 93.31 488 ASP A C 1
ATOM 3656 O O . ASP A 1 488 ? 32.427 -13.596 -36.183 1.00 93.31 488 ASP A O 1
ATOM 3660 N N . ALA A 1 489 ? 31.030 -12.363 -34.919 1.00 92.25 489 ALA A N 1
ATOM 3661 C CA . ALA A 1 489 ? 31.130 -11.153 -35.722 1.00 92.25 489 ALA A CA 1
ATOM 3662 C C . ALA A 1 489 ? 32.559 -10.601 -35.734 1.00 92.25 489 ALA A C 1
ATOM 3664 O O . ALA A 1 489 ? 33.070 -10.271 -36.800 1.00 92.25 489 ALA A O 1
ATOM 3665 N N . GLU A 1 490 ? 33.231 -10.526 -34.585 1.00 92.12 490 GLU A N 1
ATOM 3666 C CA . GLU A 1 490 ? 34.616 -10.065 -34.501 1.00 92.12 490 GLU A CA 1
ATOM 3667 C C . GLU A 1 490 ? 35.541 -10.952 -35.343 1.00 92.12 490 GLU A C 1
ATOM 3669 O O . GLU A 1 490 ? 36.315 -10.447 -36.163 1.00 92.12 490 GLU A O 1
ATOM 3674 N N . SER A 1 491 ? 35.417 -12.271 -35.190 1.00 90.69 491 SER A N 1
ATOM 3675 C CA . SER A 1 491 ? 36.213 -13.248 -35.936 1.00 90.69 491 SER A CA 1
ATOM 3676 C C . SER A 1 491 ? 35.949 -13.162 -37.443 1.00 90.69 491 SER A C 1
ATOM 3678 O O . SER A 1 491 ? 36.886 -13.067 -38.237 1.00 90.69 491 SER A O 1
ATOM 3680 N N . GLY A 1 492 ? 34.679 -13.136 -37.855 1.00 89.75 492 GLY A N 1
ATOM 3681 C CA . GLY A 1 492 ? 34.280 -13.072 -39.262 1.00 89.75 492 GLY A CA 1
ATOM 3682 C C . GLY A 1 492 ? 34.679 -11.761 -39.940 1.00 89.75 492 GLY A C 1
ATOM 3683 O O . GLY A 1 492 ? 35.209 -11.770 -41.051 1.00 89.75 492 GLY A O 1
ATOM 3684 N N . VAL A 1 493 ? 34.510 -10.632 -39.249 1.00 88.81 493 VAL A N 1
ATOM 3685 C CA . VAL A 1 493 ? 34.902 -9.306 -39.743 1.00 88.81 493 VAL A CA 1
ATOM 3686 C C . VAL A 1 493 ? 36.424 -9.221 -39.907 1.00 88.81 493 VAL A C 1
ATOM 3688 O O . VAL A 1 493 ? 36.896 -8.736 -40.933 1.00 88.81 493 VAL A O 1
ATOM 3691 N N . ARG A 1 494 ? 37.216 -9.738 -38.957 1.00 88.69 494 ARG A N 1
ATOM 3692 C CA . ARG A 1 494 ? 38.686 -9.769 -39.083 1.00 88.69 494 ARG A CA 1
ATOM 3693 C C . ARG A 1 494 ? 39.157 -10.688 -40.215 1.00 88.69 494 ARG A C 1
ATOM 3695 O O . ARG A 1 494 ? 40.083 -10.323 -40.936 1.00 88.69 494 ARG A O 1
ATOM 3702 N N . ASN A 1 495 ? 38.500 -11.831 -40.413 1.00 86.06 495 ASN A N 1
ATOM 3703 C CA . ASN A 1 495 ? 38.832 -12.783 -41.478 1.00 86.06 495 ASN A CA 1
ATOM 3704 C C . ASN A 1 495 ? 38.467 -12.278 -42.887 1.00 86.06 495 ASN A C 1
ATOM 3706 O O . ASN A 1 495 ? 39.104 -12.681 -43.856 1.00 86.06 495 ASN A O 1
ATOM 3710 N N . ALA A 1 496 ? 37.501 -11.361 -43.016 1.00 85.69 496 ALA A N 1
ATOM 3711 C CA . ALA A 1 496 ? 37.101 -10.758 -44.293 1.00 85.69 496 ALA A CA 1
ATOM 3712 C C . ALA A 1 496 ? 38.158 -9.813 -44.914 1.00 85.69 496 ALA A C 1
ATOM 3714 O O . ALA A 1 496 ? 37.957 -9.270 -46.004 1.00 85.69 496 ALA A O 1
ATOM 3715 N N . ALA A 1 497 ? 39.292 -9.588 -44.243 1.00 77.88 497 ALA A N 1
ATOM 3716 C CA . ALA A 1 497 ? 40.394 -8.774 -44.744 1.00 77.88 497 ALA A CA 1
ATOM 3717 C C . ALA A 1 497 ? 41.221 -9.517 -45.820 1.00 77.88 497 ALA A C 1
ATOM 3719 O O . ALA A 1 497 ? 42.382 -9.853 -45.614 1.00 77.88 497 ALA A O 1
ATOM 3720 N N . GLU A 1 498 ? 40.641 -9.749 -47.001 1.00 66.69 498 GLU A N 1
ATOM 3721 C CA . GLU A 1 498 ? 41.309 -10.451 -48.117 1.00 66.69 498 GLU A CA 1
ATOM 3722 C C . GLU A 1 498 ? 42.455 -9.642 -48.761 1.00 66.69 498 GLU A C 1
ATOM 3724 O O . GLU A 1 498 ? 43.328 -10.194 -49.428 1.00 66.69 498 GLU A O 1
ATOM 3729 N N . THR A 1 499 ? 42.466 -8.315 -48.584 1.00 65.88 499 THR A N 1
ATOM 3730 C CA . THR A 1 499 ? 43.516 -7.412 -49.088 1.00 65.88 499 THR A CA 1
ATOM 3731 C C . THR A 1 499 ? 43.796 -6.294 -48.078 1.00 65.88 499 THR A C 1
ATOM 3733 O O . THR A 1 499 ? 42.872 -5.891 -47.365 1.00 65.88 499 THR A O 1
ATOM 3736 N N . PRO A 1 500 ? 45.011 -5.704 -48.043 1.00 71.19 500 PRO A N 1
ATOM 3737 C CA . PRO A 1 500 ? 45.323 -4.578 -47.150 1.00 71.19 500 PRO A CA 1
ATOM 3738 C C . PRO A 1 500 ? 44.344 -3.399 -47.285 1.00 71.19 500 PRO A C 1
ATOM 3740 O O . PRO A 1 500 ? 44.028 -2.714 -46.315 1.00 71.19 500 PRO A O 1
ATOM 3743 N N . VAL A 1 501 ? 43.821 -3.196 -48.498 1.00 67.62 501 VAL A N 1
ATOM 3744 C CA . VAL A 1 501 ? 42.901 -2.111 -48.847 1.00 67.62 501 VAL A CA 1
ATOM 3745 C C . VAL A 1 501 ? 41.510 -2.340 -48.243 1.00 67.62 501 VAL A C 1
ATOM 3747 O O . VAL A 1 501 ? 40.968 -1.447 -47.595 1.00 67.62 501 VAL A O 1
ATOM 3750 N N . VAL A 1 502 ? 40.950 -3.547 -48.375 1.00 76.94 502 VAL A N 1
ATOM 3751 C CA . VAL A 1 502 ? 39.669 -3.906 -47.737 1.00 76.94 502 VAL A CA 1
ATOM 3752 C C . VAL A 1 502 ? 39.830 -3.970 -46.211 1.00 76.94 502 VAL A C 1
ATOM 3754 O O . VAL A 1 502 ? 38.967 -3.487 -45.481 1.00 76.94 502 VAL A O 1
ATOM 3757 N N . GLY A 1 503 ? 40.985 -4.433 -45.723 1.00 81.88 503 GLY A N 1
ATOM 3758 C CA . GLY A 1 503 ? 41.330 -4.437 -44.299 1.00 81.88 503 GLY A CA 1
ATOM 3759 C C . GLY A 1 503 ? 41.278 -3.050 -43.643 1.00 81.88 503 GLY A C 1
ATOM 3760 O O . GLY A 1 503 ? 40.777 -2.924 -42.524 1.00 81.88 503 GLY A O 1
ATOM 3761 N N . SER A 1 504 ? 41.708 -1.987 -44.339 1.00 82.00 504 SER A N 1
ATOM 3762 C CA . SER A 1 504 ? 41.609 -0.614 -43.807 1.00 82.00 504 SER A CA 1
ATOM 3763 C C . SER A 1 504 ? 40.172 -0.096 -43.663 1.00 82.00 504 SER A C 1
ATOM 3765 O O . SER A 1 504 ? 39.907 0.692 -42.759 1.00 82.00 504 SER A O 1
ATOM 3767 N N . LEU A 1 505 ? 39.235 -0.566 -44.498 1.00 83.94 505 LEU A N 1
ATOM 3768 C CA . LEU A 1 505 ? 37.815 -0.201 -44.400 1.00 83.94 505 LEU A CA 1
ATOM 3769 C C . LEU A 1 505 ? 37.113 -0.950 -43.259 1.00 83.94 505 LEU A C 1
ATOM 3771 O O . LEU A 1 505 ? 36.152 -0.446 -42.684 1.00 83.94 505 LEU A O 1
ATOM 3775 N N . ILE A 1 506 ? 37.597 -2.150 -42.934 1.00 87.94 506 ILE A N 1
ATOM 3776 C CA . ILE A 1 506 ? 36.973 -3.055 -41.966 1.00 87.94 506 ILE A CA 1
ATOM 3777 C C . ILE A 1 506 ? 37.502 -2.847 -40.537 1.00 87.94 506 ILE A C 1
ATOM 3779 O O . ILE A 1 506 ? 36.756 -3.012 -39.571 1.00 87.94 506 ILE A O 1
ATOM 3783 N N . SER A 1 507 ? 38.768 -2.444 -40.381 1.00 87.44 507 SER A N 1
ATOM 3784 C CA . SER A 1 507 ? 39.430 -2.312 -39.071 1.00 87.44 507 SER A CA 1
ATOM 3785 C C . SER A 1 507 ? 38.657 -1.463 -38.041 1.00 87.44 507 SER A C 1
ATOM 3787 O O . SER A 1 507 ? 38.549 -1.903 -36.895 1.00 87.44 507 SER A O 1
ATOM 3789 N N . PRO A 1 508 ? 38.062 -0.301 -38.394 1.00 89.38 508 PRO A N 1
ATOM 3790 C CA . PRO A 1 508 ? 37.258 0.475 -37.444 1.00 89.38 508 PRO A CA 1
ATOM 3791 C C . PRO A 1 508 ? 36.030 -0.287 -36.927 1.00 89.38 508 PRO A C 1
ATOM 3793 O O . PRO A 1 508 ? 35.715 -0.219 -35.742 1.00 89.38 508 PRO A O 1
ATOM 3796 N N . VAL A 1 509 ? 35.371 -1.059 -37.798 1.00 90.50 509 VAL A N 1
ATOM 3797 C CA . VAL A 1 509 ? 34.184 -1.854 -37.447 1.00 90.50 509 VAL A CA 1
ATOM 3798 C C . VAL A 1 509 ? 34.569 -3.046 -36.575 1.00 90.50 509 VAL A C 1
ATOM 3800 O O . VAL A 1 509 ? 33.910 -3.295 -35.570 1.00 90.50 509 VAL A O 1
ATOM 3803 N N . ALA A 1 510 ? 35.667 -3.735 -36.901 1.00 91.00 510 ALA A N 1
ATOM 3804 C CA . ALA A 1 510 ? 36.194 -4.828 -36.082 1.00 91.00 510 ALA A CA 1
ATOM 3805 C C . ALA A 1 510 ? 36.521 -4.362 -34.653 1.00 91.00 510 ALA A C 1
ATOM 3807 O O . ALA A 1 510 ? 36.183 -5.038 -33.685 1.00 91.00 510 ALA A O 1
ATOM 3808 N N . ASN A 1 511 ? 37.136 -3.183 -34.515 1.00 91.31 511 ASN A N 1
ATOM 3809 C CA . ASN A 1 511 ? 37.460 -2.606 -33.210 1.00 91.31 511 ASN A CA 1
ATOM 3810 C C . ASN A 1 511 ? 36.203 -2.195 -32.429 1.00 91.31 511 ASN A C 1
ATOM 3812 O O . ASN A 1 511 ? 36.151 -2.412 -31.220 1.00 91.31 511 ASN A O 1
ATOM 3816 N N . ALA A 1 512 ? 35.185 -1.643 -33.101 1.00 93.25 512 ALA A N 1
ATOM 3817 C CA . ALA A 1 512 ? 33.907 -1.322 -32.466 1.00 93.25 512 ALA A CA 1
ATOM 3818 C C . ALA A 1 512 ? 33.202 -2.587 -31.941 1.00 93.25 512 ALA A C 1
ATOM 3820 O O . ALA A 1 512 ? 32.793 -2.620 -30.782 1.00 93.25 512 ALA A O 1
ATOM 3821 N N . ILE A 1 513 ? 33.141 -3.651 -32.753 1.00 93.75 513 ILE A N 1
ATOM 3822 C CA . ILE A 1 513 ? 32.554 -4.944 -32.364 1.00 93.75 513 ILE A CA 1
ATOM 3823 C C . ILE A 1 513 ? 33.331 -5.575 -31.202 1.00 93.75 513 ILE A C 1
ATOM 3825 O O . ILE A 1 513 ? 32.711 -5.985 -30.226 1.00 93.75 513 ILE A O 1
ATOM 3829 N N . GLY A 1 514 ? 34.668 -5.595 -31.252 1.00 94.00 514 GLY A N 1
ATOM 3830 C CA . GLY A 1 514 ? 35.488 -6.129 -30.157 1.00 94.00 514 GLY A CA 1
ATOM 3831 C C . GLY A 1 514 ? 35.340 -5.329 -28.857 1.00 94.00 514 GLY A C 1
ATOM 3832 O O . GLY A 1 514 ? 35.232 -5.902 -27.772 1.00 94.00 514 GLY A O 1
ATOM 3833 N N . SER A 1 515 ? 35.241 -3.996 -28.947 1.00 93.75 515 SER A N 1
ATOM 3834 C CA . SER A 1 515 ? 34.938 -3.165 -27.777 1.00 93.75 515 SER A CA 1
ATOM 3835 C C . SER A 1 515 ? 33.558 -3.480 -27.200 1.00 93.75 515 SER A C 1
ATOM 3837 O O . SER A 1 515 ? 33.406 -3.498 -25.981 1.00 93.75 515 SER A O 1
ATOM 3839 N N . MET A 1 516 ? 32.555 -3.713 -28.050 1.00 95.06 516 MET A N 1
ATOM 3840 C CA . MET A 1 516 ? 31.205 -4.076 -27.619 1.00 95.06 516 MET A CA 1
ATOM 3841 C C . MET A 1 516 ? 31.180 -5.450 -26.947 1.00 95.06 516 MET A C 1
ATOM 3843 O O . MET A 1 516 ? 30.607 -5.595 -25.870 1.00 95.06 516 MET A O 1
ATOM 3847 N N . HIS A 1 517 ? 31.857 -6.433 -27.543 1.00 95.69 517 HIS A N 1
ATOM 3848 C CA . HIS A 1 517 ? 31.993 -7.788 -27.014 1.00 95.69 517 HIS A CA 1
ATOM 3849 C C . HIS A 1 517 ? 32.545 -7.774 -25.585 1.00 95.69 517 HIS A C 1
ATOM 3851 O O . HIS A 1 517 ? 31.919 -8.313 -24.677 1.00 95.69 517 HIS A O 1
ATOM 3857 N N . SER A 1 518 ? 33.645 -7.048 -25.357 1.00 94.81 518 SER A N 1
ATOM 3858 C CA . SER A 1 518 ? 34.257 -6.927 -24.030 1.00 94.81 518 SER A CA 1
ATOM 3859 C C . SER A 1 518 ? 33.323 -6.299 -22.983 1.00 94.81 518 SER A C 1
ATOM 3861 O O . SER A 1 518 ? 33.302 -6.744 -21.833 1.00 94.81 518 SER A O 1
ATOM 3863 N N . GLN A 1 519 ? 32.528 -5.290 -23.362 1.00 95.19 519 GLN A N 1
ATOM 3864 C CA . GLN A 1 519 ? 31.569 -4.653 -22.451 1.00 95.19 519 GLN A CA 1
ATOM 3865 C C . GLN A 1 519 ? 30.386 -5.579 -22.125 1.00 95.19 519 GLN A C 1
ATOM 3867 O O . GLN A 1 519 ? 29.991 -5.680 -20.963 1.00 95.19 519 GLN A O 1
ATOM 3872 N N . VAL A 1 520 ? 29.855 -6.294 -23.124 1.00 95.94 520 VAL A N 1
ATOM 3873 C CA . VAL A 1 520 ? 28.777 -7.282 -22.944 1.00 95.94 520 VAL A CA 1
ATOM 3874 C C . VAL A 1 520 ? 29.229 -8.434 -22.047 1.00 95.94 520 VAL A C 1
ATOM 3876 O O . VAL A 1 520 ? 28.502 -8.798 -21.125 1.00 95.94 520 VAL A O 1
ATOM 3879 N N . ASP A 1 521 ? 30.440 -8.957 -22.247 1.00 94.25 521 ASP A N 1
ATOM 3880 C CA . ASP A 1 521 ? 31.004 -10.027 -21.416 1.00 94.25 521 ASP A CA 1
ATOM 3881 C C . ASP A 1 521 ? 31.188 -9.596 -19.959 1.00 94.25 521 ASP A C 1
ATOM 3883 O O . ASP A 1 521 ? 30.860 -10.343 -19.032 1.00 94.25 521 ASP A O 1
ATOM 3887 N N . SER A 1 522 ? 31.663 -8.366 -19.741 1.00 92.81 522 SER A N 1
ATOM 3888 C CA . SER A 1 522 ? 31.783 -7.804 -18.395 1.00 92.81 522 SER A CA 1
ATOM 3889 C C . SER A 1 522 ? 30.419 -7.677 -17.710 1.00 92.81 522 SER A C 1
ATOM 3891 O O . SER A 1 522 ? 30.280 -8.047 -16.540 1.00 92.81 522 SER A O 1
ATOM 3893 N N . LEU A 1 523 ? 29.400 -7.190 -18.428 1.00 94.00 523 LEU A N 1
ATOM 3894 C CA . LEU A 1 523 ? 28.051 -7.041 -17.884 1.00 94.00 523 LEU A CA 1
ATOM 3895 C C . LEU A 1 523 ? 27.396 -8.397 -17.595 1.00 94.00 523 LEU A C 1
ATOM 3897 O O . LEU A 1 523 ? 26.752 -8.551 -16.558 1.00 94.00 523 LEU A O 1
ATOM 3901 N N . LYS A 1 524 ? 27.616 -9.395 -18.457 1.00 93.81 524 LYS A N 1
ATOM 3902 C CA . LYS A 1 524 ? 27.129 -10.766 -18.268 1.00 93.81 524 LYS A CA 1
ATOM 3903 C C . LYS A 1 524 ? 27.626 -11.363 -16.952 1.00 93.81 524 LYS A C 1
ATOM 3905 O O . LYS A 1 524 ? 26.822 -11.843 -16.160 1.00 93.81 524 LYS A O 1
ATOM 3910 N N . GLY A 1 525 ? 28.929 -11.256 -16.670 1.00 88.19 525 GLY A N 1
ATOM 3911 C CA . GLY A 1 525 ? 29.497 -11.757 -15.412 1.00 88.19 525 GLY A CA 1
ATOM 3912 C C . GLY A 1 525 ? 28.879 -11.108 -14.164 1.00 88.19 525 GLY A C 1
ATOM 3913 O O . GLY A 1 525 ? 28.688 -11.772 -13.140 1.00 88.19 525 GLY A O 1
ATOM 3914 N N . LYS A 1 526 ? 28.506 -9.822 -14.252 1.00 87.69 526 LYS A N 1
ATOM 3915 C CA . LYS A 1 526 ? 27.784 -9.120 -13.178 1.00 87.69 526 LYS A CA 1
ATOM 3916 C C . LYS A 1 526 ? 26.343 -9.620 -13.031 1.00 87.69 526 LYS A C 1
ATOM 3918 O O . LYS A 1 526 ? 25.907 -9.838 -11.904 1.00 87.69 526 LYS A O 1
ATOM 3923 N N . ALA A 1 527 ? 25.628 -9.827 -14.139 1.00 89.50 527 ALA A N 1
ATOM 3924 C CA . ALA A 1 527 ? 24.248 -10.319 -14.132 1.00 89.50 527 ALA A CA 1
ATOM 3925 C C . ALA A 1 527 ? 24.138 -11.736 -13.533 1.00 89.50 527 ALA A C 1
ATOM 3927 O O . ALA A 1 527 ? 23.307 -11.967 -12.652 1.00 89.50 527 ALA A O 1
ATOM 3928 N N . ASP A 1 528 ? 25.041 -12.645 -13.914 1.00 83.88 528 ASP A N 1
ATOM 3929 C CA . ASP A 1 528 ? 25.060 -14.027 -13.413 1.00 83.88 528 ASP A CA 1
ATOM 3930 C C . ASP A 1 528 ? 25.310 -14.082 -11.895 1.00 83.88 528 ASP A C 1
ATOM 3932 O O . ASP A 1 528 ? 24.622 -14.797 -11.162 1.00 83.88 528 ASP A O 1
ATOM 3936 N N . SER A 1 529 ? 26.242 -13.260 -11.401 1.00 79.50 529 SER A N 1
ATOM 3937 C CA . SER A 1 529 ? 26.535 -13.142 -9.963 1.00 79.50 529 SER A CA 1
ATOM 3938 C C . SER A 1 529 ? 25.348 -12.575 -9.172 1.00 79.50 529 SER A C 1
ATOM 3940 O O . SER A 1 529 ? 25.121 -12.950 -8.022 1.00 79.50 529 SER A O 1
ATOM 3942 N N . PHE A 1 530 ? 24.577 -11.675 -9.785 1.00 82.81 530 PHE A N 1
ATOM 3943 C CA . PHE A 1 530 ? 23.444 -11.011 -9.148 1.00 82.81 530 PHE A CA 1
ATOM 3944 C C . PHE A 1 530 ? 22.222 -11.931 -9.000 1.00 82.81 530 PHE A C 1
ATOM 3946 O O . PHE A 1 530 ? 21.581 -11.945 -7.946 1.00 82.81 530 PHE A O 1
ATOM 3953 N N . SER A 1 531 ? 21.922 -12.744 -10.020 1.00 79.81 531 SER A N 1
ATOM 3954 C CA . SER A 1 531 ? 20.748 -13.632 -10.033 1.00 79.81 531 SER A CA 1
ATOM 3955 C C . SER A 1 531 ? 20.729 -14.643 -8.875 1.00 79.81 531 SER A C 1
ATOM 3957 O O . SER A 1 531 ? 19.701 -14.805 -8.206 1.00 79.81 531 SER A O 1
ATOM 3959 N N . SER A 1 532 ? 21.872 -15.274 -8.578 1.00 72.62 532 SER A N 1
ATOM 3960 C CA . SER A 1 532 ? 21.966 -16.328 -7.557 1.00 72.62 532 SER A CA 1
ATOM 3961 C C . SER A 1 532 ? 21.597 -15.844 -6.148 1.00 72.62 532 SER A C 1
ATOM 3963 O O . SER A 1 532 ? 21.016 -16.601 -5.373 1.00 72.62 532 SER A O 1
ATOM 3965 N N . ASN A 1 533 ? 21.900 -14.588 -5.809 1.00 73.44 533 ASN A N 1
ATOM 3966 C CA . ASN A 1 533 ? 21.696 -14.059 -4.458 1.00 73.44 533 ASN A CA 1
ATOM 3967 C C . ASN A 1 533 ? 20.242 -13.628 -4.192 1.00 73.44 533 ASN A C 1
ATOM 3969 O O . ASN A 1 533 ? 19.783 -13.674 -3.051 1.00 73.44 533 ASN A O 1
ATOM 3973 N N . MET A 1 534 ? 19.483 -13.243 -5.226 1.00 80.25 534 MET A N 1
ATOM 3974 C CA . MET A 1 534 ? 18.108 -12.748 -5.057 1.00 80.25 534 MET A CA 1
ATOM 3975 C C . MET A 1 534 ? 17.100 -13.846 -4.704 1.00 80.25 534 MET A C 1
ATOM 3977 O O . MET A 1 534 ? 16.191 -13.611 -3.905 1.00 80.25 534 MET A O 1
ATOM 3981 N N . GLY A 1 535 ? 17.249 -15.046 -5.274 1.00 78.25 535 GLY A N 1
ATOM 3982 C CA . GLY A 1 535 ? 16.288 -16.135 -5.072 1.00 78.25 535 GLY A CA 1
ATOM 3983 C C . GLY A 1 535 ? 16.189 -16.585 -3.613 1.00 78.25 535 GLY A C 1
ATOM 3984 O O . GLY A 1 535 ? 15.089 -16.736 -3.082 1.00 78.25 535 GLY A O 1
ATOM 3985 N N . GLU A 1 536 ? 17.335 -16.737 -2.946 1.00 81.81 536 GLU A N 1
ATOM 3986 C CA . GLU A 1 536 ? 17.395 -17.158 -1.544 1.00 81.81 536 GLU A CA 1
ATOM 3987 C C . GLU A 1 536 ? 16.805 -16.098 -0.600 1.00 81.81 536 GLU A C 1
ATOM 3989 O O . GLU A 1 536 ? 16.008 -16.423 0.282 1.00 81.81 536 GLU A O 1
ATOM 3994 N N . GLN A 1 537 ? 17.153 -14.822 -0.799 1.00 85.12 537 GLN A N 1
ATOM 3995 C CA . GLN A 1 537 ? 16.688 -13.745 0.081 1.00 85.12 537 GLN A CA 1
ATOM 3996 C C . GLN A 1 537 ? 15.189 -13.476 -0.072 1.00 85.12 537 GLN A C 1
ATOM 3998 O O . GLN A 1 537 ? 14.505 -13.226 0.921 1.00 85.12 537 GLN A O 1
ATOM 4003 N N . ARG A 1 538 ? 14.642 -13.619 -1.285 1.00 84.88 538 ARG A N 1
ATOM 4004 C CA . ARG A 1 538 ? 13.197 -13.511 -1.520 1.00 84.88 538 ARG A CA 1
ATOM 4005 C C . ARG A 1 538 ? 12.413 -14.591 -0.770 1.00 84.88 538 ARG A C 1
ATOM 4007 O O . ARG A 1 538 ? 11.394 -14.283 -0.158 1.00 84.88 538 ARG A O 1
ATOM 4014 N N . ALA A 1 539 ? 12.895 -15.835 -0.773 1.00 85.12 539 ALA A N 1
ATOM 4015 C CA . ALA A 1 539 ? 12.250 -16.927 -0.044 1.00 85.12 539 ALA A CA 1
ATOM 4016 C C . ALA A 1 539 ? 12.251 -16.688 1.476 1.00 85.12 539 ALA A C 1
ATOM 4018 O O . ALA A 1 539 ? 11.230 -16.886 2.133 1.00 85.12 539 ALA A O 1
ATOM 4019 N N . LYS A 1 540 ? 13.369 -16.200 2.031 1.00 84.94 540 LYS A N 1
ATOM 4020 C CA . LYS A 1 540 ? 13.470 -15.852 3.459 1.00 84.94 540 LYS A CA 1
ATOM 4021 C C . LYS A 1 540 ? 12.523 -14.718 3.840 1.00 84.94 540 LYS A C 1
ATOM 4023 O O . LYS A 1 540 ? 11.823 -14.826 4.841 1.00 84.94 540 LYS A O 1
ATOM 4028 N N . LEU A 1 541 ? 12.460 -13.663 3.030 1.00 83.50 541 LEU A N 1
ATOM 4029 C CA . LEU A 1 541 ? 11.574 -12.525 3.270 1.00 83.50 541 LEU A CA 1
ATOM 4030 C C . LEU A 1 541 ? 10.084 -12.927 3.220 1.00 83.50 541 LEU A C 1
ATOM 4032 O O . LEU A 1 541 ? 9.288 -12.467 4.040 1.00 83.50 541 LEU A O 1
ATOM 4036 N N . SER A 1 542 ? 9.720 -13.846 2.319 1.00 86.25 542 SER A N 1
ATOM 4037 C CA . SER A 1 542 ? 8.377 -14.442 2.280 1.00 86.25 542 SER A CA 1
ATOM 4038 C C . SER A 1 542 ? 8.066 -15.215 3.565 1.00 86.25 542 SER A C 1
ATOM 4040 O O . SER A 1 542 ? 7.030 -14.988 4.182 1.00 86.25 542 SER A O 1
ATOM 4042 N N . ALA A 1 543 ? 8.994 -16.063 4.024 1.00 86.12 543 ALA A N 1
ATOM 4043 C CA . ALA A 1 543 ? 8.806 -16.881 5.223 1.00 86.12 543 ALA A CA 1
ATOM 4044 C C . ALA A 1 543 ? 8.620 -16.051 6.509 1.00 86.12 543 ALA A C 1
ATOM 4046 O O . ALA A 1 543 ? 7.873 -16.455 7.405 1.00 86.12 543 ALA A O 1
ATOM 4047 N N . VAL A 1 544 ? 9.264 -14.881 6.600 1.00 85.44 544 VAL A N 1
ATOM 4048 C CA . VAL A 1 544 ? 9.047 -13.927 7.702 1.00 85.44 544 VAL A CA 1
ATOM 4049 C C . VAL A 1 544 ? 7.595 -13.461 7.722 1.00 85.44 544 VAL A C 1
ATOM 4051 O O . VAL A 1 544 ? 6.954 -13.515 8.767 1.00 85.44 544 VAL A O 1
ATOM 4054 N N . THR A 1 545 ? 7.063 -13.061 6.568 1.00 85.12 545 THR A N 1
ATOM 4055 C CA . THR A 1 545 ? 5.680 -12.575 6.451 1.00 85.12 545 THR A CA 1
ATOM 4056 C C . THR A 1 545 ? 4.681 -13.667 6.834 1.00 85.12 545 THR A C 1
ATOM 4058 O O . THR A 1 545 ? 3.778 -13.429 7.634 1.00 85.12 545 THR A O 1
ATOM 4061 N N . ASP A 1 546 ? 4.887 -14.891 6.343 1.00 85.81 546 ASP A N 1
ATOM 4062 C CA . ASP A 1 546 ? 4.021 -16.032 6.658 1.00 85.81 546 ASP A CA 1
ATOM 4063 C C . ASP A 1 546 ? 4.045 -16.373 8.154 1.00 85.81 546 ASP A C 1
ATOM 4065 O O . ASP A 1 546 ? 3.001 -16.631 8.760 1.00 85.81 546 ASP A O 1
ATOM 4069 N N . THR A 1 547 ? 5.230 -16.336 8.774 1.00 89.06 547 THR A N 1
ATOM 4070 C CA . THR A 1 547 ? 5.369 -16.568 10.218 1.00 89.06 547 THR A CA 1
ATOM 4071 C C . THR A 1 547 ? 4.665 -15.473 11.016 1.00 89.06 547 THR A C 1
ATOM 4073 O O . THR A 1 547 ? 3.915 -15.795 11.938 1.00 89.06 547 THR A O 1
ATOM 4076 N N . ALA A 1 548 ? 4.871 -14.199 10.667 1.00 87.69 548 ALA A N 1
ATOM 4077 C CA . ALA A 1 548 ? 4.249 -13.076 11.364 1.00 87.69 548 ALA A CA 1
ATOM 4078 C C . ALA A 1 548 ? 2.717 -13.176 11.299 1.00 87.69 548 ALA A C 1
ATOM 4080 O O . ALA A 1 548 ? 2.057 -13.178 12.332 1.00 87.69 548 ALA A O 1
ATOM 4081 N N . ASN A 1 549 ? 2.149 -13.388 10.110 1.00 87.12 549 ASN A N 1
ATOM 4082 C CA . ASN A 1 549 ? 0.697 -13.502 9.932 1.00 87.12 549 ASN A CA 1
ATOM 4083 C C . ASN A 1 549 ? 0.098 -14.668 10.726 1.00 87.12 549 ASN A C 1
ATOM 4085 O O . ASN A 1 549 ? -0.964 -14.540 11.343 1.00 87.12 549 ASN A O 1
ATOM 4089 N N . LYS A 1 550 ? 0.788 -15.816 10.736 1.00 88.25 550 LYS A N 1
ATOM 4090 C CA . LYS A 1 550 ? 0.369 -16.974 11.526 1.00 88.25 550 LYS A CA 1
ATOM 4091 C C . LYS A 1 550 ? 0.373 -16.646 13.019 1.00 88.25 550 LYS A C 1
ATOM 4093 O O . LYS A 1 550 ? -0.596 -16.955 13.709 1.00 88.25 550 LYS A O 1
ATOM 4098 N N . ARG A 1 551 ? 1.442 -16.018 13.511 1.00 91.94 551 ARG A N 1
ATOM 4099 C CA . ARG A 1 551 ? 1.594 -15.699 14.931 1.00 91.94 551 ARG A CA 1
ATOM 4100 C C . ARG A 1 551 ? 0.593 -14.643 15.401 1.00 91.94 551 ARG A C 1
ATOM 4102 O O . ARG A 1 551 ? 0.007 -14.813 16.466 1.00 91.94 551 ARG A O 1
ATOM 4109 N N . ASP A 1 552 ? 0.351 -13.613 14.595 1.00 88.88 552 ASP A N 1
ATOM 4110 C CA . ASP A 1 552 ? -0.678 -12.597 14.845 1.00 88.88 552 ASP A CA 1
ATOM 4111 C C . ASP A 1 552 ? -2.070 -13.240 14.973 1.00 88.88 552 ASP A C 1
ATOM 4113 O O . ASP A 1 552 ? -2.773 -13.040 15.965 1.00 88.88 552 ASP A O 1
ATOM 4117 N N . SER A 1 553 ? -2.412 -14.130 14.034 1.00 88.50 553 SER A N 1
ATOM 4118 C CA . SER A 1 553 ? -3.679 -14.874 14.048 1.00 88.50 553 SER A CA 1
ATOM 4119 C C . SER A 1 553 ? -3.832 -15.759 15.293 1.00 88.50 553 SER A C 1
ATOM 4121 O O . SER A 1 553 ? -4.913 -15.832 15.880 1.00 88.50 553 SER A O 1
ATOM 4123 N N . GLU A 1 554 ? -2.756 -16.427 15.725 1.00 91.19 554 GLU A N 1
ATOM 4124 C CA . GLU A 1 554 ? -2.749 -17.232 16.953 1.00 91.19 554 GLU A CA 1
ATOM 4125 C C . GLU A 1 554 ? -3.000 -16.374 18.202 1.00 91.19 554 GLU A C 1
ATOM 4127 O O . GLU A 1 554 ? -3.805 -16.760 19.054 1.00 91.19 554 GLU A O 1
ATOM 4132 N N . LEU A 1 555 ? -2.349 -15.211 18.311 1.00 92.62 555 LEU A N 1
ATOM 4133 C CA . LEU A 1 555 ? -2.524 -14.289 19.437 1.00 92.62 555 LEU A CA 1
ATOM 4134 C C . LEU A 1 555 ? -3.950 -13.721 19.477 1.00 92.62 555 LEU A C 1
ATOM 4136 O O . LEU A 1 555 ? -4.606 -13.803 20.518 1.00 92.62 555 LEU A O 1
ATOM 4140 N N . LYS A 1 556 ? -4.472 -13.249 18.337 1.00 92.69 556 LYS A N 1
ATOM 4141 C CA . LYS A 1 556 ? -5.863 -12.781 18.203 1.00 92.69 556 LYS A CA 1
ATOM 4142 C C . LYS A 1 556 ? -6.860 -13.863 18.608 1.00 92.69 556 LYS A C 1
ATOM 4144 O O . LYS A 1 556 ? -7.770 -13.610 19.397 1.00 92.69 556 LYS A O 1
ATOM 4149 N N . SER A 1 557 ? -6.658 -15.101 18.149 1.00 89.81 557 SER A N 1
ATOM 4150 C CA . SER A 1 557 ? -7.514 -16.232 18.527 1.00 89.81 557 SER A CA 1
ATOM 4151 C C . SER A 1 557 ? -7.488 -16.507 20.034 1.00 89.81 557 SER A C 1
ATOM 4153 O O . SER A 1 557 ? -8.542 -16.757 20.621 1.00 89.81 557 SER A O 1
ATOM 4155 N N . GLN A 1 558 ? -6.311 -16.478 20.666 1.00 92.12 558 GLN A N 1
ATOM 4156 C CA . GLN A 1 558 ? -6.172 -16.703 22.109 1.00 92.12 558 GLN A CA 1
ATOM 4157 C C . GLN A 1 558 ? -6.795 -15.568 22.931 1.00 92.12 558 GLN A C 1
ATOM 4159 O O . GLN A 1 558 ? -7.378 -15.821 23.986 1.00 92.12 558 GLN A O 1
ATOM 4164 N N . TRP A 1 559 ? -6.698 -14.325 22.459 1.00 93.88 559 TRP A N 1
ATOM 4165 C CA . TRP A 1 559 ? -7.295 -13.169 23.123 1.00 93.88 559 TRP A CA 1
ATOM 4166 C C . TRP A 1 559 ? -8.824 -13.165 22.999 1.00 93.88 559 TRP A C 1
ATOM 4168 O O . TRP A 1 559 ? -9.519 -12.992 24.000 1.00 93.88 559 TRP A O 1
ATOM 4178 N N . ASN A 1 560 ? -9.360 -13.459 21.809 1.00 89.25 560 ASN A N 1
ATOM 4179 C CA . ASN A 1 560 ? -10.804 -13.546 21.557 1.00 89.25 560 ASN A CA 1
ATOM 4180 C C . ASN A 1 560 ? -11.479 -14.656 22.375 1.00 89.25 560 ASN A C 1
ATOM 4182 O O . ASN A 1 560 ? -12.540 -14.438 22.969 1.00 89.25 560 ASN A O 1
ATOM 4186 N N . ALA A 1 561 ? -10.841 -15.830 22.478 1.00 84.31 561 ALA A N 1
ATOM 4187 C CA . ALA A 1 561 ? -11.306 -16.905 23.359 1.00 84.31 561 ALA A CA 1
ATOM 4188 C C . ALA A 1 561 ? -11.429 -16.423 24.814 1.00 84.31 561 ALA A C 1
ATOM 4190 O O . ALA A 1 561 ? -12.369 -16.774 25.532 1.00 84.31 561 ALA A O 1
ATOM 4191 N N . ARG A 1 562 ? -10.509 -15.549 25.234 1.00 87.06 562 ARG A N 1
ATOM 4192 C CA . ARG A 1 562 ? -10.468 -15.029 26.592 1.00 87.06 562 ARG A CA 1
ATOM 4193 C C . ARG A 1 562 ? -11.529 -13.966 26.877 1.00 87.06 562 ARG A C 1
ATOM 4195 O O . ARG A 1 562 ? -12.083 -13.971 27.976 1.00 87.06 562 ARG A O 1
ATOM 4202 N N . GLN A 1 563 ? -11.892 -13.127 25.902 1.00 86.12 563 GLN A N 1
ATOM 4203 C CA . GLN A 1 563 ? -12.927 -12.092 26.083 1.00 86.12 563 GLN A CA 1
ATOM 4204 C C . GLN A 1 563 ? -14.305 -12.667 26.456 1.00 86.12 563 GLN A C 1
ATOM 4206 O O . GLN A 1 563 ? -15.074 -12.030 27.175 1.00 86.12 563 GLN A O 1
ATOM 4211 N N . SER A 1 564 ? -14.613 -13.894 26.026 1.00 82.50 564 SER A N 1
ATOM 4212 C CA . SER A 1 564 ? -15.892 -14.572 26.296 1.00 82.50 564 SER A CA 1
ATOM 4213 C C . SER A 1 564 ? -15.817 -15.645 27.396 1.00 82.50 564 SER A C 1
ATOM 4215 O O . SER A 1 564 ? -16.830 -16.272 27.729 1.00 82.50 564 SER A O 1
ATOM 4217 N N . ALA A 1 565 ? -14.640 -15.847 28.003 1.00 80.88 565 ALA A N 1
ATOM 4218 C CA . ALA A 1 565 ? -14.370 -16.953 28.922 1.00 80.88 565 ALA A CA 1
ATOM 4219 C C . ALA A 1 565 ? -15.316 -16.985 30.133 1.00 80.88 565 ALA A C 1
ATOM 4221 O O . ALA A 1 565 ? -15.802 -18.054 30.503 1.00 80.88 565 ALA A O 1
ATOM 4222 N N . SER A 1 566 ? -15.634 -15.831 30.731 1.00 78.50 566 SER A N 1
ATOM 4223 C CA . SER A 1 566 ? -16.510 -15.770 31.910 1.00 78.50 566 SER A CA 1
ATOM 4224 C C . SER A 1 566 ? -17.905 -16.330 31.610 1.00 78.50 566 SER A C 1
ATOM 4226 O O . SER A 1 566 ? -18.356 -17.260 32.281 1.00 78.50 566 SER A O 1
ATOM 4228 N N . THR A 1 567 ? -18.556 -15.836 30.558 1.00 81.75 567 THR A N 1
ATOM 4229 C CA . THR A 1 567 ? -19.892 -16.269 30.129 1.00 81.75 567 THR A CA 1
ATOM 4230 C C . THR A 1 567 ? -19.920 -17.763 29.817 1.00 81.75 567 THR A C 1
ATOM 4232 O O . THR A 1 567 ? -20.823 -18.472 30.268 1.00 81.75 567 THR A O 1
ATOM 4235 N N . MET A 1 568 ? -18.906 -18.268 29.107 1.00 77.12 568 MET A N 1
ATOM 4236 C CA . MET A 1 568 ? -18.820 -19.687 28.755 1.00 77.12 568 MET A CA 1
ATOM 4237 C C . MET A 1 568 ? -18.649 -20.584 29.988 1.00 77.12 568 MET A C 1
ATOM 4239 O O . MET A 1 568 ? -19.337 -21.602 30.117 1.00 77.12 568 MET A O 1
ATOM 4243 N N . VAL A 1 569 ? -17.768 -20.210 30.921 1.00 78.81 569 VAL A N 1
ATOM 4244 C CA . VAL A 1 569 ? -17.510 -20.990 32.141 1.00 78.81 569 VAL A CA 1
ATOM 4245 C C . VAL A 1 569 ? -18.743 -21.015 33.047 1.00 78.81 569 VAL A C 1
ATOM 4247 O O . VAL A 1 569 ? -19.174 -22.094 33.464 1.00 78.81 569 VAL A O 1
ATOM 4250 N N . TYR A 1 570 ? -19.364 -19.861 33.313 1.00 77.75 570 TYR A N 1
ATOM 4251 C CA . TYR A 1 570 ? -20.565 -19.800 34.153 1.00 77.75 570 TYR A CA 1
ATOM 4252 C C . TYR A 1 570 ? -21.751 -20.538 33.523 1.00 77.75 570 TYR A C 1
ATOM 4254 O O . TYR A 1 570 ? -22.458 -21.257 34.233 1.00 77.75 570 TYR A O 1
ATOM 4262 N N . GLY A 1 571 ? -21.937 -20.436 32.203 1.00 74.62 571 GLY A N 1
ATOM 4263 C CA . GLY A 1 571 ? -22.956 -21.200 31.481 1.00 74.62 571 GLY A CA 1
ATOM 4264 C C . GLY A 1 571 ? -22.745 -22.712 31.597 1.00 74.62 571 GLY A C 1
ATOM 4265 O O . GLY A 1 571 ? -23.684 -23.453 31.894 1.00 74.62 571 GLY A O 1
ATOM 4266 N N . THR A 1 572 ? -21.498 -23.169 31.457 1.00 77.56 572 THR A N 1
ATOM 4267 C CA . THR A 1 572 ? -21.137 -24.593 31.568 1.00 77.56 572 THR A CA 1
ATOM 4268 C C . THR A 1 572 ? -21.414 -25.129 32.969 1.00 77.56 572 THR A C 1
ATOM 4270 O O . THR A 1 572 ? -22.069 -26.159 33.131 1.00 77.56 572 THR A O 1
ATOM 4273 N N . ILE A 1 573 ? -20.970 -24.409 34.001 1.00 75.81 573 ILE A N 1
ATOM 4274 C CA . ILE A 1 573 ? -21.185 -24.806 35.396 1.00 75.81 573 ILE A CA 1
ATOM 4275 C C . ILE A 1 573 ? -22.675 -24.776 35.741 1.00 75.81 573 ILE A C 1
ATOM 4277 O O . ILE A 1 573 ? -23.177 -25.719 36.353 1.00 75.81 573 ILE A O 1
ATOM 4281 N N . GLY A 1 574 ? -23.404 -23.745 35.306 1.00 74.25 574 GLY A N 1
ATOM 4282 C CA . GLY A 1 574 ? -24.854 -23.657 35.474 1.00 74.25 574 GLY A CA 1
ATOM 4283 C C . GLY A 1 574 ? -25.584 -24.848 34.850 1.00 74.25 574 GLY A C 1
ATOM 4284 O O . GLY A 1 574 ? -26.441 -25.450 35.499 1.00 74.25 574 GLY A O 1
ATOM 4285 N N . GLY A 1 575 ? -25.186 -25.252 33.640 1.00 75.19 575 GLY A N 1
ATOM 4286 C CA . GLY A 1 575 ? -25.698 -26.448 32.971 1.00 75.19 575 GLY A CA 1
ATOM 4287 C C . GLY A 1 575 ? -25.436 -27.731 33.765 1.00 75.19 575 GLY A C 1
ATOM 4288 O O . GLY A 1 575 ? -26.362 -28.505 34.010 1.00 75.19 575 GLY A O 1
ATOM 4289 N N . VAL A 1 576 ? -24.203 -27.934 34.243 1.00 76.44 576 VAL A N 1
ATOM 4290 C CA . VAL A 1 576 ? -23.844 -29.097 35.078 1.00 76.44 576 VAL A CA 1
ATOM 4291 C C . VAL A 1 576 ? -24.668 -29.129 36.369 1.00 76.44 576 VAL A C 1
ATOM 4293 O O . VAL A 1 576 ? -25.208 -30.175 36.736 1.00 76.44 576 VAL A O 1
ATOM 4296 N N . VAL A 1 577 ? -24.824 -27.987 37.044 1.00 75.81 577 VAL A N 1
ATOM 4297 C CA . VAL A 1 577 ? -25.633 -27.874 38.266 1.00 75.81 577 VAL A CA 1
ATOM 4298 C C . VAL A 1 577 ? -27.105 -28.182 37.984 1.00 75.81 577 VAL A C 1
ATOM 4300 O O . VAL A 1 577 ? -27.722 -28.931 38.743 1.00 75.81 577 VAL A O 1
ATOM 4303 N N . ALA A 1 578 ? -27.670 -27.677 36.884 1.00 73.94 578 ALA A N 1
ATOM 4304 C CA . ALA A 1 578 ? -29.048 -27.964 36.491 1.00 73.94 578 ALA A CA 1
ATOM 4305 C C . ALA A 1 578 ? -29.271 -29.466 36.249 1.00 73.94 578 ALA A C 1
ATOM 4307 O O . ALA A 1 578 ? -30.234 -30.040 36.764 1.00 73.94 578 ALA A O 1
ATOM 4308 N N . VAL A 1 579 ? -28.347 -30.130 35.545 1.00 79.50 579 VAL A N 1
ATOM 4309 C CA . VAL A 1 579 ? -28.386 -31.585 35.330 1.00 79.50 579 VAL A CA 1
ATOM 4310 C C . VAL A 1 579 ? -28.317 -32.338 36.660 1.00 79.50 579 VAL A C 1
ATOM 4312 O O . VAL A 1 579 ? -29.126 -33.237 36.895 1.00 79.50 579 VAL A O 1
ATOM 4315 N N . LEU A 1 580 ? -27.417 -31.952 37.570 1.00 78.94 580 LEU A N 1
ATOM 4316 C CA . LEU A 1 580 ? -27.314 -32.571 38.896 1.00 78.94 580 LEU A CA 1
ATOM 4317 C C . LEU A 1 580 ? -28.608 -32.420 39.705 1.00 78.94 580 LEU A C 1
ATOM 4319 O O . LEU A 1 580 ? -29.056 -33.383 40.332 1.00 78.94 580 LEU A O 1
ATOM 4323 N N . ILE A 1 581 ? -29.249 -31.249 39.663 1.00 77.75 581 ILE A N 1
ATOM 4324 C CA . ILE A 1 581 ? -30.544 -31.019 40.316 1.00 77.75 581 ILE A CA 1
ATOM 4325 C C . ILE A 1 581 ? -31.613 -31.946 39.728 1.00 77.75 581 ILE A C 1
ATOM 4327 O O . ILE A 1 581 ? -32.333 -32.596 40.489 1.00 77.75 581 ILE A O 1
ATOM 4331 N N . ILE A 1 582 ? -31.694 -32.064 38.399 1.00 80.19 582 ILE A N 1
ATOM 4332 C CA . ILE A 1 582 ? -32.637 -32.968 37.724 1.00 80.19 582 ILE A CA 1
ATOM 4333 C C . ILE A 1 582 ? -32.399 -34.417 38.162 1.00 80.19 582 ILE A C 1
ATOM 4335 O O . ILE A 1 582 ? -33.346 -35.103 38.546 1.00 80.19 582 ILE A O 1
ATOM 4339 N N . VAL A 1 583 ? -31.145 -34.875 38.185 1.00 83.06 583 VAL A N 1
ATOM 4340 C CA . VAL A 1 583 ? -30.787 -36.227 38.642 1.00 83.06 583 VAL A CA 1
ATOM 4341 C C . VAL A 1 583 ? -31.224 -36.450 40.093 1.00 83.06 583 VAL A C 1
ATOM 4343 O O . VAL A 1 583 ? -31.845 -37.469 40.400 1.00 83.06 583 VAL A O 1
ATOM 4346 N N . ILE A 1 584 ? -30.989 -35.486 40.989 1.00 83.38 584 ILE A N 1
ATOM 4347 C CA . ILE A 1 584 ? -31.427 -35.566 42.391 1.00 83.38 584 ILE A CA 1
ATOM 4348 C C . ILE A 1 584 ? -32.957 -35.647 42.490 1.00 83.38 584 ILE A C 1
ATOM 4350 O O . ILE A 1 584 ? -33.481 -36.446 43.273 1.00 83.38 584 ILE A O 1
ATOM 4354 N N . LEU A 1 585 ? -33.687 -34.849 41.706 1.00 79.56 585 LEU A N 1
ATOM 4355 C CA . LEU A 1 585 ? -35.151 -34.873 41.669 1.00 79.56 585 LEU A CA 1
ATOM 4356 C C . LEU A 1 585 ? -35.685 -36.210 41.142 1.00 79.56 585 LEU A C 1
ATOM 4358 O O . LEU A 1 585 ? -36.618 -36.761 41.728 1.00 79.56 585 LEU A O 1
ATOM 4362 N N . LEU A 1 586 ? -35.064 -36.778 40.105 1.00 82.06 586 LEU A N 1
ATOM 4363 C CA . LEU A 1 586 ? -35.408 -38.099 39.575 1.00 82.06 586 LEU A CA 1
ATOM 4364 C C . LEU A 1 586 ? -35.150 -39.209 40.602 1.00 82.06 586 LEU A C 1
ATOM 4366 O O . LEU A 1 586 ? -36.012 -40.065 40.803 1.00 82.06 586 LEU A O 1
ATOM 4370 N N . ILE A 1 587 ? -34.021 -39.164 41.318 1.00 84.19 587 ILE A N 1
ATOM 4371 C CA . ILE A 1 587 ? -33.718 -40.107 42.407 1.00 84.19 587 ILE A CA 1
ATOM 4372 C C . ILE A 1 587 ? -34.756 -39.990 43.531 1.00 84.19 587 ILE A C 1
ATOM 4374 O O . ILE A 1 587 ? -35.232 -41.007 44.039 1.00 84.19 587 ILE A O 1
ATOM 4378 N N . ARG A 1 588 ? -35.148 -38.767 43.917 1.00 80.62 588 ARG A N 1
ATOM 4379 C CA . ARG A 1 588 ? -36.198 -38.541 44.926 1.00 80.62 588 ARG A CA 1
ATOM 4380 C C . ARG A 1 588 ? -37.553 -39.078 44.470 1.00 80.62 588 ARG A C 1
ATOM 4382 O O . ARG A 1 588 ? -38.213 -39.760 45.250 1.00 80.62 588 ARG A O 1
ATOM 4389 N N . LYS A 1 589 ? -37.940 -38.823 43.216 1.00 83.25 589 LYS A N 1
ATOM 4390 C CA . LYS A 1 589 ? -39.183 -39.339 42.624 1.00 83.25 589 LYS A CA 1
ATOM 4391 C C . LYS A 1 589 ? -39.195 -40.869 42.607 1.00 83.25 589 LYS A C 1
ATOM 4393 O O . LYS A 1 589 ? -40.180 -41.465 43.033 1.00 83.25 589 LYS A O 1
ATOM 4398 N N . LYS A 1 590 ? -38.086 -41.501 42.206 1.00 84.25 590 LYS A N 1
ATOM 4399 C CA . LYS A 1 590 ? -37.929 -42.963 42.224 1.00 84.25 590 LYS A CA 1
ATOM 4400 C C . LYS A 1 590 ? -38.076 -43.539 43.638 1.00 84.25 590 LYS A C 1
ATOM 4402 O O . LYS A 1 590 ? -38.881 -44.438 43.839 1.00 84.25 590 LYS A O 1
ATOM 4407 N N . ARG A 1 591 ? -37.389 -42.965 44.634 1.00 78.88 591 ARG A N 1
ATOM 4408 C CA . ARG A 1 591 ? -37.507 -43.396 46.043 1.00 78.88 591 ARG A CA 1
ATOM 4409 C C . ARG A 1 591 ? -38.913 -43.205 46.619 1.00 78.88 591 ARG A C 1
ATOM 4411 O O . ARG A 1 591 ? -39.337 -43.991 47.459 1.00 78.88 591 ARG A O 1
ATOM 4418 N N . SER A 1 592 ? -39.628 -42.161 46.198 1.00 76.31 592 SER A N 1
ATOM 4419 C CA . SER A 1 592 ? -41.027 -41.955 46.588 1.00 76.31 592 SER A CA 1
ATOM 4420 C C . SER A 1 592 ? -41.935 -43.049 46.024 1.00 76.31 592 SER A C 1
ATOM 4422 O O . SER A 1 592 ? -42.772 -43.563 46.757 1.00 76.31 592 SER A O 1
ATOM 4424 N N . ALA A 1 593 ? -41.745 -43.427 44.756 1.00 75.12 593 ALA A N 1
ATOM 4425 C CA . ALA A 1 593 ? -42.508 -44.497 44.112 1.00 75.12 593 ALA A CA 1
ATOM 4426 C C . ALA A 1 593 ? -42.215 -45.882 44.726 1.00 75.12 593 ALA A C 1
ATOM 4428 O O . ALA A 1 593 ? -43.119 -46.695 44.905 1.00 75.12 593 ALA A O 1
ATOM 4429 N N . GLU A 1 594 ? -40.960 -46.141 45.105 1.00 76.88 594 GLU A N 1
ATOM 4430 C CA . GLU A 1 594 ? -40.572 -47.369 45.815 1.00 76.88 594 GLU A CA 1
ATOM 4431 C C . GLU A 1 594 ? -41.225 -47.462 47.208 1.00 76.88 594 GLU A C 1
ATOM 4433 O O . GLU A 1 594 ? -41.632 -48.548 47.616 1.00 76.88 594 GLU A O 1
ATOM 4438 N N . ARG A 1 595 ? -41.398 -46.334 47.919 1.00 69.25 595 ARG A N 1
ATOM 4439 C CA . ARG A 1 595 ? -42.111 -46.297 49.211 1.00 69.25 595 ARG A CA 1
ATOM 4440 C C . ARG A 1 595 ? -43.614 -46.522 49.074 1.00 69.25 595 ARG A C 1
ATOM 4442 O O . ARG A 1 595 ? -44.159 -47.309 49.839 1.00 69.25 595 ARG A O 1
ATOM 4449 N N . SER A 1 596 ? -44.273 -45.895 48.098 1.00 66.00 596 SER A N 1
ATOM 4450 C CA . SER A 1 596 ? -45.709 -46.123 47.869 1.00 66.00 596 SER A CA 1
ATOM 4451 C C . SER A 1 596 ? -45.999 -47.572 47.465 1.00 66.00 596 SER A C 1
ATOM 4453 O O . SER A 1 596 ? -46.986 -48.147 47.900 1.00 66.00 596 SER A O 1
ATOM 4455 N N . SER A 1 597 ? -45.093 -48.214 46.717 1.00 59.94 597 SER A N 1
ATOM 4456 C CA . SER A 1 597 ? -45.201 -49.642 46.385 1.00 59.94 597 SER A CA 1
ATOM 4457 C C . SER A 1 597 ? -45.001 -50.585 47.586 1.00 59.94 597 SER A C 1
ATOM 4459 O O . SER A 1 597 ? -45.337 -51.765 47.480 1.00 59.94 597 SER A O 1
ATOM 4461 N N . GLN A 1 598 ? -44.428 -50.115 48.700 1.00 59.12 598 GLN A N 1
ATOM 4462 C CA . GLN A 1 598 ? -44.282 -50.891 49.938 1.00 59.12 598 GLN A CA 1
ATOM 4463 C C . GLN A 1 598 ? -45.478 -50.736 50.889 1.00 59.12 598 GLN A C 1
ATOM 4465 O O . GLN A 1 598 ? -45.736 -51.664 51.651 1.00 59.12 598 GLN A O 1
ATOM 4470 N N . GLU A 1 599 ? -46.210 -49.618 50.842 1.00 56.03 599 GLU A N 1
ATOM 4471 C CA . GLU A 1 599 ? -47.427 -49.404 51.649 1.00 56.03 599 GLU A CA 1
ATOM 4472 C C . GLU A 1 599 ? -48.657 -50.148 51.103 1.00 56.03 599 GLU A C 1
ATOM 4474 O O . GLU A 1 599 ? -49.522 -50.524 51.888 1.00 56.03 599 GLU A O 1
ATOM 4479 N N . ASP A 1 600 ? -48.696 -50.451 49.801 1.00 54.25 600 ASP A N 1
ATOM 4480 C CA . ASP A 1 600 ? -49.780 -51.219 49.157 1.00 54.25 600 ASP A CA 1
ATOM 4481 C C . ASP A 1 600 ? -49.628 -52.752 49.267 1.00 54.25 600 ASP A C 1
ATOM 4483 O O . ASP A 1 600 ? -50.399 -53.509 48.670 1.00 54.25 600 ASP A O 1
ATOM 4487 N N . LYS A 1 601 ? -48.653 -53.259 50.036 1.00 52.47 601 LYS A N 1
ATOM 4488 C CA . LYS A 1 601 ? -48.627 -54.690 50.370 1.00 52.47 601 LYS A CA 1
ATOM 4489 C C . LYS A 1 601 ? -49.641 -54.971 51.487 1.00 52.47 601 LYS A C 1
ATOM 4491 O O . LYS A 1 601 ? -49.527 -54.359 52.552 1.00 52.47 601 LYS A O 1
ATOM 4496 N N . PRO A 1 602 ? -50.605 -55.893 51.290 1.00 49.62 602 PRO A N 1
ATOM 4497 C CA . PRO A 1 602 ? -51.563 -56.238 52.330 1.00 49.62 602 PRO A CA 1
ATOM 4498 C C . PRO A 1 602 ? -50.808 -56.751 53.557 1.00 49.62 602 PRO A C 1
ATOM 4500 O O . PRO A 1 602 ? -49.890 -57.563 53.437 1.00 49.62 602 PRO A O 1
ATOM 4503 N N . LYS A 1 603 ? -51.167 -56.229 54.733 1.00 54.75 603 LYS A N 1
ATOM 4504 C CA . LYS A 1 603 ? -50.688 -56.755 56.012 1.00 54.75 603 LYS A CA 1
ATOM 4505 C C . LYS A 1 603 ? -51.290 -58.151 56.188 1.00 54.75 603 LYS A C 1
ATOM 4507 O O . LYS A 1 603 ? -52.491 -58.243 56.437 1.00 54.75 603 LYS A O 1
ATOM 4512 N N . GLU A 1 604 ? -50.478 -59.189 55.999 1.00 48.84 604 GLU A N 1
ATOM 4513 C CA . GLU A 1 604 ? -50.755 -60.540 56.515 1.00 48.84 604 GLU A CA 1
ATOM 4514 C C . GLU A 1 604 ? -50.586 -60.591 58.034 1.00 48.84 604 GLU A C 1
ATOM 4516 O O . GLU A 1 604 ? -49.631 -59.956 58.550 1.00 48.84 604 GLU A O 1
#

Secondary structure (DSSP, 8-state):
--SSSSSSTTSSSSS------------------TTEEEEE--SS----TTSS--PPEEES-EEEE-SSSEEEEEESSS-EEEE---GGG---SSEEEEEEEEE-S--SS-EEEEEEEETTEEEEEEEE-TTS-EEEEEE-TTS-EEEEE-SS-PPTTS-EEEEEEEETTEEEEEETTEEEEEEE--S-----SPPEEESSBTTTTBS--EEEEEEEEEESSPPPHHHHHHHHHHHHSSS---PPPP-----------PPPPPHHHHHHHHHTTPPTTEEEEEEEEEEEETTEEEEEEEEEESSGGG-EEEEEETT-PEE--HHHHHHHHHHHHHHHHHHTS-HHHHHHHHHHHHHHHHHHHHHHHHHHHHHHHHHHHHHHTT-EEEETTTEEEEHHHHHHHH-TTHHHHHHHHHHHHHHHHHHHHHHHHHHHHHHHHHHHHHHHHHT-PPPTTHHHHHHHHHHHHHHHH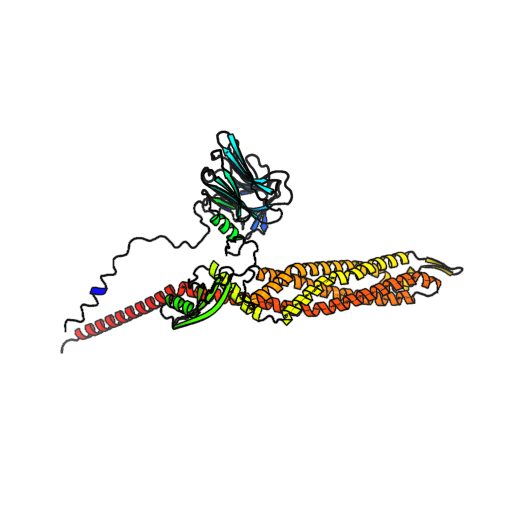HHHHHHHHHHHHHHHHHHHHHHHHHHT--SHHHHHHHHHHHHHHHHHHHHHHHHHHHHHHHHHHHHHHHHHHHHHHHHHHHHHHHHHHHHHHHHTHHHHHHHHHHHHHHHHHHHHHHHHHHHHHHHHHHHTS---

Mean predicted aligned error: 18.59 Å

pLDDT: mean 82.73, std 17.59, range [24.42, 98.56]